Protein AF-A0A9D6Q330-F1 (afdb_monomer)

pLDDT: mean 72.63, std 26.28, range [20.95, 98.5]

Sequence (506 aa):
FLSSAKQKLTQLSNLYLSKDLREFLKREENFEKDHLPPKDWIFYLKKQAEKYLETDLANPSWQLEWPMLYRMMKLSEIESKLDMNAFGAERKAFLKMIKMTPKPIYREVERLLKSTLSQSQLPDPETGLLFEKMIHYLPRSFDSEGFPNVKLFIGHLILQSELDGSSLFAEMNALSGRIIRKLAASSREKYILRLLNDDKLLTNLFALELTPEDFERVQSRKKFILPSKFSKRLKTLSRHSEPRKGEESRSEIASSASPPRNDNHSVIASPVRGEVNLIFNQAVAFYEEAKARDRIMLENIEKRLRETGQTKAAVVTGGFHAGPFKEYFESRGYRYALITPKLENFDGRENYVESVLRFVSPAITASTWETAPFVHSTKSELRELGFDGEKVKSEIRKHFSALRSEMRADLPTDMQFMSAVLKLNPALPSDREVLFTMQNTLVEMLQNVRTNRILSTMVFRGLPYGVQSGLQGTQLIQALTNELNLRHLAEALQHLLGFTDEDSHE

Radius of gyration: 31.97 Å; Cα contacts (8 Å, |Δi|>4): 269; chains: 1; bounding box: 101×65×100 Å

Solvent-accessible surface area (backbone atoms only — not comparable to full-atom values): 31354 Å² total; per-residue (Å²): 111,66,68,61,51,51,54,51,48,54,53,51,43,72,75,60,42,54,72,66,48,49,53,51,54,51,51,49,54,32,37,78,68,71,73,39,58,60,68,60,51,55,55,48,49,41,55,50,31,41,73,75,66,75,38,55,49,79,45,74,85,42,36,84,82,36,49,45,59,24,43,56,43,48,44,56,52,41,61,76,68,51,47,71,70,59,24,60,56,39,44,58,55,49,62,59,68,50,62,78,32,58,66,73,60,41,53,51,52,52,52,58,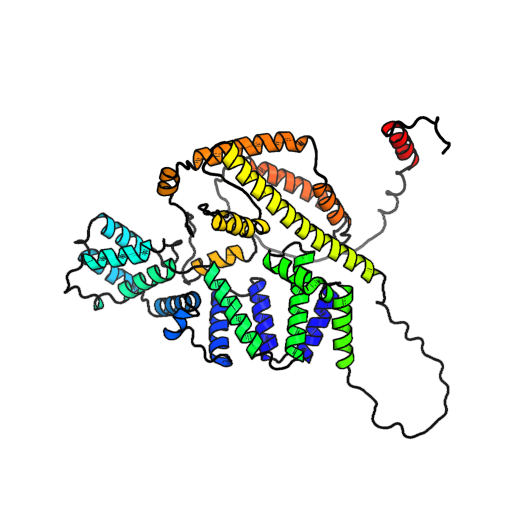75,69,52,61,96,63,57,69,69,48,52,64,67,56,52,50,52,51,55,55,56,51,55,73,59,51,60,94,83,59,71,65,78,83,30,60,39,46,53,44,50,52,51,42,53,35,48,58,22,68,57,50,56,71,60,32,51,51,47,52,52,52,50,49,52,51,52,50,57,65,59,38,75,46,76,65,32,50,51,50,51,51,51,53,52,45,49,48,53,51,51,27,45,77,68,73,63,54,47,63,69,52,46,54,51,47,63,80,36,43,86,56,54,40,55,59,46,35,51,48,54,55,52,58,58,53,64,77,64,60,76,81,85,75,87,74,85,82,76,90,81,85,89,79,94,72,81,84,78,80,79,82,74,71,84,76,80,58,77,63,56,57,56,52,39,51,53,50,51,52,46,50,47,54,53,54,50,51,54,53,48,49,54,54,51,53,52,50,53,54,51,49,31,65,77,69,70,47,93,76,85,87,84,90,74,59,78,66,51,49,59,63,50,48,55,57,39,46,78,70,73,45,90,78,78,82,83,77,81,84,62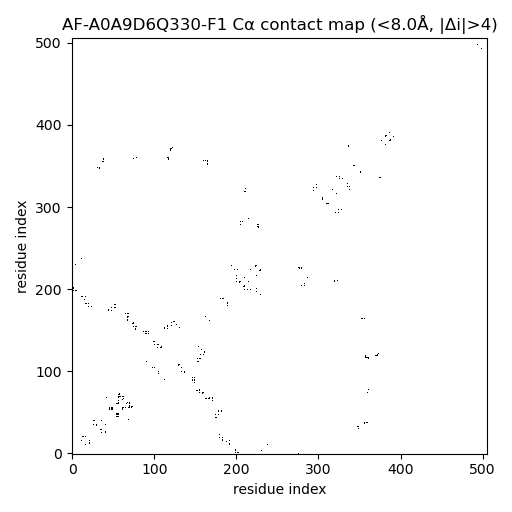,92,82,52,98,52,77,70,53,47,44,57,43,49,77,47,59,80,58,98,76,84,94,77,92,79,89,78,89,63,62,84,79,57,72,46,80,64,49,29,44,75,68,69,46,51,70,68,60,51,53,51,50,49,54,53,50,54,54,51,51,56,61,55,56,73,74,60,81,61,74,68,61,54,49,56,52,50,60,59,72,70,54,91,87,64,83,92,49,71,63,57,59,52,48,51,51,50,48,52,51,49,53,62,48,59,78,69,60,96,80,90,85,80,91,84,93,83,89,82,89,86,89,84,87,90,85,85,86,82,84,90,86,81,80,82,83,79,81,85,88,81,72,70,64,62,60,53,58,53,49,49,70,73,66,74,72,67,96,82,78,91,83,134

Structure (mmCIF, N/CA/C/O backbone):
data_AF-A0A9D6Q330-F1
#
_entry.id   AF-A0A9D6Q330-F1
#
loop_
_atom_site.group_PDB
_atom_site.id
_atom_site.type_symbol
_atom_site.label_atom_id
_atom_site.label_alt_id
_atom_site.label_comp_id
_atom_site.label_asym_id
_atom_site.label_entity_id
_atom_site.label_seq_id
_atom_site.pdbx_PDB_ins_code
_atom_site.Cartn_x
_atom_site.Cartn_y
_atom_site.Cartn_z
_atom_site.occupancy
_atom_site.B_iso_or_equiv
_atom_site.auth_seq_id
_atom_site.auth_comp_id
_atom_site.auth_asym_id
_atom_site.auth_atom_id
_atom_site.pdbx_PDB_model_num
ATOM 1 N N . PHE A 1 1 ? -20.367 12.062 19.871 1.00 89.38 1 PHE A N 1
ATOM 2 C CA . PHE A 1 1 ? -19.978 10.717 20.360 1.00 89.38 1 PHE A CA 1
ATOM 3 C C . PHE A 1 1 ? -18.511 10.405 20.064 1.00 89.38 1 PHE A C 1
ATOM 5 O O . PHE A 1 1 ? -17.742 10.325 21.017 1.00 89.38 1 PHE A O 1
ATOM 12 N N . LEU A 1 2 ? -18.118 10.294 18.784 1.00 91.94 2 LEU A N 1
ATOM 13 C CA . LEU A 1 2 ? -16.759 9.916 18.359 1.00 91.94 2 LEU A CA 1
ATOM 14 C C . LEU A 1 2 ? -15.662 10.771 19.006 1.00 91.94 2 LEU A C 1
ATOM 16 O O . LEU A 1 2 ? -14.727 10.229 19.579 1.00 91.94 2 LEU A O 1
ATOM 20 N N . SER A 1 3 ? -15.821 12.097 19.044 1.00 91.94 3 SER A N 1
ATOM 21 C CA . SER A 1 3 ? -14.823 12.997 19.645 1.00 91.94 3 SER A CA 1
ATOM 22 C C . SER A 1 3 ? -14.534 12.679 21.119 1.00 91.94 3 SER A C 1
ATOM 24 O O . SER A 1 3 ? -13.383 12.686 21.548 1.00 91.94 3 SER A O 1
ATOM 26 N N . SER A 1 4 ? -15.569 12.334 21.895 1.00 90.94 4 SER A N 1
ATOM 27 C CA . SER A 1 4 ? -15.419 11.946 23.305 1.00 90.94 4 SER A CA 1
ATOM 28 C C . SER A 1 4 ? -14.738 10.582 23.448 1.00 90.94 4 SER A C 1
ATOM 30 O O . SER A 1 4 ? -13.878 10.407 24.315 1.00 90.94 4 SER A O 1
ATOM 32 N N . ALA A 1 5 ? -15.080 9.625 22.579 1.00 92.38 5 ALA A N 1
ATOM 33 C CA . ALA A 1 5 ? -14.429 8.321 22.547 1.00 92.38 5 ALA A CA 1
ATOM 34 C C . ALA A 1 5 ? -12.940 8.445 22.197 1.00 92.38 5 ALA A C 1
ATOM 36 O O . ALA A 1 5 ? -12.103 7.927 22.938 1.00 92.38 5 ALA A O 1
ATOM 37 N N . LYS A 1 6 ? -12.613 9.222 21.158 1.00 93.94 6 LYS A N 1
ATOM 38 C CA . LYS A 1 6 ? -11.244 9.517 20.733 1.00 93.94 6 LYS A CA 1
ATOM 39 C C . LYS A 1 6 ? -10.432 10.171 21.845 1.00 93.94 6 LYS A C 1
ATOM 41 O O . LYS A 1 6 ? -9.344 9.701 22.161 1.00 93.94 6 LYS A O 1
ATOM 46 N N . GLN A 1 7 ? -10.976 11.188 22.520 1.00 94.06 7 GLN A N 1
ATOM 47 C CA . GLN A 1 7 ? -10.302 11.819 23.661 1.00 94.06 7 GLN A CA 1
ATOM 48 C C . GLN A 1 7 ? -9.989 10.801 24.769 1.00 94.06 7 GLN A C 1
ATOM 50 O O . GLN A 1 7 ? -8.883 10.792 25.317 1.00 94.06 7 GLN A O 1
ATOM 55 N N . LYS A 1 8 ? -10.942 9.916 25.093 1.00 94.50 8 LYS A N 1
ATOM 56 C CA . LYS A 1 8 ? -10.738 8.891 26.123 1.00 94.50 8 LYS A CA 1
ATOM 57 C C . LYS A 1 8 ? -9.723 7.835 25.694 1.00 94.50 8 LYS A C 1
ATOM 59 O O . LYS A 1 8 ? -8.911 7.413 26.514 1.00 94.50 8 LYS A O 1
ATOM 64 N N . LEU A 1 9 ? -9.738 7.436 24.427 1.00 95.12 9 LEU A N 1
ATOM 65 C CA . LEU A 1 9 ? -8.747 6.529 23.861 1.00 95.12 9 LEU A CA 1
ATOM 66 C C . LEU A 1 9 ? -7.349 7.124 23.898 1.00 95.12 9 LEU A C 1
ATOM 68 O O . LEU A 1 9 ? -6.442 6.442 24.350 1.00 95.12 9 LEU A O 1
ATOM 72 N N . THR A 1 10 ? -7.174 8.397 23.546 1.00 94.94 10 THR A N 1
ATOM 73 C CA . THR A 1 10 ? -5.879 9.080 23.665 1.00 94.94 10 THR A CA 1
ATOM 74 C C . THR A 1 10 ? -5.354 9.046 25.103 1.00 94.94 10 THR A C 1
ATOM 76 O O . THR A 1 10 ? -4.187 8.725 25.325 1.00 94.94 10 THR A O 1
ATOM 79 N N . GLN A 1 11 ? -6.213 9.303 26.098 1.00 94.75 11 GLN A N 1
ATOM 80 C CA . GLN A 1 11 ? -5.836 9.190 27.515 1.00 94.75 11 GLN A CA 1
ATOM 81 C C . GLN A 1 11 ? -5.397 7.763 27.876 1.00 94.75 11 GLN A C 1
ATOM 83 O O . GLN A 1 11 ? -4.339 7.575 28.470 1.00 94.75 11 GLN A O 1
ATOM 88 N N . LEU A 1 12 ? -6.189 6.755 27.501 1.00 94.50 12 LEU A N 1
ATOM 89 C CA . LEU A 1 12 ? -5.886 5.349 27.778 1.00 94.50 12 LEU A CA 1
ATOM 90 C C . LEU A 1 12 ? -4.603 4.894 27.075 1.00 94.50 12 LEU A C 1
ATOM 92 O O . LEU A 1 12 ? -3.787 4.203 27.681 1.00 94.50 12 LEU A O 1
ATOM 96 N N . SER A 1 13 ? -4.395 5.322 25.832 1.00 95.94 13 SER A N 1
ATOM 97 C CA . SER A 1 13 ? -3.187 5.044 25.068 1.00 95.94 13 SER A CA 1
ATOM 98 C C . SER A 1 13 ? -1.954 5.604 25.771 1.00 95.94 13 SER A C 1
ATOM 100 O O . SER A 1 13 ? -0.984 4.878 25.973 1.00 95.94 13 SER A O 1
ATOM 102 N N . ASN A 1 14 ? -2.014 6.855 26.237 1.00 95.31 14 ASN A N 1
ATOM 103 C CA . ASN A 1 14 ? -0.924 7.497 26.979 1.00 95.31 14 ASN A CA 1
ATOM 104 C C . ASN A 1 14 ? -0.613 6.831 28.329 1.00 95.31 14 ASN A C 1
ATOM 106 O O . ASN A 1 14 ? 0.525 6.899 28.794 1.00 95.31 14 ASN A O 1
ATOM 110 N N . LEU A 1 15 ? -1.597 6.184 28.955 1.00 94.56 15 LEU A N 1
ATOM 111 C CA . LEU A 1 15 ? -1.410 5.484 30.228 1.00 94.56 15 LEU A CA 1
ATOM 112 C C . LEU A 1 15 ? -0.854 4.068 30.057 1.00 94.56 15 LEU A C 1
ATOM 114 O O . LEU A 1 15 ? -0.092 3.614 30.904 1.00 94.56 15 LEU A O 1
ATOM 118 N N . TYR A 1 16 ? -1.248 3.363 28.995 1.00 95.12 16 TYR A N 1
ATOM 119 C CA . TYR A 1 16 ? -1.080 1.907 28.931 1.00 95.12 16 TYR A CA 1
ATOM 120 C C . TYR A 1 16 ? -0.273 1.379 27.762 1.00 95.12 16 TYR A C 1
ATOM 122 O O . TYR A 1 16 ? 0.207 0.254 27.852 1.00 95.12 16 TYR A O 1
ATOM 130 N N . LEU A 1 17 ? -0.153 2.129 26.669 1.00 97.00 17 LEU A N 1
ATOM 131 C CA . LEU A 1 17 ? 0.690 1.708 25.558 1.00 97.00 17 LEU A CA 1
ATOM 132 C C . LEU A 1 17 ? 2.131 2.122 25.834 1.00 97.00 17 LEU A C 1
ATOM 134 O O . LEU A 1 17 ? 2.374 3.258 26.259 1.00 97.00 17 LEU A O 1
ATOM 138 N N . SER A 1 18 ? 3.075 1.225 25.553 1.00 97.25 18 SER A N 1
ATOM 139 C CA . SER A 1 18 ? 4.499 1.557 25.562 1.00 97.25 18 SER A CA 1
ATOM 140 C C . SER A 1 18 ? 4.811 2.757 24.657 1.00 97.25 18 SER A C 1
ATOM 142 O O . SER A 1 18 ? 4.096 3.049 23.693 1.00 97.25 18 SER A O 1
ATOM 144 N N . LYS A 1 19 ? 5.893 3.483 24.972 1.00 97.31 19 LYS A N 1
ATOM 145 C CA . LYS A 1 19 ? 6.325 4.650 24.185 1.00 97.31 19 LYS A CA 1
ATOM 146 C C . LYS A 1 19 ? 6.507 4.287 22.707 1.00 97.31 19 LYS A C 1
ATOM 148 O O . LYS A 1 19 ? 5.992 5.005 21.854 1.00 97.31 19 LYS A O 1
ATOM 153 N N . ASP A 1 20 ? 7.166 3.162 22.442 1.00 97.75 20 ASP A N 1
ATOM 154 C CA . ASP A 1 20 ? 7.445 2.668 21.093 1.00 97.75 20 ASP A CA 1
ATOM 155 C C . ASP A 1 20 ? 6.152 2.352 20.327 1.00 97.75 20 ASP A C 1
ATOM 157 O O . ASP A 1 20 ? 5.980 2.804 19.198 1.00 97.75 20 ASP A O 1
ATOM 161 N N . LEU A 1 21 ? 5.194 1.661 20.960 1.00 98.06 21 LEU A N 1
ATOM 162 C CA . LEU A 1 21 ? 3.902 1.365 20.337 1.00 98.06 21 LEU A CA 1
ATOM 163 C C . LEU A 1 21 ? 3.103 2.639 20.035 1.00 98.06 21 LEU A C 1
ATOM 165 O O . LEU A 1 21 ? 2.508 2.752 18.967 1.00 98.06 21 LEU A O 1
ATOM 169 N N . ARG A 1 22 ? 3.105 3.627 20.937 1.00 97.50 22 ARG A N 1
ATOM 170 C CA . ARG A 1 22 ? 2.435 4.914 20.681 1.00 97.50 22 ARG A CA 1
ATOM 171 C C . ARG A 1 22 ? 3.059 5.677 19.525 1.00 97.50 22 ARG A C 1
ATOM 173 O O . ARG A 1 22 ? 2.327 6.248 18.722 1.00 97.50 22 ARG A O 1
ATOM 180 N N . GLU A 1 23 ? 4.387 5.734 19.468 1.00 98.00 23 GLU A N 1
ATOM 181 C CA . GLU A 1 23 ? 5.083 6.423 18.382 1.00 98.00 23 GLU A CA 1
ATOM 182 C C . GLU A 1 23 ? 4.793 5.751 17.039 1.00 98.00 23 GLU A C 1
ATOM 184 O O . GLU A 1 23 ? 4.483 6.447 16.071 1.00 98.00 23 GLU A O 1
ATOM 189 N N . PHE A 1 24 ? 4.814 4.416 17.012 1.00 98.38 24 PHE A N 1
ATOM 190 C CA . PHE A 1 24 ? 4.479 3.638 15.828 1.00 98.38 24 PHE A CA 1
ATOM 191 C C . PHE A 1 24 ? 3.060 3.948 15.332 1.00 98.38 24 PHE A C 1
ATOM 193 O O . PHE A 1 24 ? 2.892 4.378 14.194 1.00 98.38 24 PHE A O 1
ATOM 200 N N . LEU A 1 25 ? 2.051 3.830 16.204 1.00 97.00 25 LEU A N 1
ATOM 201 C CA . LEU A 1 25 ? 0.648 4.096 15.852 1.00 97.00 25 LEU A CA 1
ATOM 202 C C . LEU A 1 25 ? 0.414 5.545 15.415 1.00 97.00 25 LEU A C 1
ATOM 204 O O . LEU A 1 25 ? -0.387 5.799 14.525 1.00 97.00 25 LEU A O 1
ATOM 208 N N . LYS A 1 26 ? 1.111 6.512 16.023 1.00 96.25 26 LYS A N 1
ATOM 209 C CA . LYS A 1 26 ? 1.011 7.921 15.624 1.00 96.25 26 LYS A CA 1
ATOM 210 C C . LYS A 1 26 ? 1.573 8.147 14.219 1.00 96.25 26 LYS A C 1
ATOM 212 O O . LYS A 1 26 ? 1.003 8.920 13.453 1.00 96.25 26 LYS A O 1
ATOM 217 N N . ARG A 1 27 ? 2.700 7.513 13.882 1.00 97.25 27 ARG A N 1
ATOM 218 C CA . ARG A 1 27 ? 3.281 7.597 12.533 1.00 97.25 27 ARG A CA 1
ATOM 219 C C . ARG A 1 27 ? 2.416 6.879 11.505 1.00 97.25 27 ARG A C 1
ATOM 221 O O . ARG A 1 27 ? 2.252 7.417 10.418 1.00 97.25 27 ARG A O 1
ATOM 228 N N . GLU A 1 28 ? 1.826 5.744 11.871 1.00 95.94 28 GLU A N 1
ATOM 229 C CA . GLU A 1 28 ? 0.835 5.057 11.044 1.00 95.94 28 GLU A CA 1
ATOM 230 C C . GLU A 1 28 ? -0.392 5.951 10.803 1.00 95.94 28 GLU A C 1
ATOM 232 O O . GLU A 1 28 ? -0.738 6.181 9.655 1.00 95.94 28 GLU A O 1
ATOM 237 N N . GLU A 1 29 ? -0.983 6.569 11.836 1.00 92.25 29 GLU A N 1
ATOM 238 C CA . GLU A 1 29 ? -2.113 7.508 11.671 1.00 92.25 29 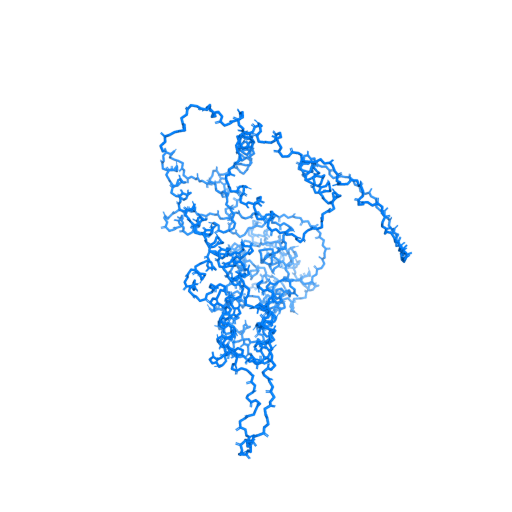GLU A CA 1
ATOM 239 C C . GLU A 1 29 ? -1.740 8.708 10.783 1.00 92.25 29 GLU A C 1
ATOM 241 O O . GLU A 1 29 ? -2.557 9.163 9.985 1.00 92.25 29 GLU A O 1
ATOM 246 N N . ASN A 1 30 ? -0.516 9.233 10.903 1.00 92.44 30 ASN A N 1
ATOM 247 C CA . ASN A 1 30 ? -0.034 10.303 10.027 1.00 92.44 30 ASN A CA 1
ATOM 248 C C . ASN A 1 30 ? 0.106 9.836 8.580 1.00 92.44 30 ASN A C 1
ATOM 250 O O . ASN A 1 30 ? -0.248 10.582 7.674 1.00 92.44 30 ASN A O 1
ATOM 254 N N . PHE A 1 31 ? 0.610 8.623 8.367 1.00 89.69 31 PHE A N 1
ATOM 255 C CA . PHE A 1 31 ? 0.665 8.025 7.044 1.00 89.69 31 PHE A CA 1
ATOM 256 C C . PHE A 1 31 ? -0.744 7.841 6.461 1.00 89.69 31 PHE A C 1
ATOM 258 O O . PHE A 1 31 ? -1.005 8.277 5.348 1.00 89.69 31 PHE A O 1
ATOM 265 N N . GLU A 1 32 ? -1.684 7.295 7.229 1.00 85.62 32 GLU A N 1
ATOM 266 C CA . GLU A 1 32 ? -3.049 7.051 6.757 1.00 85.62 32 GLU A CA 1
ATOM 267 C C . GLU A 1 32 ? -3.851 8.314 6.426 1.00 85.62 32 GLU A C 1
ATOM 269 O O . GLU A 1 32 ? -4.857 8.207 5.727 1.00 85.62 32 GLU A O 1
ATOM 274 N N . LYS A 1 33 ? -3.433 9.470 6.951 1.00 85.38 33 LYS A N 1
ATOM 275 C CA . LYS A 1 33 ? -4.014 10.795 6.685 1.00 85.38 33 LYS A CA 1
ATOM 276 C C . LYS A 1 33 ? -3.186 11.623 5.702 1.00 85.38 33 LYS A C 1
ATOM 278 O O . LYS A 1 33 ? -3.289 12.845 5.713 1.00 85.38 33 LYS A O 1
ATOM 283 N N . ASP A 1 34 ? -2.301 10.979 4.947 1.00 84.12 34 ASP A N 1
ATOM 284 C CA . ASP A 1 34 ? -1.446 11.617 3.943 1.00 84.12 34 ASP A CA 1
ATOM 285 C C . ASP A 1 34 ? -0.532 12.733 4.502 1.00 84.12 34 ASP A C 1
ATOM 287 O O . ASP A 1 34 ? 0.001 13.564 3.771 1.00 84.12 34 ASP A O 1
ATOM 291 N N . HIS A 1 35 ? -0.270 12.729 5.815 1.00 87.81 35 HIS A N 1
ATOM 292 C CA . HIS A 1 35 ? 0.682 13.632 6.471 1.00 87.81 35 HIS A CA 1
ATOM 293 C C . HIS A 1 35 ? 2.120 13.084 6.484 1.00 87.81 35 HIS A C 1
ATOM 295 O O . HIS A 1 35 ? 3.027 13.755 6.982 1.00 87.81 35 HIS A O 1
ATOM 301 N N . LEU A 1 36 ? 2.341 11.854 6.006 1.00 84.62 36 LEU A N 1
ATOM 302 C CA . LEU A 1 36 ? 3.662 11.234 5.893 1.00 84.62 36 LEU A CA 1
ATOM 303 C C . LEU A 1 36 ? 3.852 10.662 4.478 1.00 84.62 36 LEU A C 1
ATOM 305 O O . LEU A 1 36 ? 3.074 9.790 4.081 1.00 84.62 36 LEU A O 1
ATOM 309 N N . PRO A 1 37 ? 4.889 11.091 3.733 1.00 85.56 37 PRO A N 1
ATOM 310 C CA . PRO A 1 37 ? 5.166 10.560 2.406 1.00 85.56 37 PRO A CA 1
ATOM 311 C C . PRO A 1 37 ? 5.405 9.042 2.403 1.00 85.56 37 PRO A C 1
ATOM 313 O O . PRO A 1 37 ? 5.945 8.488 3.367 1.00 85.56 37 PRO A O 1
ATOM 316 N N . PRO A 1 38 ? 5.097 8.354 1.290 1.00 83.62 38 PRO A N 1
ATOM 317 C CA . PRO A 1 38 ? 5.249 6.907 1.206 1.00 83.62 38 PRO A CA 1
ATOM 318 C C . PRO A 1 38 ? 6.634 6.373 1.436 1.00 83.62 38 PRO A C 1
ATOM 320 O O . PRO A 1 38 ? 6.831 5.426 2.197 1.00 83.62 38 PRO A O 1
ATOM 323 N N . LYS A 1 39 ? 7.594 7.022 0.790 1.00 85.94 39 LYS A N 1
ATOM 324 C CA . LYS A 1 39 ? 9.000 6.690 0.918 1.00 85.94 39 LYS A CA 1
ATOM 325 C C . LYS A 1 39 ? 9.402 6.703 2.395 1.00 85.94 39 LYS A C 1
ATOM 327 O O . LYS A 1 39 ? 9.967 5.730 2.887 1.00 85.94 39 LYS A O 1
ATOM 332 N N . ASP A 1 40 ? 9.008 7.745 3.124 1.00 89.75 40 ASP A N 1
ATOM 333 C CA . ASP A 1 40 ? 9.334 7.907 4.541 1.00 89.75 40 ASP A CA 1
ATOM 334 C C . ASP A 1 40 ? 8.687 6.832 5.416 1.00 89.75 40 ASP A C 1
ATOM 336 O O . ASP A 1 40 ? 9.332 6.316 6.333 1.00 89.75 40 ASP A O 1
ATOM 340 N N . TRP A 1 41 ? 7.439 6.453 5.127 1.00 95.00 41 TRP A N 1
ATOM 341 C CA . TRP A 1 41 ? 6.771 5.366 5.839 1.00 95.00 41 TRP A CA 1
ATOM 342 C C . TRP A 1 41 ? 7.424 4.005 5.566 1.00 95.00 41 TRP A C 1
ATOM 344 O O . TRP A 1 41 ? 7.707 3.275 6.513 1.00 95.00 41 TRP A O 1
ATOM 354 N N . ILE A 1 42 ? 7.757 3.686 4.311 1.00 94.81 42 ILE A N 1
ATOM 355 C CA . ILE A 1 42 ? 8.448 2.439 3.943 1.00 94.81 42 ILE A CA 1
ATOM 356 C C . ILE A 1 42 ? 9.824 2.358 4.626 1.00 94.81 42 ILE A C 1
ATOM 358 O O . ILE A 1 42 ? 10.163 1.332 5.220 1.00 94.81 42 ILE A O 1
ATOM 362 N N . PHE A 1 43 ? 10.610 3.440 4.622 1.00 95.12 43 PHE A N 1
ATOM 363 C CA . PHE A 1 43 ? 11.900 3.467 5.324 1.00 95.12 43 PHE A CA 1
ATOM 364 C C . PHE A 1 43 ? 11.755 3.391 6.840 1.00 95.12 43 PHE A C 1
ATOM 366 O O . PHE A 1 43 ? 12.604 2.803 7.516 1.00 95.12 43 PHE A O 1
ATOM 373 N N . TYR A 1 44 ? 10.694 3.972 7.395 1.00 98.00 44 TYR A N 1
ATOM 374 C CA . TYR A 1 44 ? 10.380 3.794 8.802 1.00 98.00 44 TYR A CA 1
ATOM 375 C C . TYR A 1 44 ? 10.044 2.327 9.102 1.00 98.00 44 TYR A C 1
ATOM 377 O O . TYR A 1 44 ? 10.649 1.762 10.012 1.00 98.00 44 TYR A O 1
ATOM 385 N N . LEU A 1 45 ? 9.182 1.684 8.304 1.00 98.19 45 LEU A N 1
ATOM 386 C CA . LEU A 1 45 ? 8.854 0.262 8.427 1.00 98.19 45 LEU A CA 1
ATOM 387 C C . LEU A 1 45 ? 10.100 -0.624 8.345 1.00 98.19 45 LEU A C 1
ATOM 389 O O . LEU A 1 45 ? 10.257 -1.480 9.211 1.00 98.19 45 LEU A O 1
ATOM 393 N N . LYS A 1 46 ? 11.021 -0.373 7.401 1.00 97.94 46 LYS A N 1
ATOM 394 C CA . LYS A 1 46 ? 12.324 -1.062 7.320 1.00 97.94 46 LYS A CA 1
ATOM 395 C C . LYS A 1 46 ? 13.065 -1.018 8.658 1.00 97.94 46 LYS A C 1
ATOM 397 O O . LYS A 1 46 ? 13.406 -2.057 9.210 1.00 97.94 46 LYS A O 1
ATOM 402 N N . LYS A 1 47 ? 13.243 0.181 9.226 1.00 98.31 47 LYS A N 1
ATOM 403 C CA . LYS A 1 47 ? 13.944 0.371 10.510 1.00 98.31 47 LYS A CA 1
ATOM 404 C C . LYS A 1 47 ? 13.240 -0.336 11.671 1.00 98.31 47 LYS A C 1
ATOM 406 O O . LYS A 1 47 ? 13.898 -0.867 12.561 1.00 98.31 47 LYS A O 1
ATOM 411 N N . GLN A 1 48 ? 11.906 -0.316 11.705 1.00 98.50 48 GLN A N 1
ATOM 412 C CA . GLN A 1 48 ? 11.145 -1.000 12.755 1.00 98.50 48 GLN A CA 1
ATOM 413 C C . GLN A 1 48 ? 11.199 -2.529 12.597 1.00 98.50 48 GLN A C 1
ATOM 415 O O . GLN A 1 48 ? 11.292 -3.241 13.595 1.00 98.50 48 GLN A O 1
ATOM 420 N N . ALA A 1 49 ? 11.173 -3.032 11.362 1.00 98.38 49 ALA A N 1
ATOM 421 C CA . ALA A 1 49 ? 11.297 -4.451 11.053 1.00 98.38 49 ALA A CA 1
ATOM 422 C C . ALA A 1 49 ? 12.671 -4.996 11.468 1.00 98.38 49 ALA A C 1
ATOM 424 O O . ALA A 1 49 ? 12.734 -6.009 12.161 1.00 98.38 49 ALA A O 1
ATOM 425 N N . GLU A 1 50 ? 13.754 -4.276 11.166 1.00 98.12 50 GLU A N 1
ATOM 426 C CA . GLU A 1 50 ? 15.104 -4.609 11.640 1.00 98.12 50 GLU A CA 1
ATOM 427 C C . GLU A 1 50 ? 15.166 -4.627 13.172 1.00 98.12 50 GLU A C 1
ATOM 429 O O . GLU A 1 50 ? 15.645 -5.588 13.769 1.00 98.12 50 GLU A O 1
ATOM 434 N N . LYS A 1 51 ? 14.623 -3.586 13.820 1.00 98.12 51 LYS A N 1
ATOM 435 C CA . LYS A 1 51 ? 14.691 -3.420 15.278 1.00 98.12 51 LYS A CA 1
ATOM 436 C C . LYS A 1 51 ? 13.910 -4.482 16.056 1.00 98.12 51 LYS A C 1
ATOM 438 O O . LYS A 1 51 ? 14.361 -4.892 17.122 1.00 98.12 51 LYS A O 1
ATOM 443 N N . TYR A 1 52 ? 12.721 -4.870 15.596 1.00 98.12 52 TYR A N 1
ATOM 444 C CA . TYR A 1 52 ? 11.802 -5.696 16.394 1.00 98.12 52 TYR A CA 1
ATOM 445 C C . TYR A 1 52 ? 11.551 -7.094 15.833 1.00 98.12 52 TYR A C 1
ATOM 447 O O . TYR A 1 52 ? 11.136 -7.975 16.591 1.00 98.12 52 TYR A O 1
ATOM 455 N N . LEU A 1 53 ? 11.750 -7.296 14.531 1.00 97.81 53 LEU A N 1
ATOM 456 C CA . LEU A 1 53 ? 11.462 -8.553 13.838 1.00 97.81 53 LEU A CA 1
ATOM 457 C C . LEU A 1 53 ? 12.717 -9.225 13.268 1.00 97.81 53 LEU A C 1
ATOM 459 O O . LEU A 1 53 ? 12.580 -10.285 12.668 1.00 97.81 53 LEU A O 1
ATOM 463 N N . GLU A 1 54 ? 13.904 -8.620 13.415 1.00 97.50 54 GLU A N 1
ATOM 464 C CA . GLU A 1 54 ? 15.164 -9.119 12.829 1.00 97.50 54 GLU A CA 1
ATOM 465 C C . GLU A 1 54 ? 15.053 -9.326 11.304 1.00 97.50 54 GLU A C 1
ATOM 467 O O . GLU A 1 54 ? 15.669 -10.207 10.709 1.00 97.50 54 GLU A O 1
ATOM 472 N N . THR A 1 55 ? 14.217 -8.507 10.659 1.00 97.75 55 THR A N 1
ATOM 473 C CA . THR A 1 55 ? 13.904 -8.589 9.229 1.00 97.75 55 THR A CA 1
ATOM 474 C C . THR A 1 55 ? 14.595 -7.443 8.492 1.00 97.75 55 THR A C 1
ATOM 476 O O . THR A 1 55 ? 14.178 -6.292 8.616 1.00 97.75 55 THR A O 1
ATOM 479 N N . ASP A 1 56 ? 15.635 -7.750 7.714 1.00 97.31 56 ASP A N 1
ATOM 480 C CA . ASP A 1 56 ? 16.296 -6.784 6.826 1.00 97.31 56 ASP A CA 1
ATOM 481 C C . ASP A 1 56 ? 15.678 -6.839 5.425 1.00 97.31 56 ASP A C 1
ATOM 483 O O . ASP A 1 56 ? 16.007 -7.707 4.617 1.00 97.31 56 ASP A O 1
ATOM 487 N N . LEU A 1 57 ? 14.813 -5.872 5.112 1.00 96.12 57 LEU A N 1
ATOM 488 C CA . LEU A 1 57 ? 14.151 -5.778 3.804 1.00 96.12 57 LEU A CA 1
ATOM 489 C C . LEU A 1 57 ? 15.119 -5.517 2.633 1.00 96.12 57 LEU A C 1
ATOM 491 O O . LEU A 1 57 ? 14.685 -5.541 1.486 1.00 96.12 57 LEU A O 1
ATOM 495 N N . ALA A 1 58 ? 16.409 -5.251 2.879 1.00 94.81 58 ALA A N 1
ATOM 496 C CA . ALA A 1 58 ? 17.427 -5.161 1.828 1.00 94.81 58 ALA A CA 1
ATOM 497 C C . ALA A 1 58 ? 18.111 -6.511 1.522 1.00 94.81 58 ALA A C 1
ATOM 499 O O . ALA A 1 58 ? 18.809 -6.633 0.506 1.00 94.81 58 ALA A O 1
ATOM 500 N N . ASN A 1 59 ? 17.910 -7.530 2.365 1.00 96.19 59 ASN A N 1
ATOM 501 C CA . ASN A 1 59 ? 18.478 -8.861 2.183 1.00 96.19 59 ASN A CA 1
ATOM 502 C C . ASN A 1 59 ? 17.618 -9.686 1.194 1.00 96.19 59 ASN A C 1
ATOM 504 O O . ASN A 1 59 ? 16.421 -9.859 1.431 1.00 96.19 59 ASN A O 1
ATOM 508 N N . PRO A 1 60 ? 18.209 -10.243 0.112 1.00 96.81 60 PRO A N 1
ATOM 509 C CA . PRO A 1 60 ? 17.482 -11.011 -0.907 1.00 96.81 60 PRO A CA 1
ATOM 510 C C . PRO A 1 60 ? 16.667 -12.198 -0.379 1.00 96.81 60 PRO A C 1
ATOM 512 O O . PRO A 1 60 ? 15.672 -12.571 -0.991 1.00 96.81 60 PRO A O 1
ATOM 515 N N . SER A 1 61 ? 17.047 -12.786 0.760 1.00 96.62 61 SER A N 1
ATOM 516 C CA . SER A 1 61 ? 16.297 -13.901 1.363 1.00 96.62 61 SER A CA 1
ATOM 517 C C . SER A 1 61 ? 14.850 -13.540 1.719 1.00 96.62 61 SER A C 1
ATOM 519 O O . SER A 1 61 ? 13.984 -14.412 1.708 1.00 96.62 61 SER A O 1
ATOM 521 N N . TRP A 1 62 ? 14.566 -12.257 1.966 1.00 96.25 62 TRP A N 1
ATOM 522 C CA . TRP A 1 62 ? 13.224 -11.768 2.278 1.00 96.25 62 TRP A CA 1
ATOM 523 C C . TRP A 1 62 ? 12.375 -11.460 1.045 1.00 96.25 62 TRP A C 1
ATOM 525 O O . TRP A 1 62 ? 11.184 -11.211 1.199 1.00 96.25 62 TRP A O 1
ATOM 535 N N . GLN A 1 63 ? 12.929 -11.528 -0.170 1.00 95.75 63 GLN A N 1
ATOM 536 C CA . GLN A 1 63 ? 12.181 -11.264 -1.404 1.00 95.75 63 GLN A CA 1
ATOM 537 C C . GLN A 1 63 ? 11.002 -12.229 -1.596 1.00 95.75 63 GLN A C 1
ATOM 539 O O . GLN A 1 63 ? 10.007 -11.852 -2.202 1.00 95.75 63 GLN A O 1
ATOM 544 N N . LEU A 1 64 ? 11.085 -13.460 -1.079 1.00 95.62 64 LEU A N 1
ATOM 545 C CA . LEU A 1 64 ? 9.983 -14.420 -1.179 1.00 95.62 64 LEU A CA 1
ATOM 546 C C . LEU A 1 64 ? 8.754 -13.977 -0.371 1.00 95.62 64 LEU A C 1
ATOM 548 O O . LEU A 1 64 ? 7.626 -14.219 -0.787 1.00 95.62 64 LEU A O 1
ATOM 552 N N . GLU A 1 65 ? 8.972 -13.348 0.785 1.00 96.62 65 GLU A N 1
ATOM 553 C CA . GLU A 1 65 ? 7.892 -12.920 1.678 1.00 96.62 65 GLU A CA 1
ATOM 554 C C . GLU A 1 65 ? 7.477 -11.461 1.447 1.00 96.62 65 GLU A C 1
ATOM 556 O O . GLU A 1 65 ? 6.301 -11.130 1.575 1.00 96.62 65 GLU A O 1
ATOM 561 N N . TRP A 1 66 ? 8.436 -10.604 1.089 1.00 97.81 66 TRP A N 1
ATOM 562 C CA . TRP A 1 66 ? 8.265 -9.161 0.916 1.00 97.81 66 TRP A CA 1
ATOM 563 C C . TRP A 1 66 ? 8.773 -8.689 -0.458 1.00 97.81 66 TRP A C 1
ATOM 565 O O . TRP A 1 66 ? 9.677 -7.844 -0.525 1.00 97.81 66 TRP A O 1
ATOM 575 N N . PRO A 1 67 ? 8.278 -9.267 -1.569 1.00 97.12 67 PRO A N 1
ATOM 576 C CA . PRO A 1 67 ? 8.813 -8.996 -2.897 1.00 97.12 67 PRO A CA 1
ATOM 577 C C . PRO A 1 67 ? 8.727 -7.519 -3.291 1.00 97.12 67 PRO A C 1
ATOM 579 O O . PRO A 1 67 ? 9.669 -7.009 -3.896 1.00 97.12 67 PRO A O 1
ATOM 582 N N . MET A 1 68 ? 7.645 -6.812 -2.967 1.00 95.19 68 MET A N 1
ATOM 583 C CA . MET A 1 68 ? 7.487 -5.402 -3.334 1.00 95.19 68 MET A CA 1
ATOM 584 C C . MET A 1 68 ? 8.330 -4.482 -2.457 1.00 95.19 68 MET A C 1
ATOM 586 O O . MET A 1 68 ? 9.019 -3.598 -2.970 1.00 95.19 68 MET A O 1
ATOM 590 N N . LEU A 1 69 ? 8.340 -4.703 -1.142 1.00 96.06 69 LEU A N 1
ATOM 591 C CA . LEU A 1 69 ? 9.181 -3.929 -0.229 1.00 96.06 69 LEU A CA 1
ATOM 592 C C . LEU A 1 69 ? 10.670 -4.116 -0.545 1.00 96.06 69 LEU A C 1
ATOM 594 O O . LEU A 1 69 ? 11.417 -3.137 -0.538 1.00 96.06 69 LEU A O 1
ATOM 598 N N . TYR A 1 70 ? 11.100 -5.334 -0.886 1.00 96.81 70 TYR A N 1
ATOM 599 C CA . TYR A 1 70 ? 12.469 -5.596 -1.330 1.00 96.81 70 TYR A CA 1
ATOM 600 C C . TYR A 1 70 ? 12.815 -4.819 -2.606 1.00 96.81 70 TYR A C 1
ATOM 602 O O . TYR A 1 70 ? 13.852 -4.152 -2.658 1.00 96.81 70 TYR A O 1
ATOM 610 N N . ARG A 1 71 ? 11.935 -4.836 -3.620 1.00 94.50 71 ARG A N 1
ATOM 611 C CA . ARG A 1 71 ? 12.126 -4.050 -4.853 1.00 94.50 71 ARG A CA 1
ATOM 612 C C . ARG A 1 71 ? 12.249 -2.559 -4.559 1.00 94.50 71 ARG A C 1
ATOM 614 O O . ARG A 1 71 ? 13.157 -1.923 -5.084 1.00 94.50 71 ARG A O 1
ATOM 621 N N . MET A 1 72 ? 11.427 -2.019 -3.656 1.00 92.69 72 MET A N 1
ATOM 622 C CA . MET A 1 72 ? 11.544 -0.626 -3.204 1.00 92.69 72 MET A CA 1
ATOM 623 C C . MET A 1 72 ? 12.909 -0.333 -2.564 1.00 92.69 72 MET A C 1
ATOM 625 O O . MET A 1 72 ? 13.493 0.725 -2.811 1.00 92.69 72 MET A O 1
ATOM 629 N N . MET A 1 73 ? 13.449 -1.262 -1.765 1.00 94.88 73 MET A N 1
ATOM 630 C CA . MET A 1 73 ? 14.790 -1.111 -1.185 1.00 94.88 73 MET A CA 1
ATOM 631 C C . MET A 1 73 ? 15.875 -1.139 -2.263 1.00 94.88 73 MET A C 1
ATOM 633 O O . MET A 1 73 ? 16.791 -0.317 -2.224 1.00 94.88 73 MET A O 1
ATOM 637 N N . LYS A 1 74 ? 15.759 -2.037 -3.248 1.00 95.25 74 LYS A N 1
ATOM 638 C CA . LYS A 1 74 ? 16.708 -2.131 -4.365 1.00 95.25 74 LYS A CA 1
ATOM 639 C C . LYS A 1 74 ? 16.659 -0.942 -5.309 1.00 95.25 74 LYS A C 1
ATOM 641 O O . LYS A 1 74 ? 17.721 -0.475 -5.708 1.00 95.25 74 LYS A O 1
ATOM 646 N N . LEU A 1 75 ? 15.482 -0.397 -5.593 1.00 91.69 75 LEU A N 1
ATOM 647 C CA . LEU A 1 75 ? 15.347 0.844 -6.356 1.00 91.69 75 LEU A CA 1
ATOM 648 C C . LEU A 1 75 ? 16.072 1.998 -5.665 1.00 91.69 75 LEU A C 1
ATOM 650 O O . LEU A 1 75 ? 16.927 2.638 -6.273 1.00 91.69 75 LEU A O 1
ATOM 654 N N . SER A 1 76 ? 15.841 2.181 -4.361 1.00 89.25 76 SER A N 1
ATOM 655 C CA . SER A 1 76 ? 16.546 3.222 -3.610 1.00 89.25 76 SER A CA 1
ATOM 656 C C . SER A 1 76 ? 18.060 2.997 -3.542 1.00 89.25 76 SER A C 1
ATOM 658 O O . SER A 1 76 ? 18.814 3.969 -3.500 1.00 89.25 76 SER A O 1
ATOM 660 N N . GLU A 1 77 ? 18.519 1.744 -3.490 1.00 93.12 77 GLU A N 1
ATOM 661 C CA . GLU A 1 77 ? 19.946 1.416 -3.532 1.00 93.12 77 GLU A CA 1
ATOM 662 C C . GLU A 1 77 ? 20.555 1.791 -4.890 1.00 93.12 77 GLU A C 1
ATOM 664 O O . GLU A 1 77 ? 21.605 2.435 -4.930 1.00 93.12 77 GLU A O 1
ATOM 669 N N . ILE A 1 78 ? 19.889 1.433 -5.991 1.00 92.88 78 ILE A N 1
ATOM 670 C CA . ILE A 1 78 ? 20.318 1.770 -7.351 1.00 92.88 78 ILE A CA 1
ATOM 671 C C . ILE A 1 78 ? 20.387 3.286 -7.530 1.00 92.88 78 ILE A C 1
ATOM 673 O O . ILE A 1 78 ? 21.413 3.795 -7.974 1.00 92.88 78 ILE A O 1
ATOM 677 N N . GLU A 1 79 ? 19.348 4.014 -7.122 1.00 89.19 79 GLU A N 1
ATOM 678 C CA . GLU A 1 79 ? 19.300 5.480 -7.194 1.00 89.19 79 GLU A CA 1
ATOM 679 C C . GLU A 1 79 ? 20.462 6.145 -6.460 1.00 89.19 79 GLU A C 1
ATOM 681 O O . GLU A 1 79 ? 21.012 7.127 -6.945 1.00 89.19 79 GLU A O 1
ATOM 686 N N . SER A 1 80 ? 20.867 5.602 -5.308 1.00 92.50 80 SER A N 1
ATOM 687 C CA . SER A 1 80 ? 21.994 6.147 -4.543 1.00 92.50 80 SER A CA 1
ATOM 688 C C . SER A 1 80 ? 23.359 5.930 -5.206 1.00 92.50 80 SER A C 1
ATOM 690 O O . SER A 1 80 ? 24.311 6.640 -4.889 1.00 92.50 80 SER A O 1
ATOM 692 N N . LYS A 1 81 ? 23.463 4.940 -6.103 1.00 95.75 81 LYS A N 1
ATOM 693 C CA . LYS A 1 81 ? 24.703 4.544 -6.788 1.00 95.75 81 LYS A CA 1
ATOM 694 C C . LYS A 1 81 ? 24.796 5.073 -8.217 1.00 95.75 81 LYS A C 1
ATOM 696 O O . LYS A 1 81 ? 25.889 5.106 -8.773 1.00 95.75 81 LYS A O 1
ATOM 701 N N . LEU A 1 82 ? 23.665 5.422 -8.821 1.00 93.25 82 LEU A N 1
ATOM 702 C CA . LEU A 1 82 ? 23.578 5.829 -10.214 1.00 93.25 82 LEU A CA 1
ATOM 703 C C . LEU A 1 82 ? 24.137 7.245 -10.407 1.00 93.25 82 LEU A C 1
ATOM 705 O O . LEU A 1 82 ? 23.578 8.225 -9.916 1.00 93.25 82 LEU A O 1
ATOM 709 N N . ASP A 1 83 ? 25.208 7.360 -11.187 1.00 95.94 83 ASP A N 1
ATOM 710 C CA . ASP A 1 83 ? 25.744 8.641 -11.640 1.00 95.94 83 ASP A CA 1
ATOM 711 C C . ASP A 1 83 ? 25.111 9.014 -12.988 1.00 95.94 83 ASP A C 1
ATOM 713 O O . ASP A 1 83 ? 25.440 8.461 -14.041 1.00 95.94 83 ASP A O 1
ATOM 717 N N . MET A 1 84 ? 24.202 9.992 -12.966 1.00 91.44 84 MET A N 1
ATOM 718 C CA . MET A 1 84 ? 23.488 10.449 -14.162 1.00 91.44 84 MET A CA 1
ATOM 719 C C . MET A 1 84 ? 24.395 11.116 -15.208 1.00 91.44 84 MET A C 1
ATOM 721 O O . MET A 1 84 ? 24.070 11.096 -16.401 1.00 91.44 84 MET A O 1
ATOM 725 N N . ASN A 1 85 ? 25.536 11.681 -14.802 1.00 92.94 85 ASN A N 1
ATOM 726 C CA . ASN A 1 85 ? 26.495 12.275 -15.732 1.00 92.94 85 ASN A CA 1
ATOM 727 C C . ASN A 1 85 ? 27.264 11.176 -16.471 1.00 92.94 85 ASN A C 1
ATOM 729 O O . ASN A 1 85 ? 27.327 11.189 -17.705 1.00 92.94 85 ASN A O 1
ATOM 733 N N . ALA A 1 86 ? 27.786 10.196 -15.727 1.00 96.50 86 ALA A N 1
ATOM 734 C CA . ALA A 1 86 ? 28.456 9.030 -16.299 1.00 96.50 86 ALA A CA 1
ATOM 735 C C . ALA A 1 86 ? 27.495 8.212 -17.177 1.00 96.50 86 ALA A C 1
ATOM 737 O O . ALA A 1 86 ? 27.830 7.882 -18.318 1.00 96.50 86 ALA A O 1
ATOM 738 N N . PHE A 1 87 ? 26.255 8.004 -16.718 1.00 96.19 87 PHE A N 1
ATOM 739 C CA . PHE A 1 87 ? 25.186 7.368 -17.490 1.00 96.19 87 PHE A CA 1
ATOM 740 C C . PHE A 1 87 ? 24.987 8.029 -18.857 1.00 96.19 87 PHE A C 1
ATOM 742 O O . PHE A 1 87 ? 24.867 7.341 -19.869 1.00 96.19 87 PHE A O 1
ATOM 749 N N . GLY A 1 88 ? 24.985 9.364 -18.929 1.00 94.94 88 GLY A N 1
ATOM 750 C CA . GLY A 1 88 ? 24.807 10.088 -20.187 1.00 94.94 88 GLY A CA 1
ATOM 751 C C . GLY A 1 88 ? 25.872 9.758 -21.241 1.00 94.94 88 GLY A C 1
ATOM 752 O O . GLY A 1 88 ? 25.542 9.654 -22.431 1.00 94.94 88 GLY A O 1
ATOM 753 N N . ALA A 1 89 ? 27.126 9.575 -20.814 1.00 96.25 89 ALA A N 1
ATOM 754 C CA . ALA A 1 89 ? 28.241 9.173 -21.670 1.00 96.25 89 ALA A CA 1
ATOM 755 C C . ALA A 1 89 ? 28.181 7.675 -22.012 1.00 96.25 89 ALA A C 1
ATOM 757 O O . ALA A 1 89 ? 28.202 7.317 -23.195 1.00 96.25 89 ALA A O 1
ATOM 758 N N . GLU A 1 90 ? 28.021 6.817 -21.000 1.00 97.88 90 GLU A N 1
ATOM 759 C CA . GLU A 1 90 ? 27.921 5.363 -21.160 1.00 97.88 90 GLU A CA 1
ATOM 760 C C . GLU A 1 90 ? 26.767 4.973 -22.083 1.00 97.88 90 GLU A C 1
ATOM 762 O O . GLU A 1 90 ? 26.957 4.192 -23.011 1.00 97.88 90 GLU A O 1
ATOM 767 N N . ARG A 1 91 ? 25.589 5.581 -21.913 1.00 97.25 91 ARG A N 1
ATOM 768 C CA . ARG A 1 91 ? 24.404 5.341 -22.744 1.00 97.25 91 ARG A CA 1
ATOM 769 C C . ARG A 1 91 ? 24.693 5.541 -24.226 1.00 97.25 91 ARG A C 1
ATOM 771 O O . ARG A 1 91 ? 24.266 4.731 -25.044 1.00 97.25 91 ARG A O 1
ATOM 778 N N . LYS A 1 92 ? 25.399 6.615 -24.603 1.00 96.81 92 LYS A N 1
ATOM 779 C CA . LYS A 1 92 ? 25.726 6.885 -26.017 1.00 96.81 92 LYS A CA 1
ATOM 780 C C . LYS A 1 92 ? 26.634 5.795 -26.590 1.00 96.81 92 LYS A C 1
ATOM 782 O O . LYS A 1 92 ? 26.418 5.360 -27.721 1.00 96.81 92 LYS A O 1
ATOM 787 N N . ALA A 1 93 ? 27.627 5.354 -25.818 1.00 97.31 93 ALA A N 1
ATOM 788 C CA . ALA A 1 93 ? 28.531 4.279 -26.212 1.00 97.31 93 ALA A CA 1
ATOM 789 C C . ALA A 1 93 ? 27.799 2.927 -26.288 1.00 97.31 93 ALA A C 1
ATOM 791 O O . ALA A 1 93 ? 27.877 2.245 -27.310 1.00 97.31 93 ALA A O 1
ATOM 792 N N . PHE A 1 94 ? 26.995 2.598 -25.278 1.00 97.75 94 PHE A N 1
ATOM 793 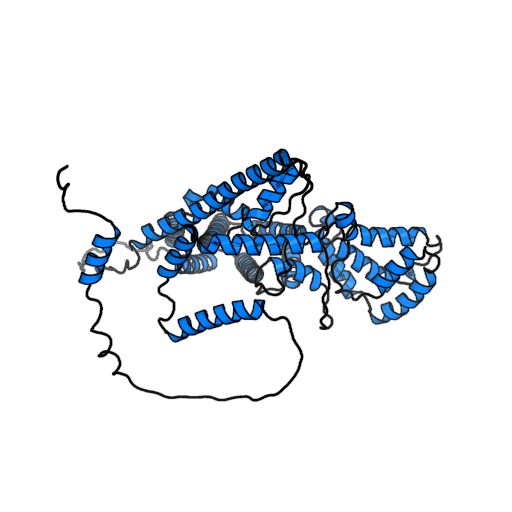C CA . PHE A 1 94 ? 26.169 1.395 -25.221 1.00 97.75 94 PHE A CA 1
ATOM 794 C C . PHE A 1 94 ? 25.210 1.302 -26.417 1.00 97.75 94 PHE A C 1
ATOM 796 O O . PHE A 1 94 ? 25.222 0.316 -27.153 1.00 97.75 94 PHE A O 1
ATOM 803 N N . LEU A 1 95 ? 24.461 2.376 -26.705 1.00 97.12 95 LEU A N 1
ATOM 804 C CA . LEU A 1 95 ? 23.554 2.455 -27.858 1.00 97.12 95 LEU A CA 1
ATOM 805 C C . LEU A 1 95 ? 24.269 2.356 -29.209 1.00 97.12 95 LEU A C 1
ATOM 807 O O . LEU A 1 95 ? 23.631 2.040 -30.210 1.00 97.12 95 LEU A O 1
ATOM 811 N N . LYS A 1 96 ? 25.572 2.641 -29.288 1.00 96.88 96 LYS A N 1
ATOM 812 C CA . LYS A 1 96 ? 26.358 2.389 -30.501 1.00 96.88 96 LYS A CA 1
ATOM 813 C C . LYS A 1 96 ? 26.691 0.903 -30.633 1.00 96.88 96 LYS A C 1
ATOM 815 O O . LYS A 1 96 ? 26.602 0.374 -31.739 1.00 96.88 96 LYS A O 1
ATOM 820 N N . MET A 1 97 ? 27.034 0.249 -29.524 1.00 96.19 97 MET A N 1
ATOM 821 C CA . MET A 1 97 ? 27.414 -1.165 -29.484 1.00 96.19 97 MET A CA 1
ATOM 822 C C . MET A 1 97 ? 26.233 -2.090 -29.783 1.00 96.19 97 MET A C 1
ATOM 824 O O . MET A 1 97 ? 26.377 -3.030 -30.556 1.00 96.19 97 MET A O 1
ATOM 828 N N . ILE A 1 98 ? 25.039 -1.795 -29.266 1.00 96.56 98 ILE A N 1
ATOM 829 C CA . ILE A 1 98 ? 23.865 -2.661 -29.463 1.00 96.56 98 ILE A CA 1
ATOM 830 C C . ILE A 1 98 ? 23.144 -2.452 -30.810 1.00 96.56 98 ILE A C 1
ATOM 832 O O . ILE A 1 98 ? 22.080 -3.028 -31.032 1.00 96.56 98 ILE A O 1
ATOM 836 N N . LYS A 1 99 ? 23.690 -1.658 -31.747 1.00 95.50 99 LYS A N 1
ATOM 837 C CA . LYS A 1 99 ? 23.077 -1.423 -33.077 1.00 95.50 99 LYS A CA 1
ATOM 838 C C . LYS A 1 99 ? 22.897 -2.689 -33.920 1.00 95.50 99 LYS A C 1
ATOM 840 O O . LYS A 1 99 ? 22.131 -2.665 -34.877 1.00 95.50 99 LYS A O 1
ATOM 845 N N . MET A 1 100 ? 23.611 -3.762 -33.583 1.00 94.00 100 MET A N 1
ATOM 846 C CA . MET A 1 100 ? 23.472 -5.073 -34.223 1.00 94.00 100 MET A CA 1
ATOM 847 C C . MET A 1 100 ? 22.164 -5.794 -33.860 1.00 94.00 100 MET A C 1
ATOM 849 O O . MET A 1 100 ? 21.765 -6.717 -34.565 1.00 94.00 100 MET A O 1
ATOM 853 N N . THR A 1 101 ? 21.490 -5.380 -32.782 1.00 96.12 101 THR A N 1
ATOM 854 C CA . THR A 1 101 ? 20.187 -5.936 -32.398 1.00 96.12 101 THR A CA 1
ATOM 855 C C . THR A 1 101 ? 19.104 -5.585 -33.434 1.00 96.12 101 THR A C 1
ATOM 857 O O . THR A 1 101 ? 19.205 -4.556 -34.113 1.00 96.12 101 THR A O 1
ATOM 860 N N . PRO A 1 102 ? 18.045 -6.407 -33.589 1.00 97.75 102 PRO A N 1
ATOM 861 C CA . PRO A 1 102 ? 16.957 -6.113 -34.516 1.00 97.75 102 PRO A CA 1
ATOM 862 C C . PRO A 1 102 ? 16.367 -4.714 -34.307 1.00 97.75 102 PRO A C 1
ATOM 864 O O . PRO A 1 102 ? 16.091 -4.310 -33.177 1.00 97.75 102 PRO A O 1
ATOM 867 N N . LYS A 1 103 ? 16.104 -3.991 -35.407 1.00 96.75 103 LYS A N 1
ATOM 868 C CA . LYS A 1 103 ? 15.617 -2.595 -35.380 1.00 96.75 103 LYS A CA 1
ATOM 869 C C . LYS A 1 103 ? 14.439 -2.346 -34.417 1.00 96.75 103 LYS A C 1
ATOM 871 O O . LYS A 1 103 ? 14.467 -1.300 -33.772 1.00 96.75 103 LYS A O 1
ATOM 876 N N . PRO A 1 104 ? 13.421 -3.227 -34.300 1.00 96.38 104 PRO A N 1
ATOM 877 C CA . PRO A 1 104 ? 12.338 -3.026 -33.336 1.00 96.38 104 PRO A CA 1
ATOM 878 C C . PRO A 1 104 ? 12.823 -3.018 -31.879 1.00 96.38 104 PRO A C 1
ATOM 880 O O . PRO A 1 104 ? 12.458 -2.122 -31.128 1.00 96.38 104 PRO A O 1
ATOM 883 N N . ILE A 1 105 ? 13.701 -3.957 -31.509 1.00 95.94 105 ILE A N 1
ATOM 884 C CA . ILE A 1 105 ? 14.276 -4.068 -30.158 1.00 95.94 105 ILE A CA 1
ATOM 885 C C . ILE A 1 105 ? 15.167 -2.859 -29.870 1.00 95.94 105 ILE A C 1
ATOM 887 O O . ILE A 1 105 ? 15.010 -2.211 -28.841 1.00 95.94 105 ILE A O 1
ATOM 891 N N . TYR A 1 106 ? 16.051 -2.512 -30.811 1.00 97.00 106 TYR A N 1
ATOM 892 C CA . TYR A 1 106 ? 16.946 -1.361 -30.683 1.00 97.00 106 TYR A CA 1
ATOM 893 C C . TYR A 1 106 ? 16.190 -0.064 -30.383 1.00 97.00 106 TYR A C 1
ATOM 895 O O . TYR A 1 106 ? 16.562 0.671 -29.474 1.00 97.00 106 TYR A O 1
ATOM 903 N N . ARG A 1 107 ? 15.128 0.219 -31.151 1.00 96.12 107 ARG A N 1
ATOM 904 C CA . ARG A 1 107 ? 14.334 1.447 -31.001 1.00 96.12 107 ARG A CA 1
ATOM 905 C C . ARG A 1 107 ? 13.678 1.532 -29.632 1.00 96.12 107 ARG A C 1
ATOM 907 O O . ARG A 1 107 ? 13.654 2.611 -29.051 1.00 96.12 107 ARG A O 1
ATOM 914 N N . GLU A 1 108 ? 13.171 0.414 -29.128 1.00 93.94 108 GLU A N 1
ATOM 915 C CA . GLU A 1 108 ? 12.492 0.386 -27.838 1.00 93.94 108 GLU A CA 1
ATOM 916 C C . GLU A 1 108 ? 13.478 0.528 -26.674 1.00 93.94 108 GLU A C 1
ATOM 918 O O . GLU A 1 108 ? 13.260 1.338 -25.775 1.00 93.94 108 GLU A O 1
ATOM 923 N N . VAL A 1 109 ? 14.628 -0.150 -26.740 1.00 95.38 109 VAL A N 1
ATOM 924 C CA . VAL A 1 109 ? 15.721 0.043 -25.773 1.00 95.38 109 VAL A CA 1
ATOM 925 C C . VAL A 1 109 ? 16.235 1.484 -25.814 1.00 95.38 109 VAL A C 1
ATOM 927 O O . VAL A 1 109 ? 16.433 2.104 -24.772 1.00 95.38 109 VAL A O 1
ATOM 930 N N . GLU A 1 110 ? 16.426 2.056 -27.004 1.00 96.19 110 GLU A N 1
ATOM 931 C CA . GLU A 1 110 ? 16.837 3.452 -27.164 1.00 96.19 110 GLU A CA 1
ATOM 932 C C . GLU A 1 110 ? 15.810 4.422 -26.571 1.00 96.19 110 GLU A C 1
ATOM 934 O O . GLU A 1 110 ? 16.201 5.390 -25.914 1.00 96.19 110 GLU A O 1
ATOM 939 N N . ARG A 1 111 ? 14.513 4.164 -26.775 1.00 94.44 111 ARG A N 1
ATOM 940 C CA . ARG A 1 111 ? 13.419 4.946 -26.192 1.00 94.44 111 ARG A CA 1
ATOM 941 C C . ARG A 1 111 ? 13.486 4.916 -24.667 1.00 94.44 111 ARG A C 1
ATOM 943 O O . ARG A 1 111 ? 13.461 5.981 -24.054 1.00 94.44 111 ARG A O 1
ATOM 950 N N . LEU A 1 112 ? 13.624 3.729 -24.075 1.00 92.44 112 LEU A N 1
ATOM 951 C CA . LEU A 1 112 ? 13.703 3.555 -22.625 1.00 92.44 112 LEU A CA 1
ATOM 952 C C . LEU A 1 112 ? 14.976 4.160 -22.029 1.00 92.44 112 LEU A C 1
ATOM 954 O O . LEU A 1 112 ? 14.898 4.888 -21.059 1.00 92.44 112 LEU A O 1
ATOM 958 N N . LEU A 1 113 ? 16.156 3.969 -22.618 1.00 93.62 113 LEU A N 1
ATOM 959 C CA . LEU A 1 113 ? 17.384 4.572 -22.074 1.00 93.62 113 LEU A CA 1
ATOM 960 C C . LEU A 1 113 ? 17.424 6.105 -22.221 1.00 93.62 113 LEU A C 1
ATOM 962 O O . LEU A 1 113 ? 18.237 6.787 -21.588 1.00 93.62 113 LEU A O 1
ATOM 966 N N . LYS A 1 114 ? 16.582 6.674 -23.087 1.00 92.62 114 LYS A N 1
ATOM 967 C CA . LYS A 1 114 ? 16.388 8.124 -23.206 1.00 92.62 114 LYS A CA 1
ATOM 968 C C . LYS A 1 114 ? 15.320 8.672 -22.259 1.00 92.62 114 LYS A C 1
ATOM 970 O O . LYS A 1 114 ? 15.215 9.896 -22.178 1.00 92.62 114 LYS A O 1
ATOM 975 N N . SER A 1 115 ? 14.571 7.818 -21.560 1.00 85.81 115 SER A N 1
ATOM 976 C CA . SER A 1 115 ? 13.593 8.250 -20.566 1.00 85.81 115 SER A CA 1
ATOM 977 C C . SER A 1 115 ? 14.261 8.907 -19.358 1.00 85.81 115 SER A C 1
ATOM 979 O O . SER A 1 115 ? 15.466 8.781 -19.124 1.00 85.81 115 SER A O 1
ATOM 981 N N . THR A 1 116 ? 13.460 9.628 -18.578 1.00 80.38 116 THR A N 1
ATOM 982 C CA . THR A 1 116 ? 13.815 9.962 -17.198 1.00 80.38 116 THR A CA 1
ATOM 983 C C . THR A 1 116 ? 13.415 8.802 -16.284 1.00 80.38 116 THR A C 1
ATOM 985 O O . THR A 1 116 ? 12.455 8.091 -16.579 1.00 80.38 116 THR A O 1
ATOM 988 N N . LEU A 1 117 ? 14.109 8.643 -15.150 1.00 73.38 117 LEU A N 1
ATOM 989 C CA . LEU A 1 117 ? 13.775 7.644 -14.116 1.00 73.38 117 LEU A CA 1
ATOM 990 C C . LEU A 1 117 ? 12.328 7.781 -13.600 1.00 73.38 117 LEU A C 1
ATOM 992 O O . LEU A 1 117 ? 11.760 6.839 -13.065 1.00 73.38 117 LEU A O 1
ATOM 996 N N . SER A 1 118 ? 11.728 8.962 -13.767 1.00 63.94 118 SER A N 1
ATOM 997 C CA . SER A 1 118 ? 10.361 9.279 -13.348 1.00 63.94 118 SER A CA 1
ATOM 998 C C . SER A 1 118 ? 9.311 9.104 -14.455 1.00 63.94 118 SER A C 1
ATOM 1000 O O . SER A 1 118 ? 8.174 9.539 -14.264 1.00 63.94 118 SER A O 1
ATOM 1002 N N . GLN A 1 119 ? 9.659 8.558 -15.632 1.00 63.25 119 GLN A N 1
ATOM 1003 C CA . GLN A 1 119 ? 8.645 8.302 -16.663 1.00 63.25 119 GLN A CA 1
ATOM 1004 C C . GLN A 1 119 ? 7.598 7.285 -16.178 1.00 63.25 119 GLN A C 1
ATOM 1006 O O . GLN A 1 119 ? 7.859 6.465 -15.301 1.00 63.25 119 GLN A O 1
ATOM 1011 N N . SER A 1 120 ? 6.382 7.428 -16.718 1.00 56.84 120 SER A N 1
ATOM 1012 C CA . SER A 1 120 ? 5.165 6.681 -16.370 1.00 56.84 120 SER A CA 1
ATOM 1013 C C . SER A 1 120 ? 5.316 5.158 -16.489 1.00 56.84 120 SER A C 1
ATOM 1015 O O . SER A 1 120 ? 6.301 4.678 -17.044 1.00 56.84 120 SER A O 1
ATOM 1017 N N . GLN A 1 121 ? 4.334 4.414 -15.944 1.00 63.00 121 GLN A N 1
ATOM 1018 C CA . GLN A 1 121 ? 4.420 2.957 -15.759 1.00 63.00 121 GLN A CA 1
ATOM 1019 C C . GLN A 1 121 ? 4.963 2.248 -16.990 1.00 63.00 121 GLN A C 1
ATOM 1021 O O . GLN A 1 121 ? 4.481 2.417 -18.115 1.00 63.00 121 GLN A O 1
ATOM 1026 N N . LEU A 1 122 ? 5.967 1.436 -16.718 1.00 76.12 122 LEU A N 1
ATOM 1027 C CA . LEU A 1 122 ? 6.595 0.564 -17.677 1.00 76.12 122 LEU A CA 1
ATOM 1028 C C . LEU A 1 122 ? 5.801 -0.746 -17.706 1.00 76.12 122 LEU A C 1
ATOM 1030 O O . LEU A 1 122 ? 5.398 -1.217 -16.643 1.00 76.12 122 LEU A O 1
ATOM 1034 N N . PRO A 1 123 ? 5.536 -1.316 -18.889 1.00 77.12 123 PRO A N 1
ATOM 1035 C CA . PRO A 1 123 ? 4.757 -2.542 -18.992 1.00 77.12 123 PRO A CA 1
ATOM 1036 C C . PRO A 1 123 ? 5.534 -3.731 -18.399 1.00 77.12 123 PRO A C 1
ATOM 1038 O O . PRO A 1 123 ? 6.723 -3.900 -18.688 1.00 77.12 123 PRO A O 1
ATOM 1041 N N . ASP A 1 124 ? 4.865 -4.529 -17.570 1.00 74.19 124 ASP A N 1
ATOM 1042 C CA . ASP A 1 124 ? 5.362 -5.781 -16.988 1.00 74.19 124 ASP A CA 1
ATOM 1043 C C . ASP A 1 124 ? 4.522 -6.954 -17.519 1.00 74.19 124 ASP A C 1
ATOM 1045 O O . ASP A 1 124 ? 3.289 -6.870 -17.467 1.00 74.19 124 ASP A O 1
ATOM 1049 N N . PRO A 1 125 ? 5.144 -8.041 -18.027 1.00 82.75 125 PRO A N 1
ATOM 1050 C CA . PRO A 1 125 ? 6.582 -8.363 -18.018 1.00 82.75 125 PRO A CA 1
ATOM 1051 C C . PRO A 1 125 ? 7.389 -7.819 -19.211 1.00 82.75 125 PRO A C 1
ATOM 1053 O O . PRO A 1 125 ? 8.563 -8.161 -19.386 1.00 82.75 125 PRO A O 1
ATOM 1056 N N . GLU A 1 126 ? 6.795 -7.002 -20.084 1.00 88.19 126 GLU A N 1
ATOM 1057 C CA . GLU A 1 126 ? 7.388 -6.630 -21.375 1.00 88.19 126 GLU A CA 1
ATOM 1058 C C . GLU A 1 126 ? 8.722 -5.891 -21.245 1.00 88.19 126 GLU A C 1
ATOM 1060 O O . GLU A 1 126 ? 9.605 -6.082 -22.085 1.00 88.19 126 GLU A O 1
ATOM 1065 N N . THR A 1 127 ? 8.891 -5.071 -20.205 1.00 89.00 127 THR A N 1
ATOM 1066 C CA . THR A 1 127 ? 10.127 -4.313 -19.964 1.00 89.00 127 THR A CA 1
ATOM 1067 C C . THR A 1 127 ? 11.300 -5.248 -19.679 1.00 89.00 127 THR A C 1
ATOM 1069 O O . THR A 1 127 ? 12.339 -5.133 -20.331 1.00 89.00 127 THR A O 1
ATOM 1072 N N . GLY A 1 128 ? 11.131 -6.221 -18.777 1.00 91.88 128 GLY A N 1
ATOM 1073 C CA . GLY A 1 128 ? 12.143 -7.250 -18.514 1.00 91.88 128 GLY A CA 1
ATOM 1074 C C . GLY A 1 128 ? 12.439 -8.085 -19.761 1.00 91.88 128 GLY A C 1
ATOM 1075 O O . GLY A 1 128 ? 13.589 -8.175 -20.201 1.00 91.88 128 GLY A O 1
ATOM 1076 N N . LEU A 1 129 ? 11.387 -8.588 -20.417 1.00 93.38 129 LEU A N 1
ATOM 1077 C CA . LEU A 1 129 ? 11.503 -9.401 -21.632 1.00 93.38 129 LEU A CA 1
ATOM 1078 C C . LEU A 1 129 ? 12.195 -8.664 -22.788 1.00 93.38 129 LEU A C 1
ATOM 1080 O O . LEU A 1 129 ? 12.860 -9.293 -23.614 1.00 93.38 129 LEU A O 1
ATOM 1084 N N . LEU A 1 130 ? 12.045 -7.341 -22.893 1.00 95.31 130 LEU A N 1
ATOM 1085 C CA . LEU A 1 130 ? 12.745 -6.535 -23.892 1.00 95.31 130 LEU A CA 1
ATOM 1086 C C . LEU A 1 130 ? 14.262 -6.587 -23.683 1.00 95.31 130 LEU A C 1
ATOM 1088 O O . LEU A 1 130 ? 15.003 -6.810 -24.646 1.00 95.31 130 LEU A O 1
ATOM 1092 N N . PHE A 1 131 ? 14.726 -6.388 -22.448 1.00 95.75 131 PHE A N 1
ATOM 1093 C CA . PHE A 1 131 ? 16.153 -6.420 -22.132 1.00 95.75 131 PHE A CA 1
ATOM 1094 C C . PHE A 1 131 ? 16.727 -7.838 -22.230 1.00 95.75 131 PHE A C 1
ATOM 1096 O O . PHE A 1 131 ? 17.827 -8.002 -22.757 1.00 95.75 131 PHE A O 1
ATOM 1103 N N . GLU A 1 132 ? 15.969 -8.869 -21.849 1.00 95.44 132 GLU A N 1
ATOM 1104 C CA . GLU A 1 132 ? 16.347 -10.270 -22.086 1.00 95.44 132 GLU A CA 1
ATOM 1105 C C . GLU A 1 132 ? 16.518 -10.572 -23.582 1.00 95.44 132 GLU A C 1
ATOM 1107 O O . GLU A 1 132 ? 17.544 -11.112 -24.009 1.00 95.44 132 GLU A O 1
ATOM 1112 N N . LYS A 1 133 ? 15.548 -10.158 -24.412 1.00 96.25 133 LYS A N 1
ATOM 1113 C CA . LYS A 1 133 ? 15.630 -10.297 -25.874 1.00 96.25 133 LYS A CA 1
ATOM 1114 C C . LYS A 1 133 ? 16.832 -9.553 -26.437 1.00 96.25 133 LYS A C 1
ATOM 1116 O O . LYS A 1 133 ? 17.504 -10.091 -27.309 1.00 96.25 133 LYS A O 1
ATOM 1121 N N . MET A 1 134 ? 17.118 -8.340 -25.962 1.00 96.62 134 MET A N 1
ATOM 1122 C CA . MET A 1 134 ? 18.302 -7.581 -26.373 1.00 96.62 134 MET A CA 1
ATOM 1123 C C . MET A 1 134 ? 19.588 -8.365 -26.080 1.00 96.62 134 MET A C 1
ATOM 1125 O O . MET A 1 134 ? 20.422 -8.486 -26.977 1.00 96.62 134 MET A O 1
ATOM 1129 N N . ILE A 1 135 ? 19.728 -8.924 -24.872 1.00 95.94 135 ILE A N 1
ATOM 1130 C CA . ILE A 1 135 ? 20.908 -9.698 -24.451 1.00 95.94 135 ILE A CA 1
ATOM 1131 C C . ILE A 1 135 ? 21.145 -10.905 -25.369 1.00 95.94 135 ILE A C 1
ATOM 1133 O O . ILE A 1 135 ? 22.293 -11.185 -25.705 1.00 95.94 135 ILE A O 1
ATOM 1137 N N . HIS A 1 136 ? 20.088 -11.568 -25.851 1.00 95.94 136 HIS A N 1
ATOM 1138 C CA . HIS A 1 136 ? 20.206 -12.712 -26.767 1.00 95.94 136 HIS A CA 1
ATOM 1139 C C . HIS A 1 136 ? 20.936 -12.388 -28.086 1.00 95.94 136 HIS A C 1
ATOM 1141 O O . HIS A 1 136 ? 21.547 -13.269 -28.688 1.00 95.94 136 HIS A O 1
ATOM 1147 N N . TYR A 1 137 ? 20.893 -11.130 -28.537 1.00 96.44 137 TYR A N 1
ATOM 1148 C CA . TYR A 1 137 ? 21.565 -10.680 -29.761 1.00 96.44 137 TYR A CA 1
ATOM 1149 C C . TYR A 1 137 ? 22.973 -10.124 -29.522 1.00 96.44 137 TYR A C 1
ATOM 1151 O O . TYR A 1 137 ? 23.656 -9.770 -30.485 1.00 96.44 137 TYR A O 1
ATOM 1159 N N . LEU A 1 138 ? 23.412 -10.006 -28.267 1.00 95.06 138 LEU A N 1
ATOM 1160 C CA . LEU A 1 138 ? 24.755 -9.531 -27.957 1.00 95.06 138 LEU A CA 1
ATOM 1161 C C . LEU A 1 138 ? 25.777 -10.663 -28.144 1.00 95.06 138 LEU A C 1
ATOM 1163 O O . LEU A 1 138 ? 25.482 -11.829 -27.870 1.00 95.06 138 LEU A O 1
ATOM 1167 N N . PRO A 1 139 ? 26.999 -10.352 -28.610 1.00 94.81 139 PRO A N 1
ATOM 1168 C CA . PRO A 1 139 ? 28.050 -11.353 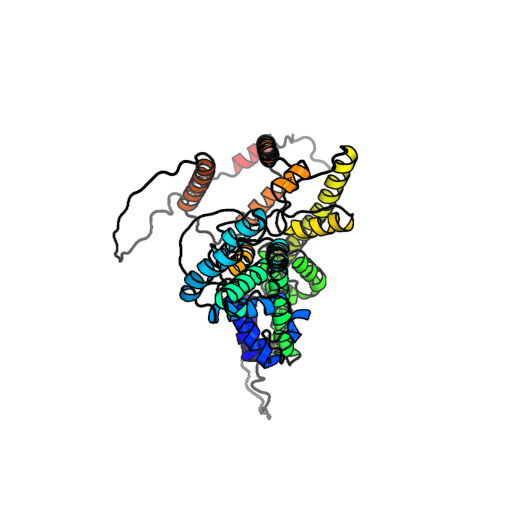-28.709 1.00 94.81 139 PRO A CA 1
ATOM 1169 C C . PRO A 1 139 ? 28.408 -11.871 -27.312 1.00 94.81 139 PRO A C 1
ATOM 1171 O O . PRO A 1 139 ? 28.379 -11.124 -26.339 1.00 94.81 139 PRO A O 1
ATOM 1174 N N . ARG A 1 140 ? 28.837 -13.134 -27.205 1.00 93.56 140 ARG A N 1
ATOM 1175 C CA . ARG A 1 140 ? 29.278 -13.715 -25.918 1.00 93.56 140 ARG A CA 1
ATOM 1176 C C . ARG A 1 140 ? 30.445 -12.958 -25.274 1.00 93.56 140 ARG A C 1
ATOM 1178 O O . ARG A 1 140 ? 30.642 -13.058 -24.073 1.00 93.56 140 ARG A O 1
ATOM 1185 N N . SER A 1 141 ? 31.215 -12.224 -26.076 1.00 94.44 141 SER A N 1
ATOM 1186 C CA . SER A 1 141 ? 32.321 -11.367 -25.645 1.00 94.44 141 SER A CA 1
ATOM 1187 C C . SER A 1 141 ? 31.892 -9.931 -25.319 1.00 94.44 141 SER A C 1
ATOM 1189 O O . SER A 1 141 ? 32.748 -9.054 -25.237 1.00 94.44 141 SER A O 1
ATOM 1191 N N . PHE A 1 142 ? 30.589 -9.645 -25.240 1.00 95.25 142 PHE A N 1
ATOM 1192 C CA . PHE A 1 142 ? 30.099 -8.317 -24.893 1.00 95.25 142 PHE A CA 1
ATOM 1193 C C . PHE A 1 142 ? 30.504 -7.972 -23.457 1.00 95.25 142 PHE A C 1
ATOM 1195 O O . PHE A 1 142 ? 30.104 -8.651 -22.514 1.00 95.25 142 PHE A O 1
ATOM 1202 N N . ASP A 1 143 ? 31.285 -6.906 -23.299 1.00 93.88 143 ASP A N 1
ATOM 1203 C CA . ASP A 1 143 ? 31.695 -6.410 -21.990 1.00 93.88 143 ASP A CA 1
ATOM 1204 C C . ASP A 1 143 ? 30.574 -5.569 -21.367 1.00 93.88 143 ASP A C 1
ATOM 1206 O O . ASP A 1 143 ? 30.424 -4.379 -21.653 1.00 93.88 143 ASP A O 1
ATOM 1210 N N . SER A 1 144 ? 29.752 -6.204 -20.531 1.00 90.06 144 SER A N 1
ATOM 1211 C CA . SER A 1 144 ? 28.714 -5.509 -19.767 1.00 90.06 144 SER A CA 1
ATOM 1212 C C . SER A 1 144 ? 29.271 -4.688 -18.607 1.00 90.06 144 SER A C 1
ATOM 1214 O O . SER A 1 144 ? 28.603 -3.762 -18.150 1.00 90.06 144 SER A O 1
ATOM 1216 N N . GLU A 1 145 ? 30.466 -5.018 -18.115 1.00 93.94 145 GLU A N 1
ATOM 1217 C CA . GLU A 1 145 ? 31.071 -4.338 -16.967 1.00 93.94 145 GLU A CA 1
ATOM 1218 C C . GLU A 1 145 ? 31.615 -2.955 -17.352 1.00 93.94 145 GLU A C 1
ATOM 1220 O O . GLU A 1 145 ? 31.696 -2.072 -16.503 1.00 93.94 145 GLU A O 1
ATOM 1225 N N . GLY A 1 146 ? 31.861 -2.714 -18.644 1.00 96.38 146 GLY A N 1
ATOM 1226 C CA . GLY A 1 146 ? 32.165 -1.389 -19.191 1.00 96.38 146 GLY A CA 1
ATOM 1227 C C . GLY A 1 146 ? 31.011 -0.370 -19.147 1.00 96.38 146 GLY A C 1
ATOM 1228 O O . GLY A 1 146 ? 31.226 0.790 -19.498 1.00 96.38 146 GLY A O 1
ATOM 1229 N N . PHE A 1 147 ? 29.799 -0.767 -18.731 1.00 97.44 147 PHE A N 1
ATOM 1230 C CA . PHE A 1 147 ? 28.617 0.110 -18.673 1.00 97.44 147 PHE A CA 1
ATOM 1231 C C . PHE A 1 147 ? 27.862 0.020 -17.328 1.00 97.44 147 PHE A C 1
ATOM 1233 O O . PHE A 1 147 ? 26.670 -0.321 -17.303 1.00 97.44 147 PHE A O 1
ATOM 1240 N N . PRO A 1 148 ? 28.525 0.293 -16.189 1.00 97.62 148 PRO A N 1
ATOM 1241 C CA . PRO A 1 148 ? 27.942 0.089 -14.864 1.00 97.62 148 PRO A CA 1
ATOM 1242 C C . PRO A 1 148 ? 26.693 0.947 -14.614 1.00 97.62 148 PRO A C 1
ATOM 1244 O O . PRO A 1 148 ? 25.717 0.448 -14.053 1.00 97.62 148 PRO A O 1
ATOM 1247 N N . ASN A 1 149 ? 26.663 2.203 -15.067 1.00 97.50 149 ASN A N 1
ATOM 1248 C CA . ASN A 1 149 ? 25.504 3.077 -14.884 1.00 97.50 149 ASN A CA 1
ATOM 1249 C C . ASN A 1 149 ? 24.353 2.705 -15.823 1.00 97.50 149 ASN A C 1
ATOM 1251 O O . ASN A 1 149 ? 23.192 2.810 -15.434 1.00 97.50 149 ASN A O 1
ATOM 1255 N N . VAL A 1 150 ? 24.639 2.217 -17.035 1.00 97.25 150 VAL A N 1
ATOM 1256 C CA . VAL A 1 150 ? 23.587 1.668 -17.914 1.00 97.25 150 VAL A CA 1
ATOM 1257 C C . VAL A 1 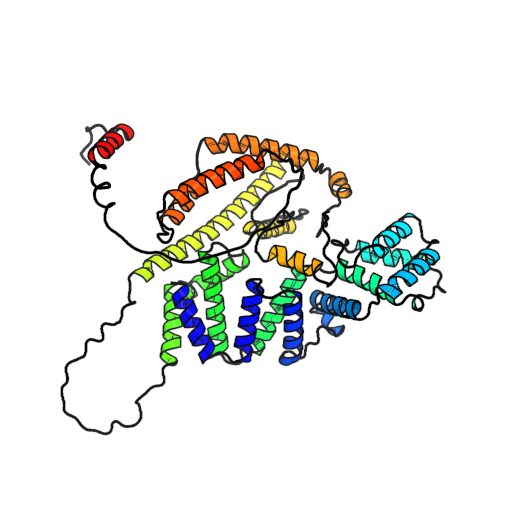150 ? 22.979 0.406 -17.308 1.00 97.25 150 VAL A C 1
ATOM 1259 O O . VAL A 1 150 ? 21.759 0.270 -17.307 1.00 97.25 150 VAL A O 1
ATOM 1262 N N . LYS A 1 151 ? 23.797 -0.491 -16.746 1.00 96.94 151 LYS A N 1
ATOM 1263 C CA . LYS A 1 151 ? 23.330 -1.697 -16.044 1.00 96.94 151 LYS A CA 1
ATOM 1264 C C . LYS A 1 151 ? 22.434 -1.338 -14.856 1.00 96.94 151 LYS A C 1
ATOM 1266 O O . LYS A 1 151 ? 21.361 -1.919 -14.712 1.00 96.94 151 LYS A O 1
ATOM 1271 N N . LEU A 1 152 ? 22.837 -0.350 -14.053 1.00 96.19 152 LEU A N 1
ATOM 1272 C CA . LEU A 1 152 ? 22.024 0.189 -12.959 1.00 96.19 152 LEU A CA 1
ATOM 1273 C C . LEU A 1 152 ? 20.703 0.784 -13.466 1.00 96.19 152 LEU A C 1
ATOM 1275 O O . LEU A 1 152 ? 19.651 0.456 -12.927 1.00 96.19 152 LEU A O 1
ATOM 1279 N N . PHE A 1 153 ? 20.734 1.597 -14.525 1.00 95.44 153 PHE A N 1
ATOM 1280 C CA . PHE A 1 153 ? 19.533 2.206 -15.104 1.00 95.44 153 PHE A CA 1
ATOM 1281 C C . PHE A 1 153 ? 18.562 1.160 -15.671 1.00 95.44 153 PHE A C 1
ATOM 1283 O O . PHE A 1 153 ? 17.365 1.236 -15.424 1.00 95.44 153 PHE A O 1
ATOM 1290 N N . ILE A 1 154 ? 19.060 0.145 -16.386 1.00 95.50 154 ILE A N 1
ATOM 1291 C CA . ILE A 1 154 ? 18.236 -0.975 -16.869 1.00 95.50 154 ILE A CA 1
ATOM 1292 C C . ILE A 1 154 ? 17.613 -1.726 -15.688 1.00 95.50 154 ILE A C 1
ATOM 1294 O O . ILE A 1 154 ? 16.416 -1.998 -15.703 1.00 95.50 154 ILE A O 1
ATOM 1298 N N . GLY A 1 155 ? 18.403 -2.018 -14.649 1.00 94.62 155 GLY A N 1
ATOM 1299 C CA . GLY A 1 155 ? 17.899 -2.646 -13.428 1.00 94.62 155 GLY A CA 1
ATOM 1300 C C . GLY A 1 155 ? 16.808 -1.816 -12.746 1.00 94.62 155 GLY A C 1
ATOM 1301 O O . GLY A 1 155 ? 15.811 -2.378 -12.305 1.00 94.62 155 GLY A O 1
ATOM 1302 N N . HIS A 1 156 ? 16.957 -0.488 -12.714 1.00 92.94 156 HIS A N 1
ATOM 1303 C CA . HIS A 1 156 ? 15.929 0.427 -12.211 1.00 92.94 156 HIS A CA 1
ATOM 1304 C C . HIS A 1 156 ? 14.626 0.303 -13.006 1.00 92.94 156 HIS A C 1
ATOM 1306 O O . HIS A 1 156 ? 13.588 0.036 -12.409 1.00 92.94 156 HIS A O 1
ATOM 1312 N N . LEU A 1 157 ? 14.692 0.384 -14.340 1.00 90.69 157 LEU A N 1
ATOM 1313 C CA . LEU A 1 157 ? 13.516 0.260 -15.209 1.00 90.69 157 LEU A CA 1
ATOM 1314 C C . LEU A 1 157 ? 12.787 -1.079 -15.024 1.00 90.69 157 LEU A C 1
ATOM 1316 O O . LEU A 1 157 ? 11.561 -1.104 -14.953 1.00 90.69 157 LEU A O 1
ATOM 1320 N N . ILE A 1 158 ? 13.529 -2.187 -14.934 1.00 92.69 158 ILE A N 1
ATOM 1321 C CA . ILE A 1 158 ? 12.946 -3.520 -14.730 1.00 92.69 158 ILE A CA 1
ATOM 1322 C C . ILE A 1 158 ? 12.235 -3.580 -13.375 1.00 92.69 158 ILE A C 1
ATOM 1324 O O . ILE A 1 158 ? 11.046 -3.884 -13.316 1.00 92.69 158 ILE A O 1
ATOM 1328 N N . LEU A 1 159 ? 12.918 -3.209 -12.288 1.00 90.44 159 LEU A N 1
ATOM 1329 C CA . LEU A 1 159 ? 12.320 -3.232 -10.951 1.00 90.44 159 LEU A CA 1
ATOM 1330 C C . LEU A 1 159 ? 11.107 -2.304 -10.843 1.00 90.44 159 LEU A C 1
ATOM 1332 O O . LEU A 1 159 ? 10.139 -2.658 -10.180 1.00 90.44 159 LEU A O 1
ATOM 1336 N N . GLN A 1 160 ? 11.151 -1.139 -11.492 1.00 85.94 160 GLN A N 1
ATOM 1337 C CA . GLN A 1 160 ? 10.035 -0.200 -11.536 1.00 85.94 160 GLN A CA 1
ATOM 1338 C C . GLN A 1 160 ? 8.843 -0.771 -12.313 1.00 85.94 160 GLN A C 1
ATOM 1340 O O . GLN A 1 160 ? 7.709 -0.558 -11.891 1.00 85.94 160 GLN A O 1
ATOM 1345 N N . SER A 1 161 ? 9.080 -1.494 -13.415 1.00 86.88 161 SER A N 1
ATOM 1346 C CA . SER A 1 161 ? 8.008 -2.168 -14.162 1.00 86.88 161 SER A CA 1
ATOM 1347 C C . SER A 1 161 ? 7.327 -3.258 -13.332 1.00 86.88 161 SER A C 1
ATOM 1349 O O . SER A 1 161 ? 6.107 -3.340 -13.317 1.00 86.88 161 SER A O 1
ATOM 1351 N N . GLU A 1 162 ? 8.103 -4.017 -12.555 1.00 88.56 162 GLU A N 1
ATOM 1352 C CA . GLU A 1 162 ? 7.610 -5.130 -11.732 1.00 88.56 162 GLU A CA 1
ATOM 1353 C C . GLU A 1 162 ? 6.938 -4.693 -10.414 1.00 88.56 162 GLU A C 1
ATOM 1355 O O . GLU A 1 162 ? 6.461 -5.537 -9.649 1.00 88.56 162 GLU A O 1
ATOM 1360 N N . LEU A 1 163 ? 6.948 -3.397 -10.076 1.00 86.12 163 LEU A N 1
ATOM 1361 C CA . LEU A 1 163 ? 6.304 -2.909 -8.859 1.00 86.12 163 LEU A CA 1
ATOM 1362 C C . LEU A 1 163 ? 4.780 -2.909 -9.009 1.00 86.12 163 LEU A C 1
ATOM 1364 O O . LEU A 1 163 ? 4.204 -2.083 -9.716 1.00 86.12 163 LEU A O 1
ATOM 1368 N N . ASP A 1 164 ? 4.119 -3.758 -8.228 1.00 82.94 164 ASP A N 1
ATOM 1369 C CA . ASP A 1 164 ? 2.673 -3.731 -8.065 1.00 82.94 164 ASP A CA 1
ATOM 1370 C C . ASP A 1 164 ? 2.269 -2.920 -6.832 1.00 82.94 164 ASP A C 1
ATOM 1372 O O . ASP A 1 164 ? 2.580 -3.256 -5.684 1.00 82.94 164 ASP A O 1
ATOM 1376 N N . GLY A 1 165 ? 1.522 -1.846 -7.078 1.00 80.56 165 GLY A N 1
ATOM 1377 C CA . GLY A 1 165 ? 1.053 -0.953 -6.032 1.00 80.56 165 GLY A CA 1
ATOM 1378 C C . GLY A 1 165 ? 0.143 -1.655 -5.025 1.00 80.56 165 GLY A C 1
ATOM 1379 O O . GLY A 1 165 ? 0.306 -1.476 -3.825 1.00 80.56 165 GLY A O 1
ATOM 1380 N N . SER A 1 166 ? -0.785 -2.502 -5.470 1.00 77.88 166 SER A N 1
ATOM 1381 C CA . SER A 1 166 ? -1.725 -3.156 -4.549 1.00 77.88 166 SER A CA 1
ATOM 1382 C C . SER A 1 166 ? -1.022 -4.125 -3.586 1.00 77.88 166 SER A C 1
ATOM 1384 O O . SER A 1 166 ? -1.255 -4.095 -2.373 1.00 77.88 166 SER A O 1
ATOM 1386 N N . SER A 1 167 ? -0.076 -4.903 -4.110 1.00 84.06 167 SER A N 1
ATOM 1387 C CA . SER A 1 167 ? 0.755 -5.848 -3.368 1.00 84.06 167 SER A CA 1
ATOM 1388 C C . SER A 1 167 ? 1.707 -5.128 -2.421 1.00 84.06 167 SER A C 1
ATOM 1390 O O . SER A 1 167 ? 1.842 -5.542 -1.271 1.00 84.06 167 SER A O 1
ATOM 1392 N N . LEU A 1 168 ? 2.294 -3.999 -2.837 1.00 87.94 168 LEU A N 1
ATOM 1393 C CA . LEU A 1 168 ? 3.144 -3.183 -1.968 1.00 87.94 168 LEU A CA 1
ATOM 1394 C C . LEU A 1 168 ? 2.390 -2.727 -0.712 1.00 87.94 168 LEU A C 1
ATOM 1396 O O . LEU A 1 168 ? 2.911 -2.832 0.397 1.00 87.94 168 LEU A O 1
ATOM 1400 N N . PHE A 1 169 ? 1.145 -2.274 -0.850 1.00 85.50 169 PHE A N 1
ATOM 1401 C CA . PHE A 1 169 ? 0.352 -1.829 0.300 1.00 85.50 169 PHE A CA 1
ATOM 1402 C C . PHE A 1 169 ? -0.088 -2.994 1.172 1.00 85.50 169 PHE A C 1
ATOM 1404 O O . PHE A 1 169 ? -0.098 -2.871 2.400 1.00 85.50 169 PHE A O 1
ATOM 1411 N N . ALA A 1 170 ? -0.438 -4.127 0.563 1.00 86.88 170 ALA A N 1
ATOM 1412 C CA . ALA A 1 170 ? -0.724 -5.348 1.301 1.00 86.88 170 ALA A CA 1
ATOM 1413 C C . ALA A 1 170 ? 0.486 -5.767 2.154 1.00 86.88 170 ALA A C 1
ATOM 1415 O O . ALA A 1 170 ? 0.328 -6.037 3.348 1.00 86.88 170 ALA A O 1
ATOM 1416 N N . GLU A 1 171 ? 1.695 -5.723 1.587 1.00 96.44 171 GLU A N 1
ATOM 1417 C CA . GLU A 1 171 ? 2.948 -5.976 2.298 1.00 96.44 171 GLU A CA 1
ATOM 1418 C C . GLU A 1 171 ? 3.194 -4.958 3.421 1.00 96.44 171 GLU A C 1
ATOM 1420 O O . GLU A 1 171 ? 3.463 -5.351 4.557 1.00 96.44 171 GLU A O 1
ATOM 1425 N N . MET A 1 172 ? 3.030 -3.656 3.160 1.00 95.81 172 MET A N 1
ATOM 1426 C CA . MET A 1 172 ? 3.172 -2.601 4.175 1.00 95.81 172 MET A CA 1
ATOM 1427 C C . MET A 1 172 ? 2.225 -2.821 5.362 1.00 95.81 172 MET A C 1
ATOM 1429 O O . MET A 1 172 ? 2.646 -2.751 6.519 1.00 95.81 172 MET A O 1
ATOM 1433 N N . ASN A 1 173 ? 0.958 -3.142 5.090 1.00 94.06 173 ASN A N 1
ATOM 1434 C CA . ASN A 1 173 ? -0.049 -3.415 6.115 1.00 94.06 173 ASN A CA 1
ATOM 1435 C C . ASN A 1 173 ? 0.263 -4.700 6.895 1.00 94.06 173 ASN A C 1
ATOM 1437 O O . ASN A 1 173 ? 0.137 -4.738 8.124 1.00 94.06 173 ASN A O 1
ATOM 1441 N N . ALA A 1 174 ? 0.694 -5.758 6.206 1.00 97.00 174 ALA A N 1
ATOM 1442 C CA . ALA A 1 174 ? 1.067 -7.017 6.838 1.00 97.00 174 ALA A CA 1
ATOM 1443 C C . ALA A 1 174 ? 2.297 -6.853 7.746 1.00 97.00 174 ALA A C 1
ATOM 1445 O O . ALA A 1 174 ? 2.293 -7.356 8.878 1.00 97.00 174 ALA A O 1
ATOM 1446 N N . LEU A 1 175 ? 3.312 -6.113 7.291 1.00 98.25 175 LEU A N 1
ATOM 1447 C CA . LEU A 1 175 ? 4.508 -5.800 8.065 1.00 98.25 175 LEU A CA 1
ATOM 1448 C C . LEU A 1 175 ? 4.177 -4.910 9.269 1.00 98.25 175 LEU A C 1
ATOM 1450 O O . LEU A 1 175 ? 4.569 -5.244 10.390 1.00 98.25 175 LEU A O 1
ATOM 1454 N N . SER A 1 176 ? 3.382 -3.850 9.074 1.00 98.06 176 SER A N 1
ATOM 1455 C CA . SER A 1 176 ? 2.877 -3.008 10.168 1.00 98.06 176 SER A CA 1
ATOM 1456 C C . SER A 1 176 ? 2.166 -3.852 11.229 1.00 98.06 176 SER A C 1
ATOM 1458 O O . SER A 1 176 ? 2.506 -3.816 12.414 1.00 98.06 176 SER A O 1
ATOM 1460 N N . GLY A 1 177 ? 1.263 -4.741 10.803 1.00 96.69 177 GLY A N 1
ATOM 1461 C CA . GLY A 1 177 ? 0.567 -5.660 11.696 1.00 96.69 177 GLY A CA 1
ATOM 1462 C C . GLY A 1 177 ? 1.503 -6.589 12.480 1.00 96.69 177 GLY A C 1
ATOM 1463 O O . GLY A 1 177 ? 1.238 -6.869 13.652 1.00 96.69 177 GLY A O 1
ATOM 1464 N N . ARG A 1 178 ? 2.601 -7.071 11.877 1.00 97.88 178 ARG A N 1
ATOM 1465 C CA . ARG A 1 178 ? 3.624 -7.873 12.581 1.00 97.88 178 ARG A CA 1
ATOM 1466 C C . ARG A 1 178 ? 4.364 -7.042 13.626 1.00 97.88 178 ARG A C 1
ATOM 1468 O O . ARG A 1 178 ? 4.502 -7.503 14.760 1.00 97.88 178 ARG A O 1
ATOM 1475 N N . ILE A 1 179 ? 4.765 -5.820 13.279 1.00 98.31 179 ILE A N 1
ATOM 1476 C CA . ILE A 1 179 ? 5.442 -4.892 14.193 1.00 98.31 179 ILE A CA 1
ATOM 1477 C C . ILE A 1 179 ? 4.529 -4.554 15.377 1.00 98.31 179 ILE A C 1
ATOM 1479 O O . ILE A 1 179 ? 4.930 -4.728 16.526 1.00 98.31 179 ILE A O 1
ATOM 1483 N N . ILE A 1 180 ? 3.269 -4.181 15.128 1.00 98.06 180 ILE A N 1
ATOM 1484 C CA . ILE A 1 180 ? 2.280 -3.891 16.178 1.00 98.06 180 ILE A CA 1
ATOM 1485 C C . ILE A 1 180 ? 2.098 -5.095 17.109 1.00 98.06 180 ILE A C 1
ATOM 1487 O O . ILE A 1 180 ? 2.079 -4.932 18.329 1.00 98.06 180 ILE A O 1
ATOM 1491 N N . ARG A 1 181 ? 1.991 -6.318 16.567 1.00 96.94 181 ARG A N 1
ATOM 1492 C CA . ARG A 1 181 ? 1.866 -7.538 17.386 1.00 96.94 181 ARG A CA 1
ATOM 1493 C C . ARG A 1 181 ? 3.088 -7.782 18.268 1.00 96.94 181 ARG A C 1
ATOM 1495 O O . ARG A 1 181 ? 2.913 -8.247 19.392 1.00 96.94 181 ARG A O 1
ATOM 1502 N N . LYS A 1 182 ? 4.291 -7.486 17.771 1.00 97.62 182 LYS A N 1
ATOM 1503 C CA . LYS A 1 182 ? 5.540 -7.610 18.531 1.00 97.62 182 LYS A CA 1
ATOM 1504 C C . LYS A 1 182 ? 5.656 -6.537 19.618 1.00 97.62 182 LYS A C 1
ATOM 1506 O O . LYS A 1 182 ? 6.066 -6.857 20.729 1.00 97.62 182 LYS A O 1
ATOM 1511 N N . LEU A 1 183 ? 5.261 -5.300 19.316 1.00 97.44 183 LEU A N 1
ATOM 1512 C CA . LEU A 1 183 ? 5.275 -4.169 20.250 1.00 97.44 183 LEU A CA 1
ATOM 1513 C C . LEU A 1 183 ? 4.208 -4.284 21.349 1.00 97.44 183 LEU A C 1
ATOM 1515 O O . LEU A 1 183 ? 4.433 -3.858 22.479 1.00 97.44 183 LEU A O 1
ATOM 1519 N N . ALA A 1 184 ? 3.047 -4.860 21.038 1.00 97.12 184 ALA A N 1
ATOM 1520 C CA . ALA A 1 184 ? 1.958 -5.061 21.988 1.00 97.12 184 ALA A CA 1
ATOM 1521 C C . ALA A 1 184 ? 2.178 -6.318 22.839 1.00 97.12 184 ALA A C 1
ATOM 1523 O O . ALA A 1 184 ? 1.522 -7.346 22.642 1.00 97.12 184 ALA A O 1
ATOM 1524 N N . ALA A 1 185 ? 3.102 -6.239 23.794 1.00 92.25 185 ALA A N 1
ATOM 1525 C CA . ALA A 1 185 ? 3.479 -7.371 24.634 1.00 92.25 185 ALA A CA 1
ATOM 1526 C C . ALA A 1 185 ? 2.338 -7.804 25.571 1.00 92.25 185 ALA A C 1
ATOM 1528 O O . ALA A 1 185 ? 2.044 -8.997 25.704 1.00 92.25 185 ALA A O 1
ATOM 1529 N N . SER A 1 186 ? 1.648 -6.846 26.196 1.00 95.44 186 SER A N 1
ATOM 1530 C CA . SER A 1 186 ? 0.653 -7.137 27.230 1.00 95.44 186 SER A CA 1
ATOM 1531 C C . SER A 1 186 ? -0.754 -7.398 26.675 1.00 95.44 186 SER A C 1
ATOM 1533 O O . SER A 1 186 ? -1.183 -6.856 25.652 1.00 95.44 186 SER A O 1
ATOM 1535 N N . SER A 1 187 ? -1.543 -8.198 27.400 1.00 94.88 187 SER A N 1
ATOM 1536 C CA . SER A 1 187 ? -2.971 -8.403 27.104 1.00 94.88 187 SER A CA 1
ATOM 1537 C C . SER A 1 187 ? -3.766 -7.089 27.129 1.00 94.88 187 SER A C 1
ATOM 1539 O O . SER A 1 187 ? -4.728 -6.928 26.369 1.00 94.88 187 SER A O 1
ATOM 1541 N N . ARG A 1 188 ? -3.335 -6.132 27.962 1.00 94.62 188 ARG A N 1
ATOM 1542 C CA . ARG A 1 188 ? -3.927 -4.798 28.088 1.00 94.62 188 ARG A CA 1
ATOM 1543 C C . ARG A 1 188 ? -3.660 -3.931 26.859 1.00 94.62 188 ARG A C 1
ATOM 1545 O O . ARG A 1 188 ? -4.610 -3.362 26.328 1.00 94.62 188 ARG A O 1
ATOM 1552 N N . GLU A 1 189 ? -2.426 -3.886 26.361 1.00 96.06 189 GLU A N 1
ATOM 1553 C CA . GLU A 1 189 ? -2.085 -3.184 25.112 1.00 96.06 189 GLU A CA 1
ATOM 1554 C C . GLU A 1 189 ? -2.867 -3.754 23.930 1.00 96.06 189 GLU A C 1
ATOM 1556 O O . GLU A 1 189 ? -3.537 -3.011 23.214 1.00 96.06 189 GLU A O 1
ATOM 1561 N N . LYS A 1 190 ? -2.902 -5.086 23.791 1.00 96.81 190 LYS A N 1
ATOM 1562 C CA . LYS A 1 190 ? -3.710 -5.769 22.764 1.00 96.81 190 LYS A CA 1
ATOM 1563 C C . LYS A 1 190 ? -5.198 -5.428 22.874 1.00 96.81 190 LYS A C 1
ATOM 1565 O O . LYS A 1 190 ? -5.914 -5.373 21.874 1.00 96.81 190 LYS A O 1
ATOM 1570 N N . TYR A 1 191 ? -5.711 -5.223 24.086 1.00 95.94 191 TYR A N 1
ATOM 1571 C CA . TYR A 1 191 ? -7.093 -4.793 24.283 1.00 95.94 191 TYR A CA 1
ATOM 1572 C C . TYR A 1 191 ? -7.328 -3.341 23.849 1.00 95.94 191 TYR A C 1
ATOM 1574 O O . TYR A 1 191 ? -8.341 -3.074 23.205 1.00 95.94 191 TYR A O 1
ATOM 1582 N N . ILE A 1 192 ? -6.396 -2.431 24.132 1.00 96.25 192 ILE A N 1
ATOM 1583 C CA . ILE A 1 192 ? -6.480 -1.028 23.701 1.00 96.25 192 ILE A CA 1
ATOM 1584 C C . ILE A 1 192 ? -6.360 -0.909 22.185 1.00 96.25 192 ILE A C 1
ATOM 1586 O O . ILE A 1 192 ? -7.167 -0.211 21.583 1.00 96.25 192 ILE A O 1
ATOM 1590 N N . LEU A 1 193 ? -5.453 -1.657 21.555 1.00 96.62 193 LEU A N 1
ATOM 1591 C CA . LEU A 1 193 ? -5.356 -1.734 20.095 1.00 96.62 193 LEU A CA 1
ATOM 1592 C C . LEU A 1 193 ? -6.675 -2.160 19.448 1.00 96.62 193 LEU A C 1
ATOM 1594 O O . LEU A 1 193 ? -7.118 -1.557 18.477 1.00 96.62 193 LEU A O 1
ATOM 1598 N N . ARG A 1 194 ? -7.363 -3.155 20.024 1.00 95.81 194 ARG A N 1
ATOM 1599 C CA . ARG A 1 194 ? -8.702 -3.537 19.553 1.00 95.81 194 ARG A CA 1
ATOM 1600 C C . ARG A 1 194 ? -9.707 -2.395 19.677 1.00 95.81 194 ARG A C 1
ATOM 1602 O O . ARG A 1 194 ? -10.551 -2.266 18.804 1.00 95.81 194 ARG A O 1
ATOM 1609 N N . LEU A 1 195 ? -9.639 -1.588 20.736 1.00 96.31 195 LEU A N 1
ATOM 1610 C CA . LEU A 1 195 ? -10.523 -0.430 20.891 1.00 96.31 195 LEU A CA 1
ATOM 1611 C C . LEU A 1 195 ? -10.195 0.696 19.901 1.00 96.31 195 LEU A C 1
ATOM 1613 O O . LEU A 1 195 ? -11.123 1.327 19.416 1.00 96.31 195 LEU A O 1
ATOM 1617 N N . LEU A 1 196 ? -8.917 0.923 19.587 1.00 96.00 196 LEU A N 1
ATOM 1618 C CA . LEU A 1 196 ? -8.495 1.872 18.550 1.00 96.00 196 LEU A CA 1
ATOM 1619 C C . LEU A 1 196 ? -8.995 1.436 17.165 1.00 96.00 196 LEU A C 1
ATOM 1621 O O . LEU A 1 196 ? -9.547 2.244 16.427 1.00 96.00 196 LEU A O 1
ATOM 1625 N N . ASN A 1 197 ? -8.892 0.144 16.844 1.00 94.94 197 ASN A N 1
ATOM 1626 C CA . ASN A 1 197 ? -9.432 -0.394 15.593 1.00 94.94 197 ASN A CA 1
ATOM 1627 C C . ASN A 1 197 ? -10.965 -0.298 15.540 1.00 94.94 197 ASN A C 1
ATOM 1629 O O . ASN A 1 197 ? -11.521 0.064 14.508 1.00 94.94 197 ASN A O 1
ATOM 1633 N N . ASP A 1 198 ? -11.650 -0.595 16.650 1.00 95.94 198 ASP A N 1
ATOM 1634 C CA . ASP A 1 198 ? -13.106 -0.445 16.753 1.00 95.94 198 ASP A CA 1
ATOM 1635 C C . ASP A 1 198 ? -13.528 1.040 16.568 1.00 95.94 198 ASP A C 1
ATOM 1637 O O . ASP A 1 198 ? -14.532 1.304 15.912 1.00 95.94 198 ASP A O 1
ATOM 1641 N N . ASP A 1 199 ? -12.761 2.008 17.092 1.00 95.88 199 ASP A N 1
ATOM 1642 C CA . ASP A 1 199 ? -12.989 3.458 16.906 1.00 95.88 199 ASP A CA 1
ATOM 1643 C C . ASP A 1 199 ? -12.837 3.894 15.444 1.00 95.88 199 ASP A C 1
ATOM 1645 O O . ASP A 1 199 ? -13.664 4.645 14.924 1.00 95.88 199 ASP A O 1
ATOM 1649 N N . LYS A 1 200 ? -11.813 3.375 14.760 1.00 94.56 200 LYS A N 1
ATOM 1650 C CA . LYS A 1 200 ? -11.590 3.620 13.333 1.00 94.56 200 LYS A CA 1
ATOM 1651 C C . LYS A 1 200 ? -12.724 3.060 12.476 1.00 94.56 200 LYS A C 1
ATOM 1653 O O . LYS A 1 200 ? -13.261 3.785 11.648 1.00 94.56 200 LYS A O 1
ATOM 1658 N N . LEU A 1 201 ? -13.150 1.819 12.726 1.00 95.81 201 LEU A N 1
ATOM 1659 C CA . LEU A 1 201 ? -14.305 1.231 12.036 1.00 95.81 201 LEU A CA 1
ATOM 1660 C C . LEU A 1 201 ? -15.579 2.046 12.272 1.00 95.81 201 LEU A C 1
ATOM 1662 O O . LEU A 1 201 ? -16.343 2.256 11.340 1.00 95.81 201 LEU A O 1
ATOM 1666 N N . LEU A 1 202 ? -15.810 2.532 13.495 1.00 96.50 202 LEU A N 1
ATOM 1667 C CA . LEU A 1 202 ? -16.954 3.401 13.784 1.00 96.50 202 LEU A CA 1
ATOM 1668 C C . LEU A 1 202 ? -16.865 4.740 13.049 1.00 96.50 202 LEU A C 1
ATOM 1670 O O . LEU A 1 202 ? -17.878 5.221 12.551 1.00 96.50 202 LEU A O 1
ATOM 1674 N N . THR A 1 203 ? -15.674 5.332 12.979 1.00 95.25 203 THR A N 1
ATOM 1675 C CA . THR A 1 203 ? -15.440 6.585 12.253 1.00 95.25 203 THR A CA 1
ATOM 1676 C C . THR A 1 203 ? -15.760 6.408 10.770 1.00 95.25 203 THR A C 1
ATOM 1678 O O . THR A 1 203 ? -16.603 7.135 10.252 1.00 95.25 203 THR A O 1
ATOM 1681 N N . ASN A 1 204 ? -15.195 5.381 10.131 1.00 93.81 204 ASN A N 1
ATOM 1682 C CA . ASN A 1 204 ? -15.432 5.084 8.718 1.00 93.81 204 ASN A CA 1
ATOM 1683 C C . ASN A 1 204 ? -16.892 4.677 8.453 1.00 93.81 204 ASN A C 1
ATOM 1685 O O . ASN A 1 204 ? -17.475 5.073 7.449 1.00 93.81 204 ASN A O 1
ATOM 1689 N N . LEU A 1 205 ? -17.524 3.932 9.369 1.00 95.75 205 LEU A N 1
ATOM 1690 C CA . LEU A 1 205 ? -18.940 3.566 9.265 1.00 95.75 205 LEU A CA 1
ATOM 1691 C C . LEU A 1 205 ? -19.829 4.810 9.230 1.00 95.75 205 LEU A C 1
ATOM 1693 O O . LEU A 1 205 ? -20.692 4.911 8.365 1.00 95.75 205 LEU A O 1
ATOM 1697 N N . PHE A 1 206 ? -19.624 5.752 10.154 1.00 95.38 206 PHE A N 1
ATOM 1698 C CA . PHE A 1 206 ? -20.427 6.974 10.210 1.00 95.38 206 PHE A CA 1
ATOM 1699 C C . PHE A 1 206 ? -20.099 7.969 9.091 1.00 95.38 206 PHE A C 1
ATOM 1701 O O . PHE A 1 206 ? -20.963 8.768 8.743 1.00 95.38 206 PHE A O 1
ATOM 1708 N N . ALA A 1 207 ? -18.891 7.911 8.526 1.00 93.81 207 ALA A N 1
ATOM 1709 C CA . ALA A 1 207 ? -18.500 8.690 7.352 1.00 93.81 207 ALA A CA 1
ATOM 1710 C C . ALA A 1 207 ? -18.970 8.071 6.021 1.00 93.81 207 ALA A C 1
ATOM 1712 O O . ALA A 1 207 ? -18.866 8.716 4.986 1.00 93.81 207 ALA A O 1
ATOM 1713 N N . LEU A 1 208 ? -19.512 6.846 6.045 1.00 93.62 208 LEU A N 1
ATOM 1714 C CA . LEU A 1 208 ? -19.832 6.054 4.852 1.00 93.62 208 LEU A CA 1
ATOM 1715 C C . LEU A 1 208 ? -18.596 5.741 3.971 1.00 93.62 208 LEU A C 1
ATOM 1717 O O . LEU A 1 208 ? -18.687 5.683 2.750 1.00 93.62 208 LEU A O 1
ATOM 1721 N N . GLU A 1 209 ? -17.457 5.471 4.616 1.00 91.81 209 GLU A N 1
ATOM 1722 C CA . GLU A 1 209 ? -16.147 5.207 3.993 1.00 91.81 209 GLU A CA 1
ATOM 1723 C C . GLU A 1 209 ? -15.600 3.790 4.286 1.00 91.81 209 GLU A C 1
ATOM 1725 O O . GLU A 1 209 ? -14.391 3.555 4.258 1.00 91.81 209 GLU A O 1
ATOM 1730 N N . LEU A 1 210 ? -16.452 2.822 4.639 1.00 90.06 210 LEU A N 1
ATOM 1731 C CA . LEU A 1 210 ? -16.003 1.439 4.826 1.00 90.06 210 LEU A CA 1
ATOM 1732 C C . LEU A 1 210 ? -15.669 0.807 3.479 1.00 90.06 210 LEU A C 1
ATOM 1734 O O . LEU A 1 210 ? -16.429 0.931 2.523 1.00 90.06 210 LEU A O 1
ATOM 1738 N N . THR A 1 211 ? -14.583 0.039 3.443 1.00 88.81 211 THR A N 1
ATOM 1739 C CA . THR A 1 211 ? -14.357 -0.949 2.383 1.00 88.81 211 THR A CA 1
ATOM 1740 C C . THR A 1 211 ? -15.241 -2.185 2.613 1.00 88.81 211 THR A C 1
ATOM 1742 O O . THR A 1 211 ? -15.762 -2.375 3.723 1.00 88.81 211 THR A O 1
ATOM 1745 N N . PRO A 1 212 ? -15.403 -3.074 1.615 1.00 87.56 212 PRO A N 1
ATOM 1746 C CA . PRO A 1 212 ? -16.090 -4.351 1.808 1.00 87.56 212 PRO A CA 1
ATOM 1747 C C . PRO A 1 212 ? -15.526 -5.170 2.980 1.00 87.56 212 PRO A C 1
ATOM 1749 O O . PRO A 1 212 ? -16.282 -5.689 3.802 1.00 87.56 212 PRO A O 1
ATOM 1752 N N . GLU A 1 213 ? -14.202 -5.228 3.127 1.00 88.56 213 GLU A N 1
ATOM 1753 C CA . GLU A 1 213 ? -13.533 -5.955 4.211 1.00 88.56 213 GLU A CA 1
ATOM 1754 C C . GLU A 1 213 ? -13.781 -5.299 5.573 1.00 88.56 213 GLU A C 1
ATOM 1756 O O . GLU A 1 213 ? -13.974 -5.992 6.577 1.00 88.56 213 GLU A O 1
ATOM 1761 N N . ASP A 1 214 ? -13.789 -3.966 5.633 1.00 92.88 214 ASP A N 1
ATOM 1762 C CA . ASP A 1 214 ? -14.122 -3.238 6.855 1.00 92.88 214 ASP A CA 1
ATOM 1763 C C . ASP A 1 214 ? -15.582 -3.458 7.261 1.00 92.88 214 ASP A C 1
ATOM 1765 O O . ASP A 1 214 ? -15.874 -3.619 8.450 1.00 92.88 214 ASP A O 1
ATOM 1769 N N . PHE A 1 215 ? -16.494 -3.565 6.295 1.00 95.69 215 PHE A N 1
ATOM 1770 C CA . PHE A 1 215 ? -17.880 -3.918 6.573 1.00 95.69 215 PHE A CA 1
ATOM 1771 C C . PHE A 1 215 ? -18.025 -5.343 7.138 1.00 95.69 215 PHE A C 1
ATOM 1773 O O . PHE A 1 215 ? -18.719 -5.537 8.140 1.00 95.69 215 PHE A O 1
ATOM 1780 N N . GLU A 1 216 ? -17.300 -6.333 6.609 1.00 94.94 216 GLU A N 1
ATOM 1781 C CA . GLU A 1 216 ? -17.265 -7.684 7.200 1.00 94.94 216 GLU A CA 1
ATOM 1782 C C . GLU A 1 216 ? -16.720 -7.681 8.641 1.00 94.94 216 GLU A C 1
ATOM 1784 O O . GLU A 1 216 ? -17.213 -8.387 9.536 1.00 94.94 216 GLU A O 1
ATOM 1789 N N . ARG A 1 217 ? -15.728 -6.828 8.926 1.00 95.25 217 ARG A N 1
ATOM 1790 C CA . ARG A 1 217 ? -15.224 -6.624 10.296 1.00 95.25 217 ARG A CA 1
ATOM 1791 C C . ARG A 1 217 ? -16.279 -5.996 11.201 1.00 95.25 217 ARG A C 1
ATOM 1793 O O . ARG A 1 217 ? -16.410 -6.414 12.354 1.00 95.25 217 ARG A O 1
ATOM 1800 N N . VAL A 1 218 ? -17.045 -5.027 10.702 1.00 96.38 218 VAL A N 1
ATOM 1801 C CA . VAL A 1 218 ? -18.173 -4.429 11.430 1.00 96.38 218 VAL A CA 1
ATOM 1802 C C . VAL A 1 218 ? -19.218 -5.496 11.758 1.00 96.38 218 VAL A C 1
ATOM 1804 O O . VAL A 1 218 ? -19.617 -5.613 12.919 1.00 96.38 218 VAL A O 1
ATOM 1807 N N . GLN A 1 219 ? -19.593 -6.340 10.794 1.00 95.44 219 GLN A N 1
ATOM 1808 C CA . GLN A 1 219 ? -20.595 -7.392 10.993 1.00 95.44 219 GLN A CA 1
ATOM 1809 C C . GLN A 1 219 ? -20.144 -8.451 12.004 1.00 95.44 219 GLN A C 1
ATOM 1811 O O . GLN A 1 219 ? -20.844 -8.716 12.987 1.00 95.44 219 GLN A O 1
ATOM 1816 N N . SER A 1 220 ? -18.934 -8.990 11.847 1.00 96.00 220 SER A N 1
ATOM 1817 C CA . SER A 1 220 ? -18.376 -9.985 12.778 1.00 96.00 220 SER A CA 1
ATOM 1818 C C . SER A 1 220 ? -18.206 -9.450 14.208 1.00 96.00 220 SER A C 1
ATOM 1820 O O . SER A 1 220 ? -18.208 -10.217 15.176 1.00 96.00 220 SER A O 1
ATOM 1822 N N . ARG A 1 221 ? -18.105 -8.124 14.376 1.00 94.56 221 ARG A N 1
ATOM 1823 C CA . ARG A 1 221 ? -17.894 -7.464 15.673 1.00 94.56 221 ARG A CA 1
ATOM 1824 C C . ARG A 1 221 ? -19.076 -6.625 16.152 1.00 94.56 221 ARG A C 1
ATOM 1826 O O . ARG A 1 221 ? -18.946 -5.975 17.191 1.00 94.56 221 ARG A O 1
ATOM 1833 N N . LYS A 1 222 ? -20.241 -6.683 15.495 1.00 92.88 222 LYS A N 1
ATOM 1834 C CA . LYS A 1 222 ? -21.423 -5.832 15.760 1.00 92.88 222 LYS A CA 1
ATOM 1835 C C . LYS A 1 222 ? -21.783 -5.736 17.249 1.00 92.88 222 LYS A C 1
ATOM 1837 O O . LYS A 1 222 ? -21.995 -4.650 17.784 1.00 92.88 222 LYS A O 1
ATOM 1842 N N . LYS A 1 223 ? -21.736 -6.867 17.968 1.00 92.69 223 LYS A N 1
ATOM 1843 C CA . LYS A 1 223 ? -22.018 -6.960 19.420 1.00 92.69 223 LYS A CA 1
ATOM 1844 C C . LYS A 1 223 ? -21.046 -6.162 20.307 1.00 92.69 223 LYS A C 1
ATOM 1846 O O . LYS A 1 223 ? -21.392 -5.821 21.439 1.00 92.69 223 LYS A O 1
ATOM 1851 N N . PHE A 1 224 ? -19.837 -5.888 19.823 1.00 92.75 224 PHE A N 1
ATOM 1852 C CA . PHE A 1 224 ? -18.755 -5.238 20.566 1.00 92.75 224 PHE A CA 1
ATOM 1853 C C . PHE A 1 224 ? -18.540 -3.774 20.187 1.00 92.75 224 PHE A C 1
ATOM 1855 O O . PHE A 1 224 ? -18.106 -3.005 21.051 1.00 92.75 224 PHE A O 1
ATOM 1862 N N . ILE A 1 225 ? -18.816 -3.414 18.931 1.00 94.25 225 ILE A N 1
ATOM 1863 C CA . ILE A 1 225 ? -18.607 -2.062 18.391 1.00 94.25 225 ILE A CA 1
ATOM 1864 C C . ILE A 1 225 ? -19.842 -1.171 18.507 1.00 94.25 225 ILE A C 1
ATOM 1866 O O . ILE A 1 225 ? -19.701 0.041 18.402 1.00 94.25 225 ILE A O 1
ATOM 1870 N N . LEU A 1 226 ? -21.027 -1.734 18.790 1.00 94.62 226 LEU A N 1
ATOM 1871 C CA . LEU A 1 226 ? -22.240 -0.948 19.034 1.00 94.62 226 LEU A CA 1
ATOM 1872 C C . LEU A 1 226 ? -21.928 0.228 19.989 1.00 94.62 226 LEU A C 1
ATOM 1874 O O . LEU A 1 226 ? -21.375 -0.028 21.067 1.00 94.62 226 LEU A O 1
ATOM 1878 N N . PRO A 1 227 ? -22.284 1.487 19.666 1.00 95.00 227 PRO A N 1
ATOM 1879 C CA . PRO A 1 227 ? -21.811 2.677 20.384 1.00 95.00 227 PRO A CA 1
ATOM 1880 C C . PRO A 1 227 ? -21.994 2.624 21.907 1.00 95.00 227 PRO A C 1
ATOM 1882 O O . PRO A 1 227 ? -21.105 3.005 22.682 1.00 95.00 227 PRO A O 1
ATOM 1885 N N . SER A 1 228 ? -23.122 2.077 22.363 1.00 92.75 228 SER A N 1
ATOM 1886 C CA . SER A 1 228 ? -23.398 1.835 23.784 1.00 92.75 228 SER A CA 1
ATOM 1887 C C . SER A 1 228 ? -22.462 0.804 24.435 1.00 92.75 228 SER A C 1
ATOM 1889 O O . SER A 1 228 ? -21.997 1.013 25.562 1.00 92.75 228 SER A O 1
ATOM 1891 N N . LYS A 1 229 ? -22.148 -0.296 23.741 1.00 94.56 229 LYS A N 1
ATOM 1892 C CA . LYS A 1 229 ? -21.236 -1.356 24.204 1.00 94.56 229 LYS A CA 1
ATOM 1893 C C . LYS A 1 229 ? -19.788 -0.884 24.164 1.00 94.56 229 LYS A C 1
ATOM 1895 O O . LYS A 1 229 ? -19.067 -1.0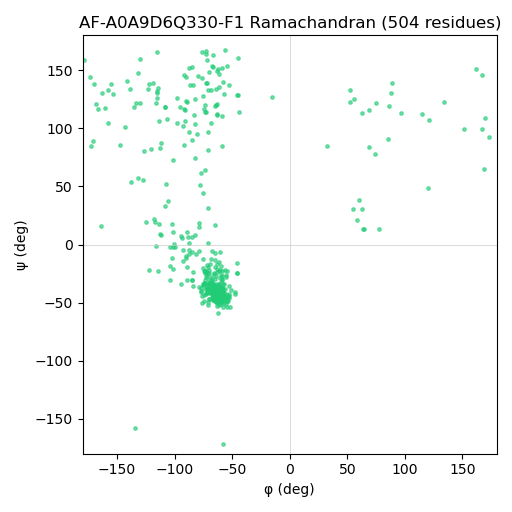77 25.144 1.00 94.56 229 LYS A O 1
ATOM 1900 N N . PHE A 1 230 ? -19.400 -0.191 23.099 1.00 94.88 230 PHE A N 1
ATOM 1901 C CA . PHE A 1 230 ? -18.091 0.432 22.959 1.00 94.88 230 PHE A CA 1
ATOM 1902 C C . PHE A 1 230 ? -17.829 1.449 24.082 1.00 94.88 230 PHE A C 1
ATOM 1904 O O . PHE A 1 230 ? -16.846 1.336 24.816 1.00 94.88 230 PHE A O 1
ATOM 1911 N N . SER A 1 231 ? -18.789 2.344 24.345 1.00 93.44 231 SER A N 1
ATOM 1912 C CA . SER A 1 231 ? -18.730 3.275 25.484 1.00 93.44 231 SER A CA 1
ATOM 1913 C C . SER A 1 231 ? -18.584 2.569 26.828 1.00 93.44 231 SER A C 1
ATOM 1915 O O . SER A 1 231 ? -17.844 3.027 27.700 1.00 93.44 231 SER A O 1
ATOM 1917 N N . LYS A 1 232 ? -19.313 1.463 27.035 1.00 93.12 232 LYS A N 1
ATOM 1918 C CA . LYS A 1 232 ? -19.225 0.678 28.273 1.00 93.12 232 LYS A CA 1
ATOM 1919 C C . LYS A 1 232 ? -17.819 0.098 28.438 1.00 93.12 232 LYS A C 1
ATOM 1921 O O 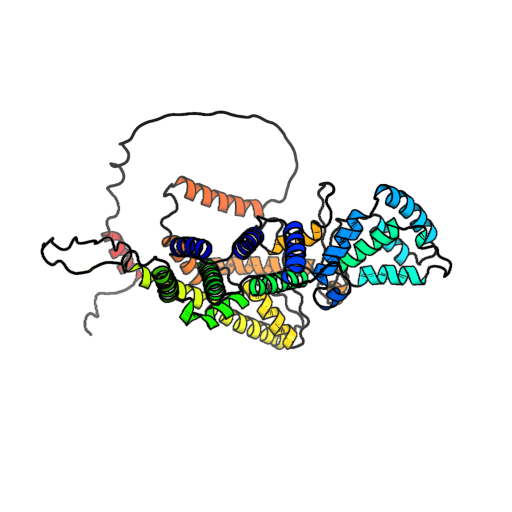. LYS A 1 232 ? -17.250 0.223 29.518 1.00 93.12 232 LYS A O 1
ATOM 1926 N N . ARG A 1 233 ? -17.239 -0.457 27.369 1.00 94.06 233 ARG A N 1
ATOM 1927 C CA . ARG A 1 233 ? -15.869 -0.997 27.355 1.00 94.06 233 ARG A CA 1
ATOM 1928 C C . ARG A 1 233 ? -14.821 0.068 27.696 1.00 94.06 233 ARG A C 1
ATOM 1930 O O . ARG A 1 233 ? -13.954 -0.206 28.526 1.00 94.06 233 ARG A O 1
ATOM 1937 N N . LEU A 1 234 ? -14.940 1.278 27.140 1.00 93.38 234 LEU A N 1
ATOM 1938 C CA . LEU A 1 234 ? -14.062 2.413 27.469 1.00 93.38 234 LEU A CA 1
ATOM 1939 C C . LEU A 1 234 ? -14.171 2.826 28.945 1.00 93.38 234 LEU A C 1
ATOM 1941 O O . LEU A 1 234 ? -13.156 3.014 29.623 1.00 93.38 234 LEU A O 1
ATOM 1945 N N . LYS A 1 235 ? -15.401 2.923 29.472 1.00 91.25 235 LYS A N 1
ATOM 1946 C CA . LYS A 1 235 ? -15.649 3.272 30.882 1.00 91.25 235 LYS A CA 1
ATOM 1947 C C . LYS A 1 235 ? -15.078 2.225 31.840 1.00 91.25 235 LYS A C 1
ATOM 1949 O O . LYS A 1 235 ? -14.422 2.597 32.809 1.00 91.25 235 LYS A O 1
ATOM 1954 N N . THR A 1 236 ? -15.277 0.935 31.564 1.00 91.75 236 THR A N 1
ATOM 1955 C CA . THR A 1 236 ? -14.735 -0.149 32.400 1.00 91.75 236 THR A CA 1
ATOM 1956 C C . THR A 1 236 ? -13.213 -0.084 32.477 1.00 91.75 236 THR A C 1
ATOM 1958 O O . THR A 1 236 ? -12.663 -0.186 33.570 1.00 91.75 236 THR A O 1
ATOM 1961 N N . LEU A 1 237 ? -12.529 0.148 31.353 1.00 89.81 237 LEU A N 1
ATOM 1962 C CA . LEU A 1 237 ? -11.067 0.222 31.340 1.00 89.81 237 LEU A CA 1
ATOM 1963 C C . LEU A 1 237 ? -10.529 1.434 32.120 1.00 89.81 237 LEU A C 1
ATOM 1965 O O . LEU A 1 237 ? -9.488 1.331 32.763 1.00 89.81 237 LEU A O 1
ATOM 1969 N N . SER A 1 238 ? -11.269 2.545 32.106 1.00 86.38 238 SER A N 1
ATOM 1970 C CA . SER A 1 238 ? -10.909 3.784 32.811 1.00 86.38 238 SER A CA 1
ATOM 1971 C C . SER A 1 238 ? -11.099 3.693 34.330 1.00 86.38 238 SER A C 1
ATOM 1973 O O . SER A 1 238 ? -10.366 4.309 35.087 1.00 86.38 238 SER A O 1
ATOM 1975 N N . ARG A 1 239 ? -12.057 2.898 34.818 1.00 85.44 239 ARG A N 1
ATOM 1976 C CA . ARG A 1 239 ? -12.248 2.714 36.272 1.00 85.44 239 ARG A CA 1
ATOM 1977 C C . ARG A 1 239 ? -11.104 1.948 36.932 1.00 85.44 239 ARG A C 1
ATOM 1979 O O . ARG A 1 239 ? -10.806 2.171 38.092 1.00 85.44 239 ARG A O 1
ATOM 1986 N N . HIS A 1 240 ? -10.434 1.083 36.176 1.00 75.56 240 HIS A N 1
ATOM 1987 C CA . HIS A 1 240 ? -9.261 0.341 36.643 1.00 75.56 240 HIS A CA 1
ATOM 1988 C C . HIS A 1 240 ? -7.955 1.146 36.488 1.00 75.56 240 HIS A C 1
ATOM 1990 O O . HIS A 1 240 ? -6.873 0.579 36.638 1.00 75.56 240 HIS A O 1
ATOM 1996 N N . SER A 1 241 ? -8.036 2.424 36.092 1.00 65.50 241 SER A N 1
ATOM 1997 C CA . SER A 1 241 ? -6.882 3.321 35.947 1.00 65.50 241 SER A CA 1
ATOM 1998 C C . SER A 1 241 ? -6.741 4.334 37.067 1.00 65.50 241 SER A C 1
ATOM 2000 O O . SER A 1 241 ? -5.670 4.910 37.221 1.00 65.50 241 SER A O 1
ATOM 2002 N N . GLU A 1 242 ? -7.811 4.578 37.821 1.00 61.50 242 GLU A N 1
ATOM 2003 C CA . GLU A 1 242 ? -7.740 5.478 38.961 1.00 61.50 242 GLU A CA 1
ATOM 2004 C C . GLU A 1 242 ? -6.972 4.771 40.084 1.00 61.50 242 GLU A C 1
ATOM 2006 O O . GLU A 1 242 ? -7.377 3.681 40.500 1.00 61.50 242 GLU A O 1
ATOM 2011 N N . PRO A 1 243 ? -5.840 5.330 40.554 1.00 54.50 243 PRO A N 1
ATOM 2012 C CA . PRO A 1 243 ? -5.194 4.803 41.742 1.00 54.50 243 PRO A CA 1
ATOM 2013 C C . PRO A 1 243 ? -6.228 4.842 42.866 1.00 54.50 243 PRO A C 1
ATOM 2015 O O . PRO A 1 243 ? -6.854 5.884 43.077 1.00 54.50 243 PRO A O 1
ATOM 2018 N N . ARG A 1 244 ? -6.416 3.720 43.575 1.00 50.09 244 ARG A N 1
ATOM 2019 C CA . ARG A 1 244 ? -7.125 3.697 44.860 1.00 50.09 244 ARG A CA 1
ATOM 2020 C C . ARG A 1 244 ? -6.382 4.639 45.810 1.00 50.09 244 ARG A C 1
ATOM 2022 O O . ARG A 1 244 ? -5.501 4.230 46.555 1.00 50.09 244 ARG A O 1
ATOM 2029 N N . LYS A 1 245 ? -6.691 5.932 45.748 1.00 49.78 245 LYS A N 1
ATOM 2030 C CA . LYS A 1 245 ? -6.314 6.897 46.770 1.00 49.78 245 LYS A CA 1
ATOM 2031 C C . LYS A 1 245 ? -7.177 6.569 47.988 1.00 49.78 245 LYS A C 1
ATOM 2033 O O . LYS A 1 245 ? -8.330 6.981 48.030 1.00 49.78 245 LYS A O 1
ATOM 2038 N N . GLY A 1 246 ? -6.629 5.807 48.935 1.00 51.88 246 GLY A N 1
ATOM 2039 C CA . GLY A 1 246 ? -7.194 5.682 50.284 1.00 51.88 246 GLY A CA 1
ATOM 2040 C C . GLY A 1 246 ? -7.608 4.282 50.739 1.00 51.88 246 GLY A C 1
ATOM 2041 O O . GLY A 1 246 ? -8.699 4.140 51.275 1.00 51.88 246 GLY A O 1
ATOM 2042 N N . GLU A 1 247 ? -6.753 3.269 50.581 1.00 46.88 247 GLU A N 1
ATOM 2043 C CA . GLU A 1 247 ? -6.906 1.990 51.308 1.00 46.88 247 GLU A CA 1
ATOM 2044 C C . GLU A 1 247 ? -5.732 1.700 52.264 1.00 46.88 247 GLU A C 1
ATOM 2046 O O . GLU A 1 247 ? -5.554 0.576 52.715 1.00 46.88 247 GLU A O 1
ATOM 2051 N N . GLU A 1 248 ? -4.970 2.734 52.635 1.00 48.50 248 GLU A N 1
ATOM 2052 C CA . GLU A 1 248 ? -4.084 2.702 53.801 1.00 48.50 248 GLU A CA 1
ATOM 2053 C C . GLU A 1 248 ? -4.571 3.745 54.820 1.00 48.50 248 GLU A C 1
ATOM 2055 O O . GLU A 1 248 ? -4.685 4.932 54.514 1.00 48.50 248 GLU A O 1
ATOM 2060 N N . SER A 1 249 ? -4.875 3.264 56.029 1.00 52.09 249 SER A N 1
ATOM 2061 C CA . SER A 1 249 ? -5.231 4.013 57.246 1.00 52.09 249 SER A CA 1
ATOM 2062 C C . SER A 1 249 ? -6.625 4.647 57.334 1.00 52.09 249 SER A C 1
ATOM 2064 O O . SER A 1 249 ? -6.790 5.864 57.334 1.00 52.09 249 SER A O 1
ATOM 2066 N N . ARG A 1 250 ? -7.631 3.811 57.617 1.00 45.84 250 ARG A N 1
ATOM 2067 C CA . ARG A 1 250 ? -8.679 4.164 58.591 1.00 45.84 250 ARG A CA 1
ATOM 2068 C C . ARG A 1 250 ? -8.807 3.062 59.638 1.00 45.84 250 ARG A C 1
ATOM 2070 O O . ARG A 1 250 ? -9.686 2.212 59.574 1.00 45.84 250 ARG A O 1
ATOM 2077 N N . SER A 1 251 ? -7.880 3.122 60.593 1.00 45.31 251 SER A N 1
ATOM 2078 C CA . SER A 1 251 ? -8.213 2.857 61.989 1.00 45.31 251 SER A CA 1
ATOM 2079 C C . SER A 1 251 ? -9.300 3.847 62.421 1.00 45.31 251 SER A C 1
ATOM 2081 O O . SER A 1 251 ? -9.310 5.002 61.989 1.00 45.31 251 SER A O 1
ATOM 2083 N N . GLU A 1 252 ? -10.232 3.317 63.196 1.00 50.41 252 GLU A N 1
ATOM 2084 C CA . GLU A 1 252 ? -11.266 3.946 64.008 1.00 50.41 252 GLU A CA 1
ATOM 2085 C C . GLU A 1 252 ? -11.082 5.449 64.278 1.00 50.41 252 GLU A C 1
ATOM 2087 O O . GLU A 1 252 ? -10.056 5.879 64.790 1.00 50.41 252 GLU A O 1
ATOM 2092 N N . ILE A 1 253 ? -12.116 6.239 63.973 1.00 45.38 253 ILE A N 1
ATOM 2093 C CA . ILE A 1 253 ? -12.772 7.167 64.910 1.00 45.38 253 ILE A CA 1
ATOM 2094 C C . ILE A 1 253 ? -14.084 7.605 64.248 1.00 45.38 253 ILE A C 1
ATOM 2096 O O . ILE A 1 253 ? -14.125 8.188 63.162 1.00 45.38 253 ILE A O 1
ATOM 2100 N N . ALA A 1 254 ? -15.173 7.239 64.914 1.00 48.84 254 ALA A N 1
ATOM 2101 C CA . ALA A 1 254 ? -16.530 7.639 64.604 1.00 48.84 254 ALA A CA 1
ATOM 2102 C C . ALA A 1 254 ? -16.769 9.109 64.985 1.00 48.84 254 ALA A C 1
ATOM 2104 O O . ALA A 1 254 ? -16.064 9.667 65.821 1.00 48.84 254 ALA A O 1
ATOM 2105 N N . SER A 1 255 ? -17.856 9.666 64.445 1.00 48.28 255 SER A N 1
ATOM 2106 C CA . SER A 1 255 ? -18.467 10.966 64.759 1.00 48.28 255 SER A CA 1
ATOM 2107 C C . SER A 1 255 ? -17.908 12.204 64.036 1.00 48.28 255 SER A C 1
ATOM 2109 O O . SER A 1 255 ? -17.050 12.938 64.502 1.00 48.28 255 SER A O 1
ATOM 2111 N N . SER A 1 256 ? -18.502 12.518 62.888 1.00 41.31 256 SER A N 1
ATOM 2112 C CA . SER A 1 256 ? -19.250 13.774 62.754 1.00 41.31 256 SER A CA 1
ATOM 2113 C C . SER A 1 256 ? -20.049 13.739 61.456 1.00 41.31 256 SER A C 1
ATOM 2115 O O . SER A 1 256 ? -19.531 13.524 60.361 1.00 41.31 256 SER A O 1
ATOM 2117 N N . ALA A 1 257 ? -21.360 13.875 61.616 1.00 51.06 257 ALA A N 1
ATOM 2118 C CA . ALA A 1 257 ? -22.308 13.964 60.529 1.00 51.06 257 ALA A CA 1
ATOM 2119 C C . ALA A 1 257 ? -22.030 15.234 59.715 1.00 51.06 257 ALA A C 1
ATOM 2121 O O . ALA A 1 257 ? -22.100 16.346 60.231 1.00 51.06 257 ALA A O 1
ATOM 2122 N N . SER A 1 258 ? -21.735 15.058 58.432 1.00 38.94 258 SER A N 1
ATOM 2123 C CA . SER A 1 258 ? -21.885 16.097 57.418 1.00 38.94 258 SER A CA 1
ATOM 2124 C C . SER A 1 258 ? -22.819 15.558 56.333 1.00 38.94 258 SER A C 1
ATOM 2126 O O . SER A 1 258 ? -22.724 14.375 55.991 1.00 38.94 258 SER A O 1
ATOM 2128 N N . PRO A 1 259 ? -23.753 16.380 55.827 1.00 44.81 259 PRO A N 1
ATOM 2129 C CA . PRO A 1 259 ? -24.793 15.927 54.915 1.00 44.81 259 PRO A CA 1
ATOM 2130 C C . PRO A 1 259 ? -24.194 15.509 53.564 1.00 44.81 259 PRO A C 1
ATOM 2132 O O . PRO A 1 259 ? -23.132 16.010 53.178 1.00 44.81 259 PRO A O 1
ATOM 2135 N N . PRO A 1 260 ? -24.860 14.602 52.825 1.00 40.34 260 PRO A N 1
ATOM 2136 C CA . PRO A 1 260 ? -24.360 14.117 51.550 1.00 40.34 260 PRO A CA 1
ATOM 2137 C C . PRO A 1 260 ? -24.290 15.288 50.570 1.00 40.34 260 PRO A C 1
ATOM 2139 O O . PRO A 1 260 ? -25.311 15.840 50.155 1.00 40.34 260 PRO A O 1
ATOM 2142 N N . ARG A 1 261 ? -23.066 15.684 50.202 1.00 38.94 261 ARG A N 1
ATOM 2143 C CA . ARG A 1 261 ? -22.845 16.563 49.057 1.00 38.94 261 ARG A CA 1
ATOM 2144 C C . ARG A 1 261 ? -23.317 15.819 47.819 1.00 38.94 261 ARG A C 1
ATOM 2146 O O . ARG A 1 261 ? -22.784 14.781 47.438 1.00 38.94 261 ARG A O 1
ATOM 2153 N N . ASN A 1 262 ? -24.388 16.353 47.258 1.00 43.44 262 ASN A N 1
ATOM 2154 C CA . ASN A 1 262 ? -25.020 15.901 46.041 1.00 43.44 262 ASN A CA 1
ATOM 2155 C C . ASN A 1 262 ? -24.093 16.263 44.868 1.00 43.44 262 ASN A C 1
ATOM 2157 O O . ASN A 1 262 ? -24.275 17.297 44.228 1.00 43.44 262 ASN A O 1
ATOM 2161 N N . ASP A 1 263 ? -23.073 15.440 44.613 1.00 39.34 263 ASP A N 1
ATOM 2162 C CA . ASP A 1 263 ? -22.205 15.545 43.434 1.00 39.34 263 ASP A CA 1
ATOM 2163 C C . ASP A 1 263 ? -22.973 15.074 42.186 1.00 39.34 263 ASP A C 1
ATOM 2165 O O . ASP A 1 263 ? -22.644 14.096 41.513 1.00 39.34 263 ASP A O 1
ATOM 2169 N N . ASN A 1 264 ? -24.028 15.819 41.853 1.00 39.69 264 ASN A N 1
ATOM 2170 C CA . ASN A 1 264 ? -24.795 15.726 40.618 1.00 39.69 264 ASN A CA 1
ATOM 2171 C C . ASN A 1 264 ? -24.051 16.402 39.453 1.00 39.69 264 ASN A C 1
ATOM 2173 O O . ASN A 1 264 ? -24.616 17.181 38.691 1.00 39.69 264 ASN A O 1
ATOM 2177 N N . HIS A 1 265 ? -22.782 16.040 39.254 1.00 42.53 265 HIS A N 1
ATOM 2178 C CA . HIS A 1 265 ? -22.078 16.263 37.989 1.00 42.53 265 HIS A CA 1
ATOM 2179 C C . HIS A 1 265 ? -21.914 14.958 37.193 1.00 42.53 265 HIS A C 1
ATOM 2181 O O . HIS A 1 265 ? -20.945 14.753 36.466 1.00 42.53 265 HIS A O 1
ATOM 2187 N N . SER A 1 266 ? -22.927 14.087 37.229 1.00 39.88 266 SER A N 1
ATOM 2188 C CA . SER A 1 266 ? -23.171 13.118 36.152 1.00 39.88 266 SER A CA 1
ATOM 2189 C C . SER A 1 266 ? -23.821 13.827 34.949 1.00 39.88 266 SER A C 1
ATOM 2191 O O . SER A 1 266 ? -24.928 13.494 34.531 1.00 39.88 266 SER A O 1
ATOM 2193 N N . VAL A 1 267 ? -23.129 14.801 34.352 1.00 40.78 267 VAL A N 1
ATOM 2194 C CA . VAL A 1 267 ? -23.624 15.584 33.196 1.00 40.78 267 VAL A CA 1
ATOM 2195 C C . VAL A 1 267 ? -23.677 14.755 31.893 1.00 40.78 267 VAL A C 1
ATOM 2197 O O . VAL A 1 267 ? -24.088 15.244 30.851 1.00 40.78 267 VAL A O 1
ATOM 2200 N N . ILE A 1 268 ? -23.323 13.461 31.898 1.00 42.88 268 ILE A N 1
ATOM 2201 C CA . ILE A 1 268 ? -23.363 12.631 30.677 1.00 42.88 268 ILE A CA 1
ATOM 2202 C C . ILE A 1 268 ? -23.936 11.232 30.946 1.00 42.88 268 ILE A C 1
ATOM 2204 O O . ILE A 1 268 ? -23.339 10.196 30.624 1.00 42.88 268 ILE A O 1
ATOM 2208 N N . ALA A 1 269 ? -25.128 11.187 31.531 1.00 42.44 269 ALA A N 1
ATOM 2209 C CA . ALA A 1 269 ? -26.023 10.035 31.432 1.00 42.44 269 ALA A CA 1
ATOM 2210 C C . ALA A 1 269 ? -27.200 10.390 30.506 1.00 42.44 269 ALA A C 1
ATOM 2212 O O . ALA A 1 269 ? -28.355 10.295 30.890 1.00 42.44 269 ALA A O 1
ATOM 2213 N N . SER A 1 270 ? -26.891 10.884 29.302 1.00 46.91 270 SER A N 1
ATOM 2214 C CA . SER A 1 270 ? -27.889 11.496 28.421 1.00 46.91 270 SER A CA 1
ATOM 2215 C C . SER A 1 270 ? -28.563 10.477 27.469 1.00 46.91 270 SER A C 1
ATOM 2217 O O . SER A 1 270 ? -27.871 9.565 26.988 1.00 46.91 270 SER A O 1
ATOM 2219 N N . PRO A 1 271 ? -29.869 10.634 27.158 1.00 47.53 271 PRO A N 1
ATOM 2220 C CA . PRO A 1 271 ? -30.647 9.902 26.134 1.00 47.53 271 PRO A CA 1
ATOM 2221 C C . PRO A 1 271 ? -29.982 9.740 24.749 1.00 47.53 271 PRO A C 1
ATOM 2223 O O . PRO A 1 271 ? -30.315 8.813 24.013 1.00 47.53 271 PRO A O 1
ATOM 2226 N N . VAL A 1 272 ? -28.932 10.516 24.464 1.00 56.69 272 VAL A N 1
ATOM 2227 C CA . VAL A 1 272 ? -28.013 10.414 23.309 1.00 56.69 272 VAL A CA 1
ATOM 2228 C C . VAL A 1 272 ? -27.517 8.982 23.016 1.00 56.69 272 VAL A C 1
ATOM 2230 O O . VAL A 1 272 ? -27.146 8.654 21.892 1.00 56.69 272 VAL A O 1
ATOM 2233 N N . ARG A 1 273 ? -27.492 8.071 24.001 1.00 64.62 273 ARG A N 1
ATOM 2234 C CA . ARG A 1 273 ? -27.066 6.673 23.772 1.00 64.62 273 ARG A CA 1
ATOM 2235 C C . ARG A 1 273 ? -28.022 5.863 22.897 1.00 64.62 273 ARG A C 1
ATOM 2237 O O . ARG A 1 273 ? -27.555 4.922 22.255 1.00 64.62 273 ARG A O 1
ATOM 2244 N N . GLY A 1 274 ? -29.318 6.171 22.924 1.00 78.94 274 GLY A N 1
ATOM 2245 C CA . GLY A 1 274 ? -30.313 5.509 22.079 1.00 78.94 274 GLY A CA 1
ATOM 2246 C C . GLY A 1 274 ? -30.148 5.935 20.625 1.00 78.94 274 GLY A C 1
ATOM 2247 O O . GLY A 1 274 ? -29.929 5.094 19.757 1.00 78.94 274 GLY A O 1
ATOM 2248 N N . GLU A 1 275 ? -30.124 7.247 20.401 1.00 88.12 275 GLU A N 1
ATOM 2249 C CA . GLU A 1 275 ? -29.990 7.880 19.084 1.00 88.12 275 GLU A CA 1
ATOM 2250 C C . GLU A 1 275 ? -28.735 7.426 18.333 1.00 88.12 275 GLU A C 1
ATOM 2252 O O . GLU A 1 275 ? -28.812 7.015 17.181 1.00 88.12 275 GLU A O 1
ATOM 2257 N N . VAL A 1 276 ? -27.572 7.391 18.992 1.00 91.56 276 VAL A N 1
ATOM 2258 C CA . VAL A 1 276 ? -26.326 6.989 18.314 1.00 91.56 276 VAL A CA 1
ATOM 2259 C C . VAL A 1 276 ? -26.335 5.500 17.932 1.00 91.56 276 VAL A C 1
ATOM 2261 O O . VAL A 1 276 ? -25.754 5.128 16.914 1.00 91.56 276 VAL A O 1
ATOM 2264 N N . ASN A 1 277 ? -27.009 4.629 18.697 1.00 93.56 277 ASN A N 1
ATOM 2265 C CA . ASN A 1 277 ? -27.187 3.233 18.277 1.00 93.56 277 ASN A CA 1
ATOM 2266 C C . ASN A 1 277 ? -28.143 3.124 17.077 1.00 93.56 277 ASN A C 1
ATOM 2268 O O . ASN A 1 277 ? -27.941 2.246 16.241 1.00 93.56 277 ASN A O 1
ATOM 2272 N N . LEU A 1 278 ? -29.164 3.986 16.990 1.00 94.00 278 LEU A N 1
ATOM 2273 C CA . LEU A 1 278 ? -30.063 4.038 15.833 1.00 94.00 278 LEU A CA 1
ATOM 2274 C C . LEU A 1 278 ? -29.295 4.446 14.573 1.00 94.00 278 LEU A C 1
ATOM 2276 O O . LEU A 1 278 ? -29.351 3.718 13.588 1.00 94.00 278 LEU A O 1
ATOM 2280 N N . ILE A 1 279 ? -28.492 5.515 14.640 1.00 94.88 279 ILE A N 1
ATOM 2281 C CA . ILE A 1 279 ? -27.632 5.953 13.526 1.00 94.88 279 ILE A CA 1
ATOM 2282 C C . ILE A 1 279 ? -26.649 4.844 13.132 1.00 94.88 279 ILE A C 1
ATOM 2284 O O . ILE A 1 279 ? -26.451 4.581 11.951 1.00 94.88 279 ILE A O 1
ATOM 2288 N N . PHE A 1 280 ? -26.059 4.142 14.106 1.00 95.88 280 PHE A N 1
ATOM 2289 C CA . PHE A 1 280 ? -25.188 2.996 13.827 1.00 95.88 280 PHE A CA 1
ATOM 2290 C C . PHE A 1 280 ? -25.921 1.902 13.048 1.00 95.88 280 PHE A C 1
ATOM 2292 O O . PHE A 1 280 ? -25.396 1.396 12.062 1.00 95.88 280 PHE A O 1
ATOM 2299 N N . ASN A 1 281 ? -27.132 1.538 13.473 1.00 96.31 281 ASN A N 1
ATOM 2300 C CA . ASN A 1 281 ? -27.913 0.509 12.793 1.00 96.31 281 ASN A CA 1
ATOM 2301 C C . ASN A 1 281 ? -28.330 0.949 11.385 1.00 96.31 281 ASN A C 1
ATOM 2303 O O . ASN A 1 281 ? -28.289 0.127 10.480 1.00 96.31 281 ASN A O 1
ATOM 2307 N N . GLN A 1 282 ? -28.675 2.225 11.193 1.00 96.69 282 GLN A N 1
ATOM 2308 C CA . GLN A 1 282 ? -28.972 2.792 9.874 1.00 96.69 282 GLN A CA 1
ATOM 2309 C C . GLN A 1 282 ? -27.746 2.760 8.956 1.00 96.69 282 GLN A C 1
ATOM 2311 O O . GLN A 1 282 ? -27.850 2.322 7.817 1.00 96.69 282 GLN A O 1
ATOM 2316 N N . ALA A 1 283 ? -26.574 3.153 9.462 1.00 96.50 283 ALA A N 1
ATOM 2317 C CA . ALA A 1 283 ? -25.332 3.080 8.702 1.00 96.50 283 ALA A CA 1
ATOM 2318 C C . ALA A 1 283 ? -24.996 1.631 8.322 1.00 96.50 283 ALA A C 1
ATOM 2320 O O . ALA A 1 283 ? -24.624 1.363 7.189 1.00 96.50 283 ALA A O 1
ATOM 2321 N N . VAL A 1 284 ? -25.173 0.669 9.235 1.00 97.00 284 VAL A N 1
ATOM 2322 C CA . VAL A 1 284 ? -24.991 -0.756 8.914 1.00 97.00 284 VAL A CA 1
ATOM 2323 C C . VAL A 1 284 ? -25.995 -1.220 7.854 1.00 97.00 284 VAL A C 1
ATOM 2325 O O . VAL A 1 284 ? -25.584 -1.880 6.905 1.00 97.00 284 VAL A O 1
ATOM 2328 N N . ALA A 1 285 ? -27.272 -0.847 7.979 1.00 96.81 285 ALA A N 1
ATOM 2329 C CA . ALA A 1 285 ? -28.313 -1.198 7.013 1.00 96.81 285 ALA A CA 1
ATOM 2330 C C . ALA A 1 285 ? -27.998 -0.665 5.605 1.00 96.81 285 ALA A C 1
ATOM 2332 O O . ALA A 1 285 ? -28.139 -1.403 4.637 1.00 96.81 285 ALA A O 1
ATOM 2333 N N . PHE A 1 286 ? -27.462 0.556 5.492 1.00 96.44 286 PHE A N 1
ATOM 2334 C CA . PHE A 1 286 ? -27.002 1.116 4.217 1.00 96.44 286 PHE A CA 1
ATOM 2335 C C . PHE A 1 286 ? -25.999 0.196 3.496 1.00 96.44 286 PHE A C 1
ATOM 2337 O O . PHE A 1 286 ? -26.121 -0.044 2.294 1.00 96.44 286 PHE A O 1
ATOM 2344 N N . TYR A 1 287 ? -25.025 -0.368 4.218 1.00 95.88 287 TYR A N 1
ATOM 2345 C CA . TYR A 1 287 ? -24.056 -1.300 3.630 1.00 95.88 287 TYR A CA 1
ATOM 2346 C C . TYR A 1 287 ? -24.644 -2.691 3.362 1.00 95.88 287 TYR A C 1
ATOM 2348 O O . TYR A 1 287 ? -24.275 -3.328 2.374 1.00 95.88 287 TYR A O 1
ATOM 2356 N N . GLU A 1 288 ? -25.574 -3.168 4.195 1.00 96.25 288 GLU A N 1
ATOM 2357 C CA . GLU A 1 288 ? -26.324 -4.405 3.925 1.00 96.25 288 GLU A CA 1
ATOM 2358 C C . GLU A 1 288 ? -27.109 -4.281 2.606 1.00 96.25 288 GLU A C 1
ATOM 2360 O O . GLU A 1 288 ? -27.042 -5.169 1.752 1.00 96.25 288 GLU A O 1
ATOM 2365 N N . GLU A 1 289 ? -27.771 -3.142 2.391 1.00 96.19 289 GLU A N 1
ATOM 2366 C CA . GLU A 1 289 ? -28.463 -2.808 1.146 1.00 96.19 289 GLU A CA 1
ATOM 2367 C C . GLU A 1 289 ? -27.494 -2.640 -0.030 1.00 96.19 289 GLU A C 1
ATOM 2369 O O . GLU A 1 289 ? -27.780 -3.112 -1.131 1.00 96.19 289 GLU A O 1
ATOM 2374 N N . ALA A 1 290 ? -26.323 -2.026 0.175 1.00 93.50 290 ALA A N 1
ATOM 2375 C CA . ALA A 1 290 ? -25.282 -1.935 -0.850 1.00 93.50 290 ALA A CA 1
ATOM 2376 C C . ALA A 1 290 ? -24.848 -3.326 -1.348 1.00 93.50 290 ALA A C 1
ATOM 2378 O O . ALA A 1 290 ? -24.859 -3.562 -2.554 1.00 93.50 290 ALA A O 1
ATOM 2379 N N . LYS A 1 291 ? -24.588 -4.280 -0.443 1.00 94.12 291 LYS A N 1
ATOM 2380 C CA . LYS A 1 291 ? -24.254 -5.665 -0.826 1.00 94.12 291 LYS A CA 1
ATOM 2381 C C . LYS A 1 291 ? -25.420 -6.404 -1.482 1.00 94.12 291 LYS A C 1
ATOM 2383 O O . LYS A 1 291 ? -25.213 -7.221 -2.379 1.00 94.12 291 LYS A O 1
ATOM 2388 N N . ALA A 1 292 ? -26.651 -6.156 -1.037 1.00 94.62 292 ALA A N 1
ATOM 2389 C CA . ALA A 1 292 ? -27.830 -6.741 -1.671 1.00 94.62 292 ALA A CA 1
ATOM 2390 C C . ALA A 1 292 ? -27.993 -6.236 -3.116 1.00 94.62 292 ALA A C 1
ATOM 2392 O O . ALA A 1 292 ? -28.280 -7.036 -4.011 1.00 94.62 292 ALA A O 1
ATOM 2393 N N . ARG A 1 293 ? -27.749 -4.937 -3.349 1.00 93.69 293 ARG A N 1
ATOM 2394 C CA . ARG A 1 293 ? -27.722 -4.338 -4.690 1.00 93.69 293 ARG A CA 1
ATOM 2395 C C . ARG A 1 293 ? -26.641 -4.966 -5.562 1.00 93.69 293 ARG A C 1
ATOM 2397 O O . ARG A 1 293 ? -26.955 -5.302 -6.699 1.00 93.69 293 ARG A O 1
ATOM 2404 N N . ASP A 1 294 ? -25.442 -5.207 -5.030 1.00 94.31 294 ASP A N 1
ATOM 2405 C CA . ASP A 1 294 ? -24.365 -5.874 -5.776 1.00 94.31 294 ASP A CA 1
ATOM 2406 C C . ASP A 1 294 ? -24.808 -7.218 -6.331 1.00 94.31 294 ASP A C 1
ATOM 2408 O O . ASP A 1 294 ? -24.707 -7.456 -7.532 1.00 94.31 294 ASP A O 1
ATOM 2412 N N . ARG A 1 295 ? -25.384 -8.074 -5.482 1.00 94.38 295 ARG A N 1
ATOM 2413 C CA . ARG A 1 295 ? -25.874 -9.388 -5.913 1.00 94.38 295 ARG A CA 1
ATOM 2414 C C . ARG A 1 295 ? -26.892 -9.271 -7.051 1.00 94.38 295 ARG A C 1
ATOM 2416 O O . ARG A 1 295 ? -26.754 -9.954 -8.061 1.00 94.38 295 ARG A O 1
ATOM 2423 N N . ILE A 1 296 ? -27.881 -8.389 -6.904 1.00 96.31 296 ILE A N 1
ATOM 2424 C CA . ILE A 1 296 ? -28.933 -8.193 -7.912 1.00 96.31 296 ILE A CA 1
ATOM 2425 C C . ILE A 1 296 ? -28.338 -7.654 -9.222 1.00 96.31 296 ILE A C 1
ATOM 2427 O O . ILE A 1 296 ? -28.694 -8.122 -10.303 1.00 96.31 296 ILE A O 1
ATOM 2431 N N . MET A 1 297 ? -27.417 -6.690 -9.152 1.00 95.38 297 MET A N 1
ATOM 2432 C CA . MET A 1 297 ? -26.752 -6.138 -10.335 1.00 95.38 297 MET A CA 1
ATOM 2433 C C . MET A 1 297 ? -25.931 -7.203 -11.066 1.00 95.38 297 MET A C 1
ATOM 2435 O O . MET A 1 297 ? -26.049 -7.322 -12.284 1.00 95.38 297 MET A O 1
ATOM 2439 N N . LEU A 1 298 ? -25.152 -8.002 -10.334 1.00 95.50 298 LEU A N 1
ATOM 2440 C CA . LEU A 1 298 ? -24.338 -9.086 -10.886 1.00 95.50 298 LEU A CA 1
ATOM 2441 C C . LEU A 1 298 ? -25.194 -10.124 -11.618 1.00 95.50 298 LEU A C 1
ATOM 2443 O O . LEU A 1 298 ? -24.915 -10.458 -12.772 1.00 95.50 298 LEU A O 1
ATOM 2447 N N . GLU A 1 299 ? -26.279 -10.572 -10.985 1.00 94.88 299 GLU A N 1
ATOM 2448 C CA . GLU A 1 299 ? -27.234 -11.512 -11.579 1.00 94.88 299 GLU A CA 1
ATOM 2449 C C . GLU A 1 299 ? -27.897 -10.936 -12.837 1.00 94.88 299 GLU A C 1
ATOM 2451 O O . GLU A 1 299 ? -28.018 -11.630 -13.850 1.00 94.88 299 GLU A O 1
ATOM 2456 N N . ASN A 1 300 ? -28.278 -9.657 -12.809 1.00 96.19 300 ASN A N 1
ATOM 2457 C CA . ASN A 1 300 ? -28.895 -8.983 -13.948 1.00 96.19 300 ASN A CA 1
ATOM 2458 C C . ASN A 1 300 ? -27.932 -8.819 -15.127 1.00 96.19 300 ASN A C 1
ATOM 2460 O O . ASN A 1 300 ? -28.334 -9.035 -16.272 1.00 96.19 300 ASN A O 1
ATOM 2464 N N . ILE A 1 301 ? -26.667 -8.472 -14.873 1.00 95.69 301 ILE A N 1
ATOM 2465 C CA . ILE A 1 301 ? -25.640 -8.366 -15.918 1.00 95.69 301 ILE A CA 1
ATOM 2466 C C . ILE A 1 301 ? -25.432 -9.726 -16.579 1.00 95.69 301 ILE A C 1
ATOM 2468 O O . ILE A 1 301 ? -25.472 -9.833 -17.804 1.00 95.69 301 ILE A O 1
ATOM 2472 N N . GLU A 1 302 ? -25.267 -10.777 -15.778 1.00 94.12 302 GLU A N 1
ATOM 2473 C CA . GLU A 1 302 ? -25.052 -12.124 -16.295 1.00 94.12 302 GLU A CA 1
ATOM 2474 C C . GLU A 1 302 ? -26.267 -12.632 -17.087 1.00 94.12 302 GLU A C 1
ATOM 2476 O O . GLU A 1 302 ? -26.130 -13.173 -18.188 1.00 94.12 302 GLU A O 1
ATOM 2481 N N . LYS A 1 303 ? -27.478 -12.406 -16.562 1.00 95.69 303 LYS A N 1
ATOM 2482 C CA . LYS A 1 303 ? -28.732 -12.702 -17.260 1.00 95.69 303 LYS A CA 1
ATOM 2483 C C . LYS A 1 303 ? -28.794 -11.973 -18.601 1.00 95.69 303 LYS A C 1
ATOM 2485 O O . LYS A 1 303 ? -29.085 -12.604 -19.615 1.00 95.69 303 LYS A O 1
ATOM 2490 N N . ARG A 1 304 ? -28.452 -10.682 -18.633 1.00 96.38 304 ARG A N 1
ATOM 2491 C CA . ARG A 1 304 ? -28.492 -9.874 -19.854 1.00 96.38 304 ARG A CA 1
ATOM 2492 C C . ARG A 1 304 ? -27.477 -10.338 -20.894 1.00 96.38 304 ARG A C 1
ATOM 2494 O O . ARG A 1 304 ? -27.820 -10.384 -22.074 1.00 96.38 304 ARG A O 1
ATOM 2501 N N . LEU A 1 305 ? -26.264 -10.709 -20.482 1.00 94.69 305 LEU A N 1
ATOM 2502 C CA . LEU A 1 305 ? -25.249 -11.276 -21.378 1.00 94.69 305 LEU A CA 1
ATOM 2503 C C . LEU A 1 305 ? -25.758 -12.559 -22.049 1.00 94.69 305 LEU A C 1
ATOM 2505 O O . LEU A 1 305 ? -25.674 -12.684 -23.269 1.00 94.69 305 LEU A O 1
ATOM 2509 N N . ARG A 1 306 ? -26.382 -13.462 -21.276 1.00 94.38 306 ARG A N 1
ATOM 2510 C CA . ARG A 1 306 ? -26.982 -14.697 -21.809 1.00 94.38 306 ARG A CA 1
ATOM 2511 C C . ARG A 1 306 ? -28.132 -14.429 -22.778 1.00 94.38 306 ARG A C 1
ATOM 2513 O O . ARG A 1 306 ? -28.133 -14.969 -23.876 1.00 94.38 306 ARG A O 1
ATOM 2520 N N . GLU A 1 307 ? -29.095 -13.596 -22.387 1.00 97.00 307 GLU A N 1
ATOM 2521 C CA . GLU A 1 307 ? -30.294 -13.317 -23.195 1.00 97.00 307 GLU A CA 1
ATOM 2522 C C . GLU A 1 307 ? -29.974 -12.613 -24.515 1.00 97.00 307 GLU A C 1
ATOM 2524 O O . G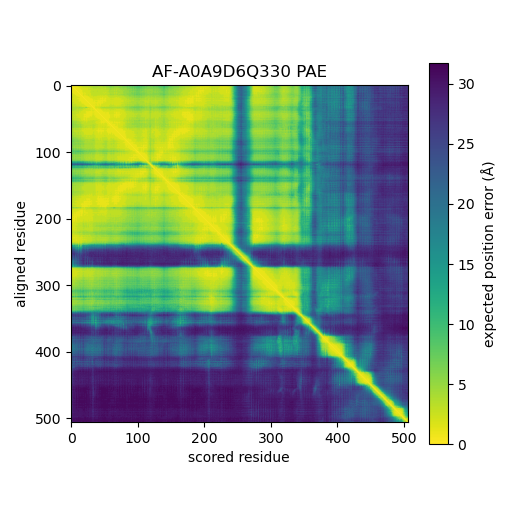LU A 1 307 ? -30.633 -12.846 -25.524 1.00 97.00 307 GLU A O 1
ATOM 2529 N N . THR A 1 308 ? -28.970 -11.735 -24.516 1.00 96.50 308 THR A N 1
ATOM 2530 C CA . THR A 1 308 ? -28.596 -10.956 -25.705 1.00 96.50 308 THR A CA 1
ATOM 2531 C C . THR A 1 308 ? -27.549 -11.642 -26.579 1.00 96.50 308 THR A C 1
ATOM 2533 O O . THR A 1 308 ? -27.256 -11.146 -27.666 1.00 96.50 308 THR A O 1
ATOM 2536 N N . GLY A 1 309 ? -26.947 -12.739 -26.104 1.00 95.50 309 GLY A N 1
ATOM 2537 C CA . GLY A 1 309 ? -25.801 -13.383 -26.749 1.00 95.50 309 GLY A CA 1
ATOM 2538 C C . GLY A 1 309 ? -24.541 -12.508 -26.793 1.00 95.50 309 GLY A C 1
ATOM 2539 O O . GLY A 1 309 ? -23.604 -12.814 -27.531 1.00 95.50 309 GLY A O 1
ATOM 2540 N N . GLN A 1 310 ? -24.507 -11.403 -26.040 1.00 94.75 310 GLN A N 1
ATOM 2541 C CA . GLN A 1 310 ? -23.338 -10.533 -25.972 1.00 94.75 310 GLN A CA 1
ATOM 2542 C C . GLN A 1 310 ? -22.236 -11.207 -25.158 1.00 94.75 310 GLN A C 1
ATOM 2544 O O . GLN A 1 310 ? -22.477 -11.807 -24.114 1.00 94.75 310 GLN A O 1
ATOM 2549 N N . THR A 1 311 ? -20.999 -11.074 -25.625 1.00 90.75 311 THR A N 1
ATOM 2550 C CA . THR A 1 311 ? -19.822 -11.690 -24.990 1.00 90.75 311 THR A CA 1
ATOM 2551 C C . THR A 1 311 ? -19.036 -10.716 -24.115 1.00 90.75 311 THR A C 1
ATOM 2553 O O . THR A 1 311 ? -18.026 -11.094 -23.527 1.00 90.75 311 THR A O 1
ATOM 2556 N N . LYS A 1 312 ? -19.461 -9.446 -24.056 1.00 93.19 312 LYS A N 1
ATOM 2557 C CA . LYS A 1 312 ? -18.758 -8.345 -23.385 1.00 93.19 312 LYS A CA 1
ATOM 2558 C C . LYS A 1 312 ? -19.761 -7.425 -22.699 1.00 93.19 312 LYS A C 1
ATOM 2560 O O . LYS A 1 312 ? -20.802 -7.112 -23.271 1.00 93.19 312 LYS A O 1
ATOM 2565 N N . ALA A 1 313 ? -19.405 -6.949 -21.512 1.00 93.50 313 ALA A N 1
ATOM 2566 C CA . ALA A 1 313 ? -20.111 -5.891 -20.799 1.00 93.50 313 ALA A CA 1
ATOM 2567 C C . ALA A 1 313 ? -19.105 -4.845 -20.313 1.00 93.50 313 ALA A C 1
ATOM 2569 O O . ALA A 1 313 ? -17.972 -5.176 -19.972 1.00 93.50 313 ALA A O 1
ATOM 2570 N N . ALA A 1 314 ? -19.540 -3.589 -20.271 1.00 92.62 314 ALA A N 1
ATOM 2571 C CA . ALA A 1 314 ? -18.851 -2.522 -19.562 1.00 92.62 314 ALA A CA 1
ATOM 2572 C C . ALA A 1 314 ? -19.771 -2.056 -18.434 1.00 92.62 314 ALA A C 1
ATOM 2574 O O . ALA A 1 314 ? -20.933 -1.733 -18.683 1.00 92.62 314 ALA A O 1
ATOM 2575 N N . VAL A 1 315 ? -19.258 -2.050 -17.207 1.00 90.31 315 VAL A N 1
ATOM 2576 C CA . VAL A 1 315 ? -20.014 -1.673 -16.012 1.00 90.31 315 VAL A CA 1
ATOM 2577 C C . VAL A 1 315 ? -19.276 -0.536 -15.327 1.00 90.31 315 VAL A C 1
ATOM 2579 O O . VAL A 1 315 ? -18.058 -0.587 -15.176 1.00 90.31 315 VAL A O 1
ATOM 2582 N N . VAL A 1 316 ? -20.014 0.497 -14.931 1.00 87.88 316 VAL A N 1
ATOM 2583 C CA . VAL A 1 316 ? -19.483 1.614 -14.151 1.00 87.88 316 VAL A CA 1
ATOM 2584 C C . VAL A 1 316 ? -20.031 1.484 -12.740 1.00 87.88 316 VAL A C 1
ATOM 2586 O O . VAL A 1 316 ? -21.245 1.522 -12.547 1.00 87.88 316 VAL A O 1
ATOM 2589 N N . THR A 1 317 ? -19.145 1.322 -11.763 1.00 84.19 317 THR A N 1
ATOM 2590 C CA . THR A 1 317 ? -19.506 1.183 -10.349 1.00 84.19 317 THR A CA 1
ATOM 2591 C C . THR A 1 317 ? -18.681 2.135 -9.484 1.00 84.19 317 THR A C 1
ATOM 2593 O O . THR A 1 317 ? -17.616 2.593 -9.893 1.00 84.19 317 THR A O 1
ATOM 2596 N N . GLY A 1 318 ? -19.159 2.426 -8.271 1.00 78.00 318 GLY A N 1
ATOM 2597 C CA . GLY A 1 318 ? -18.336 3.067 -7.238 1.00 78.00 318 GLY A CA 1
ATOM 2598 C C . GLY A 1 318 ? -17.287 2.109 -6.656 1.00 78.00 318 GLY A C 1
ATOM 2599 O O . GLY A 1 318 ? -17.386 0.893 -6.842 1.00 78.00 318 GLY A O 1
ATOM 2600 N N . GLY A 1 319 ? -16.308 2.650 -5.920 1.00 77.56 319 GLY A N 1
ATOM 2601 C CA . GLY A 1 319 ? -15.171 1.886 -5.381 1.00 77.56 319 GLY A CA 1
ATOM 2602 C C . GLY A 1 319 ? -15.566 0.711 -4.476 1.00 77.56 319 GLY A C 1
ATOM 2603 O O . GLY A 1 319 ? -15.006 -0.373 -4.611 1.00 77.56 319 GLY A O 1
ATOM 2604 N N . PHE A 1 320 ? -16.598 0.873 -3.638 1.00 83.94 320 PHE A N 1
ATOM 2605 C CA . PHE A 1 320 ? -17.106 -0.195 -2.759 1.00 83.94 320 PHE A CA 1
ATOM 2606 C C . PHE A 1 320 ? -17.531 -1.462 -3.524 1.00 83.94 320 PHE A C 1
ATOM 2608 O O . PHE A 1 320 ? -17.357 -2.576 -3.041 1.00 83.94 320 PHE A O 1
ATOM 2615 N N . HIS A 1 321 ? -18.061 -1.295 -4.734 1.00 89.69 321 HIS A N 1
ATOM 2616 C CA . HIS A 1 321 ? -18.652 -2.373 -5.527 1.00 89.69 321 HIS A CA 1
ATOM 2617 C C . HIS A 1 321 ? -17.629 -3.080 -6.434 1.00 89.69 321 HIS A C 1
ATOM 2619 O O . HIS A 1 321 ? -17.855 -4.205 -6.873 1.00 89.69 321 HIS A O 1
ATOM 2625 N N . ALA A 1 322 ? -16.485 -2.446 -6.717 1.00 86.62 322 ALA A N 1
ATOM 2626 C CA . ALA A 1 322 ? -15.530 -2.928 -7.717 1.00 86.62 322 ALA A CA 1
ATOM 2627 C C . ALA A 1 322 ? -14.903 -4.290 -7.359 1.00 86.62 322 ALA A C 1
ATOM 2629 O O . ALA A 1 322 ? -14.760 -5.150 -8.230 1.00 86.62 322 ALA A O 1
ATOM 2630 N N . GLY A 1 323 ? -14.555 -4.493 -6.083 1.00 85.31 323 GLY A N 1
ATOM 2631 C CA . GLY A 1 323 ? -13.985 -5.748 -5.578 1.00 85.31 323 GLY A CA 1
ATOM 2632 C C . GLY A 1 323 ? -14.942 -6.937 -5.735 1.00 85.31 323 GLY A C 1
ATOM 2633 O O . GLY A 1 323 ? -14.618 -7.866 -6.479 1.00 85.31 323 GLY A O 1
ATOM 2634 N N . PRO A 1 324 ? -16.151 -6.888 -5.138 1.00 89.75 324 PRO A N 1
ATOM 2635 C CA . PRO A 1 324 ? -17.155 -7.944 -5.283 1.00 89.75 324 PRO A CA 1
ATOM 2636 C C . PRO A 1 324 ? -17.482 -8.304 -6.740 1.00 89.75 324 PRO A C 1
ATOM 2638 O O . PRO A 1 324 ? -17.706 -9.473 -7.055 1.00 89.75 324 PRO A O 1
ATOM 2641 N N . PHE A 1 325 ? -17.479 -7.320 -7.647 1.00 92.44 325 PHE A N 1
ATOM 2642 C CA . PHE A 1 325 ? -17.695 -7.560 -9.075 1.00 92.44 325 PHE A CA 1
ATOM 2643 C C . PHE A 1 325 ? -16.569 -8.362 -9.715 1.00 92.44 325 PHE A C 1
ATOM 2645 O O . PHE A 1 325 ? -16.839 -9.340 -10.417 1.00 92.44 325 PHE A O 1
ATOM 2652 N N . LYS A 1 326 ? -15.318 -7.968 -9.455 1.00 88.88 326 LYS A N 1
ATOM 2653 C CA . LYS A 1 326 ? -14.140 -8.693 -9.931 1.00 88.88 326 LYS A CA 1
ATOM 2654 C C . LYS A 1 326 ? -14.201 -10.155 -9.491 1.00 88.88 326 LYS A C 1
ATOM 2656 O O . LYS A 1 326 ? -14.171 -11.046 -10.334 1.00 88.88 326 LYS A O 1
ATOM 2661 N N . GLU A 1 327 ? -14.372 -10.393 -8.192 1.00 89.25 327 GLU A N 1
ATOM 2662 C CA . GLU A 1 327 ? -14.411 -11.740 -7.610 1.00 89.25 327 GLU A CA 1
ATOM 2663 C C . GLU A 1 327 ? -15.536 -12.603 -8.203 1.00 89.25 327 GLU A C 1
ATOM 2665 O O . GLU A 1 327 ? -15.324 -13.765 -8.567 1.00 89.25 327 GLU A O 1
ATOM 2670 N N . TYR A 1 328 ? -16.738 -12.038 -8.348 1.00 94.25 328 TYR A N 1
ATOM 2671 C CA . TYR A 1 328 ? -17.888 -12.756 -8.897 1.00 94.25 328 TYR A CA 1
ATOM 2672 C C . TYR A 1 328 ? -17.663 -13.202 -10.347 1.00 94.25 328 TYR A C 1
ATOM 2674 O O . TYR A 1 328 ? -17.942 -14.350 -10.692 1.00 94.25 328 TYR A O 1
ATOM 2682 N N . PHE A 1 329 ? -17.163 -12.314 -11.207 1.00 92.69 329 PHE A N 1
ATOM 2683 C CA . PHE A 1 329 ? -16.973 -12.632 -12.622 1.00 92.69 329 PHE A CA 1
ATOM 2684 C C . PHE A 1 329 ? -15.737 -13.511 -12.857 1.00 92.69 329 PHE A C 1
ATOM 2686 O O . PHE A 1 329 ? -15.818 -14.472 -13.625 1.00 92.69 329 PHE A O 1
ATOM 2693 N N . GLU A 1 330 ? -14.627 -13.270 -12.155 1.00 89.62 330 GLU A N 1
ATOM 2694 C CA . GLU A 1 330 ? -13.431 -14.119 -12.253 1.00 89.62 330 GLU A CA 1
ATOM 2695 C C . GLU A 1 330 ? -13.717 -15.555 -11.796 1.00 89.62 330 GLU A C 1
ATOM 2697 O O . GLU A 1 330 ? -13.366 -16.506 -12.497 1.00 89.62 330 GLU A O 1
ATOM 2702 N N . SER A 1 331 ? -14.438 -15.735 -10.681 1.00 92.25 331 SER A N 1
ATOM 2703 C CA . SER A 1 331 ? -14.808 -17.072 -10.182 1.00 92.25 331 SER A CA 1
ATOM 2704 C C . SER A 1 331 ? -15.718 -17.861 -11.133 1.00 92.25 331 SER A C 1
ATOM 2706 O O . SER A 1 331 ? -15.810 -19.084 -11.028 1.00 92.25 331 SER A O 1
ATOM 2708 N N . ARG A 1 332 ? -16.357 -17.188 -12.098 1.00 93.31 332 ARG A N 1
ATOM 2709 C CA . ARG A 1 332 ? -17.179 -17.795 -13.156 1.00 93.31 332 ARG A CA 1
ATOM 2710 C C . ARG A 1 332 ? -16.463 -17.897 -14.506 1.00 93.31 332 ARG A C 1
ATOM 2712 O O . ARG A 1 332 ? -17.096 -18.210 -15.511 1.00 93.31 332 ARG A O 1
ATOM 2719 N N . GLY A 1 333 ? -15.155 -17.652 -14.538 1.00 90.69 333 GLY A N 1
ATOM 2720 C CA . GLY A 1 333 ? -14.331 -17.789 -15.739 1.00 90.69 333 GLY A CA 1
ATOM 2721 C C . GLY A 1 333 ? -14.466 -16.638 -16.736 1.00 90.69 333 GLY A C 1
ATOM 2722 O O . GLY A 1 333 ? -14.005 -16.762 -17.873 1.00 90.69 333 GLY A O 1
ATOM 2723 N N . TYR A 1 334 ? -15.074 -15.515 -16.344 1.00 91.12 334 TYR A N 1
ATOM 2724 C CA . TYR A 1 334 ? -15.058 -14.315 -17.172 1.00 91.12 334 TYR A CA 1
ATOM 2725 C C . TYR A 1 334 ? -13.691 -13.638 -17.077 1.00 91.12 334 TYR A C 1
ATOM 2727 O O . TYR A 1 334 ? -13.078 -13.560 -16.013 1.00 91.12 334 TYR A O 1
ATOM 2735 N N . ARG A 1 335 ? -13.234 -13.087 -18.203 1.00 90.00 335 ARG A N 1
ATOM 2736 C CA . ARG A 1 335 ? -12.106 -12.153 -18.204 1.00 90.00 335 ARG A CA 1
ATOM 2737 C C . ARG A 1 335 ? -12.598 -10.814 -17.670 1.00 90.00 335 ARG A C 1
ATOM 2739 O O . ARG A 1 335 ? -13.581 -10.282 -18.183 1.00 90.00 335 ARG A O 1
ATOM 2746 N N . TYR A 1 336 ? -11.910 -10.280 -16.671 1.00 89.69 336 TYR A N 1
ATOM 2747 C CA . TYR A 1 336 ? -12.276 -9.032 -16.015 1.00 89.69 336 TYR A CA 1
ATOM 2748 C C . TYR A 1 336 ? -11.159 -7.999 -16.174 1.00 89.69 336 TYR A C 1
ATOM 2750 O O . TYR A 1 336 ? -9.981 -8.328 -16.067 1.00 89.69 336 TYR A O 1
ATOM 2758 N N . ALA A 1 337 ? -11.534 -6.747 -16.431 1.00 84.38 337 ALA A N 1
ATOM 2759 C CA . ALA A 1 337 ? -10.618 -5.614 -16.445 1.00 84.38 337 ALA A CA 1
ATOM 2760 C C . ALA A 1 337 ? -11.248 -4.469 -15.647 1.00 84.38 337 ALA A C 1
ATOM 2762 O O . ALA A 1 337 ? -12.346 -4.016 -15.976 1.00 84.38 337 ALA A O 1
ATOM 2763 N N . LEU A 1 338 ? -10.558 -4.008 -14.601 1.00 80.38 338 LEU A N 1
ATOM 2764 C CA . LEU A 1 338 ? -10.974 -2.843 -13.824 1.00 80.38 338 LEU A CA 1
ATOM 2765 C C . LEU A 1 338 ? -10.350 -1.589 -14.433 1.00 80.38 338 LEU A C 1
ATOM 2767 O O . LEU A 1 338 ? -9.131 -1.496 -14.548 1.00 80.38 338 LEU A O 1
ATOM 2771 N N . ILE A 1 339 ? -11.185 -0.623 -14.805 1.00 76.62 339 ILE A N 1
ATOM 2772 C CA . ILE A 1 339 ? -10.730 0.679 -15.292 1.00 76.62 339 ILE A CA 1
ATOM 2773 C C . ILE A 1 339 ? -11.159 1.726 -14.274 1.00 76.62 339 ILE A C 1
ATOM 2775 O O . ILE A 1 339 ? -12.334 2.085 -14.204 1.00 76.62 339 ILE A O 1
ATOM 2779 N N . THR A 1 340 ? -10.200 2.228 -13.506 1.00 62.31 340 THR A N 1
ATOM 2780 C CA . THR A 1 340 ? -10.432 3.331 -12.572 1.00 62.31 340 THR A CA 1
ATOM 2781 C C . THR A 1 340 ? -9.982 4.633 -13.236 1.00 62.31 340 THR A C 1
ATOM 2783 O O . THR A 1 340 ? -8.850 4.703 -13.723 1.00 62.31 340 THR A O 1
ATOM 2786 N N . PRO A 1 341 ? -10.840 5.668 -13.321 1.00 53.44 341 PRO A N 1
ATOM 2787 C CA . PRO A 1 341 ? -10.424 6.956 -13.851 1.00 53.44 341 PRO A CA 1
ATOM 2788 C C . PRO A 1 341 ? -9.311 7.529 -12.980 1.00 53.44 341 PRO A C 1
ATOM 2790 O O . PRO A 1 341 ? -9.395 7.530 -11.754 1.00 53.44 341 PRO A O 1
ATOM 2793 N N . LYS A 1 342 ? -8.277 8.054 -13.631 1.00 44.28 342 LYS A N 1
ATOM 2794 C CA . LYS A 1 342 ? -7.216 8.774 -12.946 1.00 44.28 342 LYS A CA 1
ATOM 2795 C C . LYS A 1 342 ? -7.768 10.089 -12.407 1.00 44.28 342 LYS A C 1
ATOM 2797 O O . LYS A 1 342 ? -8.035 11.023 -13.164 1.00 44.28 342 LYS A O 1
ATOM 2802 N N . LEU A 1 343 ? -7.985 10.136 -11.104 1.00 37.62 343 LEU A N 1
ATOM 2803 C CA . LEU A 1 343 ? -8.482 11.306 -10.404 1.00 37.62 343 LEU A CA 1
ATOM 2804 C C . LEU A 1 343 ? -7.303 12.222 -10.072 1.00 37.62 343 LEU A C 1
ATOM 2806 O O . LEU A 1 343 ? -6.698 12.097 -9.019 1.00 37.62 343 LEU A O 1
ATOM 2810 N N . GLU A 1 344 ? -6.968 13.157 -10.964 1.00 37.94 344 GLU A N 1
ATOM 2811 C CA . GLU A 1 344 ? -5.771 14.001 -10.798 1.00 37.94 344 GLU A CA 1
ATOM 2812 C C . GLU A 1 344 ? -5.770 14.892 -9.548 1.00 37.94 344 GLU A C 1
ATOM 2814 O O . GLU A 1 344 ? -4.713 15.378 -9.166 1.00 37.94 344 GLU A O 1
ATOM 2819 N N . ASN A 1 345 ? -6.920 15.078 -8.897 1.00 34.53 345 ASN A N 1
ATOM 2820 C CA . ASN A 1 345 ? -7.044 15.771 -7.619 1.00 34.53 345 ASN A CA 1
ATOM 2821 C C . ASN A 1 345 ? -8.179 15.151 -6.803 1.00 34.53 345 ASN A C 1
ATOM 2823 O O . ASN A 1 345 ? -9.314 15.616 -6.864 1.00 34.53 345 ASN A O 1
ATOM 2827 N N . PHE A 1 346 ? -7.880 14.092 -6.061 1.00 33.34 346 PHE A N 1
ATOM 2828 C CA . PHE A 1 346 ? -8.702 13.653 -4.937 1.00 33.34 346 PHE A CA 1
ATOM 2829 C C . PHE A 1 346 ? -7.761 13.321 -3.780 1.00 33.34 346 PHE A C 1
ATOM 2831 O O . PHE A 1 346 ? -6.892 12.458 -3.915 1.00 33.34 346 PHE A O 1
ATOM 2838 N N . ASP A 1 347 ? -7.910 14.046 -2.675 1.00 34.38 347 ASP A N 1
ATOM 2839 C CA . ASP A 1 347 ? -7.295 13.706 -1.395 1.00 34.38 347 ASP A CA 1
ATOM 2840 C C . ASP A 1 347 ? -7.795 12.309 -0.992 1.00 34.38 347 ASP A C 1
ATOM 2842 O O . ASP A 1 347 ? -8.987 12.115 -0.743 1.00 34.38 347 ASP A O 1
ATOM 2846 N N . GLY A 1 348 ? -6.912 11.307 -1.023 1.00 42.22 348 GLY A N 1
ATOM 2847 C CA . GLY A 1 348 ? -7.258 9.920 -0.719 1.00 42.22 348 GLY A CA 1
ATOM 2848 C C . GLY A 1 348 ? -6.246 8.880 -1.218 1.00 42.22 348 GLY A C 1
ATOM 2849 O O . GLY A 1 348 ? -5.580 9.049 -2.242 1.00 42.22 348 GLY A O 1
ATOM 2850 N N . ARG A 1 349 ? -6.186 7.754 -0.488 1.00 43.53 349 ARG A N 1
ATOM 2851 C CA . ARG A 1 349 ? -5.217 6.634 -0.575 1.00 43.53 349 ARG A CA 1
ATOM 2852 C C . ARG A 1 349 ? -4.887 6.093 -1.976 1.00 43.53 349 ARG A C 1
ATOM 2854 O O . ARG A 1 349 ? -3.825 5.501 -2.152 1.00 43.53 349 ARG A O 1
ATOM 2861 N N . GLU A 1 350 ? -5.761 6.259 -2.964 1.00 42.22 350 GLU A N 1
ATOM 2862 C CA . GLU A 1 350 ? -5.576 5.720 -4.321 1.00 42.22 350 GLU A CA 1
ATOM 2863 C C . GLU A 1 350 ? -4.606 6.567 -5.164 1.00 42.22 350 GLU A C 1
ATOM 2865 O O . GLU A 1 350 ? -3.748 6.010 -5.852 1.00 42.22 350 GLU A O 1
ATOM 2870 N N . ASN A 1 351 ? -4.619 7.899 -5.011 1.00 44.88 351 ASN A N 1
ATOM 2871 C CA . ASN A 1 351 ? -3.594 8.778 -5.594 1.00 44.88 351 ASN A CA 1
ATOM 2872 C C . ASN A 1 351 ? -2.217 8.542 -4.976 1.00 44.88 351 ASN A C 1
ATOM 2874 O O . ASN A 1 351 ? -1.188 8.802 -5.602 1.00 44.88 351 ASN A O 1
ATOM 2878 N N . TYR A 1 352 ? -2.191 8.022 -3.753 1.00 48.47 352 TYR A N 1
ATOM 2879 C CA . TYR A 1 352 ? -0.969 7.763 -3.021 1.00 48.47 352 TYR A CA 1
ATOM 2880 C C . TYR A 1 352 ? -0.219 6.539 -3.588 1.00 48.47 352 TYR A C 1
ATOM 2882 O O . TYR A 1 352 ? 0.995 6.626 -3.707 1.00 48.47 352 TYR A O 1
ATOM 2890 N N . VAL A 1 353 ? -0.890 5.479 -4.075 1.00 46.78 353 VAL A N 1
ATOM 2891 C CA . VAL A 1 353 ? -0.241 4.343 -4.783 1.00 46.78 353 VAL A CA 1
ATOM 2892 C C . VAL A 1 353 ? 0.475 4.815 -6.053 1.00 46.78 353 VAL A C 1
ATOM 2894 O O . VAL A 1 353 ? 1.647 4.506 -6.270 1.00 46.78 353 VAL A O 1
ATOM 2897 N N . GLU A 1 354 ? -0.212 5.612 -6.875 1.00 48.38 354 GLU A N 1
ATOM 2898 C CA . GLU A 1 354 ? 0.369 6.161 -8.102 1.00 48.38 354 GLU A CA 1
ATOM 2899 C C . GLU A 1 354 ? 1.479 7.175 -7.790 1.00 48.38 354 GLU A C 1
ATOM 2901 O O . GLU A 1 354 ? 2.506 7.222 -8.467 1.00 48.38 354 GLU A O 1
ATOM 2906 N N . SER A 1 355 ? 1.314 7.943 -6.713 1.00 44.72 355 SER A N 1
ATOM 2907 C CA . SER A 1 355 ? 2.347 8.829 -6.191 1.00 44.72 355 SER A CA 1
ATOM 2908 C C . SER A 1 355 ? 3.561 8.039 -5.700 1.00 44.72 355 SER A C 1
ATOM 2910 O O . SER A 1 355 ? 4.667 8.444 -6.019 1.00 44.72 355 SER A O 1
ATOM 2912 N N . VAL A 1 356 ? 3.417 6.893 -5.019 1.00 43.50 356 VAL A N 1
ATOM 2913 C CA . VAL A 1 356 ? 4.556 6.038 -4.613 1.00 43.50 356 VAL A CA 1
ATOM 2914 C C . VAL A 1 356 ? 5.374 5.629 -5.832 1.00 43.50 356 VAL A C 1
ATOM 2916 O O . VAL A 1 356 ? 6.591 5.781 -5.820 1.00 43.50 356 VAL A O 1
ATOM 2919 N N . LEU A 1 357 ? 4.704 5.177 -6.895 1.00 50.88 357 LEU A N 1
ATOM 2920 C CA . LEU A 1 357 ? 5.349 4.745 -8.138 1.00 50.88 357 LEU A CA 1
ATOM 2921 C C . LEU A 1 357 ? 5.964 5.915 -8.924 1.00 50.88 357 LEU A C 1
ATOM 2923 O O . LEU A 1 357 ? 6.921 5.715 -9.669 1.00 50.88 357 LEU A O 1
ATOM 2927 N N . ARG A 1 358 ? 5.458 7.142 -8.734 1.00 46.97 358 ARG A N 1
ATOM 2928 C CA . ARG A 1 358 ? 6.017 8.386 -9.295 1.00 46.97 358 ARG A CA 1
ATOM 2929 C C . ARG A 1 358 ? 7.140 9.004 -8.444 1.00 46.97 358 ARG A C 1
ATOM 2931 O O . ARG A 1 358 ? 8.021 9.651 -9.001 1.00 46.97 358 ARG A O 1
ATOM 2938 N N . PHE A 1 359 ? 7.124 8.834 -7.118 1.00 42.97 359 PHE A N 1
ATOM 2939 C CA . PHE A 1 359 ? 8.025 9.490 -6.152 1.00 42.97 359 PHE A CA 1
ATOM 2940 C C . PHE A 1 359 ? 9.339 8.747 -5.906 1.00 42.97 359 PHE A C 1
ATOM 2942 O O . PHE A 1 359 ? 10.174 9.225 -5.130 1.00 42.97 359 PHE A O 1
ATOM 2949 N N . VAL A 1 360 ? 9.586 7.620 -6.574 1.00 45.97 360 VAL A N 1
ATOM 2950 C CA . VAL A 1 360 ? 10.876 6.917 -6.491 1.00 45.97 360 VAL A CA 1
ATOM 2951 C C . VAL A 1 360 ? 12.010 7.682 -7.218 1.00 45.97 360 VAL A C 1
ATOM 2953 O O . VAL A 1 360 ? 12.928 7.088 -7.743 1.00 45.97 360 VAL A O 1
ATOM 2956 N N . SER A 1 361 ? 11.999 9.021 -7.282 1.00 37.62 361 SER A N 1
ATOM 2957 C CA . SER A 1 361 ? 13.185 9.811 -7.655 1.00 37.62 361 SER A CA 1
ATOM 2958 C C . SER A 1 361 ? 13.036 11.290 -7.256 1.00 37.62 361 SER A C 1
ATOM 2960 O O . SER A 1 361 ? 12.019 11.903 -7.586 1.00 37.62 361 SER A O 1
ATOM 2962 N N . PRO A 1 362 ? 14.013 11.916 -6.570 1.00 35.91 362 PRO A N 1
ATOM 2963 C CA . PRO A 1 362 ? 14.007 13.353 -6.332 1.00 35.91 362 PRO A CA 1
ATOM 2964 C C . PRO A 1 362 ? 14.772 14.084 -7.450 1.00 35.91 362 PRO A C 1
ATOM 2966 O O . PRO A 1 362 ? 15.955 14.370 -7.290 1.00 35.91 362 PRO A O 1
ATOM 2969 N N . ALA A 1 363 ? 14.119 14.416 -8.572 1.00 31.72 363 ALA A N 1
ATOM 2970 C CA . ALA A 1 363 ? 14.641 15.416 -9.516 1.00 31.72 363 ALA A CA 1
ATOM 2971 C C . ALA A 1 363 ? 13.574 15.999 -10.473 1.00 31.72 363 ALA A C 1
ATOM 2973 O O . ALA A 1 363 ? 13.057 15.310 -11.342 1.00 31.72 363 ALA A O 1
ATOM 2974 N N . ILE A 1 364 ? 13.370 17.316 -10.332 1.00 29.89 364 ILE A N 1
ATOM 2975 C CA . ILE A 1 364 ? 12.885 18.325 -11.299 1.00 29.89 364 ILE A CA 1
ATOM 2976 C C . ILE A 1 364 ? 11.456 18.177 -11.859 1.00 29.89 364 ILE A C 1
ATOM 2978 O O . ILE A 1 364 ? 11.129 17.334 -12.686 1.00 29.89 364 ILE A O 1
ATOM 2982 N N . THR A 1 365 ? 10.638 19.151 -11.463 1.00 36.84 365 THR A N 1
ATOM 2983 C CA . THR A 1 365 ? 9.311 19.505 -11.968 1.00 36.84 365 THR A CA 1
ATOM 2984 C C . THR A 1 365 ? 9.350 19.951 -13.435 1.00 36.84 365 THR A C 1
ATOM 2986 O O . THR A 1 365 ? 9.958 20.970 -13.756 1.00 36.84 365 THR A O 1
ATOM 2989 N N . ALA A 1 366 ? 8.620 19.254 -14.306 1.00 27.16 366 ALA A N 1
ATOM 2990 C CA . ALA A 1 366 ? 8.005 19.821 -15.507 1.00 27.16 366 ALA A CA 1
ATOM 2991 C C . ALA A 1 366 ? 6.837 18.932 -15.960 1.00 27.16 366 ALA A C 1
ATOM 2993 O O . ALA A 1 366 ? 6.936 17.708 -16.000 1.00 27.16 366 ALA A O 1
ATOM 2994 N N . SER A 1 367 ? 5.713 19.572 -16.262 1.00 33.56 367 SER A N 1
ATOM 2995 C CA . SER A 1 367 ? 4.453 18.973 -16.684 1.00 33.56 367 SER A CA 1
ATOM 2996 C C . SER A 1 367 ? 4.528 18.403 -18.101 1.00 33.56 367 SER A C 1
ATOM 2998 O O . SER A 1 367 ? 4.936 19.090 -19.033 1.00 33.56 367 SER A O 1
ATOM 3000 N N . THR A 1 368 ? 4.048 17.174 -18.289 1.00 25.03 368 THR A N 1
ATOM 3001 C CA . THR A 1 368 ? 3.160 16.782 -19.402 1.00 25.03 368 THR A CA 1
ATOM 3002 C C . THR A 1 368 ? 2.618 15.373 -19.167 1.00 25.03 368 THR A C 1
ATOM 3004 O O . THR A 1 368 ? 3.308 14.488 -18.666 1.00 25.03 368 THR A O 1
ATOM 3007 N N . TRP A 1 369 ? 1.332 15.210 -19.464 1.00 26.05 369 TRP A N 1
ATOM 3008 C CA . TRP A 1 369 ? 0.585 13.960 -19.415 1.00 26.05 369 TRP A CA 1
ATOM 3009 C C . TRP A 1 369 ? 1.033 13.001 -20.524 1.00 26.05 369 TRP A C 1
ATOM 3011 O O . TRP A 1 369 ? 1.348 13.461 -21.615 1.00 26.05 369 TRP A O 1
ATOM 3021 N N . GLU A 1 370 ? 0.968 11.690 -20.278 1.00 25.81 370 GLU A N 1
ATOM 3022 C CA . GLU A 1 370 ? 0.122 10.747 -21.032 1.00 25.81 370 GLU A CA 1
ATOM 3023 C C . GLU A 1 370 ? 0.254 9.313 -20.476 1.00 25.81 370 GLU A C 1
ATOM 3025 O O . GLU A 1 370 ? 1.153 8.982 -19.706 1.00 25.81 370 GLU A O 1
ATOM 3030 N N . THR A 1 371 ? -0.769 8.519 -20.776 1.00 28.95 371 THR A N 1
ATOM 3031 C CA . THR A 1 371 ? -1.321 7.361 -20.056 1.00 28.95 371 THR A CA 1
ATOM 3032 C C . THR A 1 371 ? -0.405 6.155 -19.840 1.00 28.95 371 THR A C 1
ATOM 3034 O O . THR A 1 371 ? 0.372 5.780 -20.711 1.00 28.95 371 THR A O 1
ATOM 3037 N N . ALA A 1 372 ? -0.620 5.505 -18.697 1.00 28.88 372 ALA A N 1
ATOM 3038 C CA . ALA A 1 372 ? 0.004 4.275 -18.218 1.00 28.88 372 ALA A CA 1
ATOM 3039 C C . ALA A 1 372 ? -1.052 3.147 -18.110 1.00 28.88 372 ALA A C 1
ATOM 3041 O O . ALA A 1 372 ? -2.243 3.484 -18.125 1.00 28.88 372 ALA A O 1
ATOM 3042 N N . PRO A 1 373 ? -0.679 1.856 -17.974 1.00 51.47 373 PRO A N 1
ATOM 3043 C CA . PRO A 1 373 ? -1.624 0.941 -17.329 1.00 51.47 373 PRO A CA 1
ATOM 3044 C C . PRO A 1 373 ? -1.014 -0.070 -16.342 1.00 51.47 373 PRO A C 1
ATOM 3046 O O . PRO A 1 373 ? -0.109 -0.828 -16.682 1.00 51.47 373 PRO A O 1
ATOM 3049 N N . PHE A 1 374 ? -1.653 -0.188 -15.170 1.00 30.48 374 PHE A N 1
ATOM 3050 C CA . PHE A 1 374 ? -1.828 -1.476 -14.496 1.00 30.48 374 PHE A CA 1
ATOM 3051 C C . PHE A 1 374 ? -2.874 -2.272 -15.286 1.00 30.48 374 PHE A C 1
ATOM 3053 O O . PHE A 1 374 ? -4.021 -1.845 -15.408 1.00 30.48 374 PHE A O 1
ATOM 3060 N N . VAL A 1 375 ? -2.415 -3.376 -15.882 1.00 39.12 375 VAL A N 1
ATOM 3061 C CA . VAL A 1 375 ? -3.123 -4.338 -16.745 1.00 39.12 375 VAL A CA 1
ATOM 3062 C C . VAL A 1 375 ? -4.232 -3.713 -17.599 1.00 39.12 375 VAL A C 1
ATOM 3064 O O . VAL A 1 375 ? -5.426 -3.753 -17.291 1.00 39.12 375 VAL A O 1
ATOM 3067 N N . HIS A 1 376 ? -3.827 -3.174 -18.744 1.00 44.25 376 HIS A N 1
ATOM 3068 C CA . HIS A 1 376 ? -4.730 -2.967 -19.863 1.00 44.25 376 HIS A CA 1
ATOM 3069 C C . HIS A 1 376 ? -4.281 -3.842 -21.012 1.00 44.25 376 HIS A C 1
ATOM 3071 O O . HIS A 1 376 ? -3.127 -3.783 -21.427 1.00 44.25 376 HIS A O 1
ATOM 3077 N N . SER A 1 377 ? -5.246 -4.551 -21.591 1.00 43.34 377 SER A N 1
ATOM 3078 C CA . SER A 1 377 ? -5.235 -4.737 -23.030 1.00 43.34 377 SER A CA 1
ATOM 3079 C C . SER A 1 377 ? -4.913 -3.375 -23.668 1.00 43.34 377 SER A C 1
ATOM 3081 O O . SER A 1 377 ? -5.659 -2.409 -23.509 1.00 43.34 377 SER A O 1
ATOM 3083 N N . THR A 1 378 ? -3.760 -3.260 -24.316 1.00 48.75 378 THR A N 1
ATOM 3084 C CA . THR A 1 378 ? -3.324 -2.128 -25.136 1.00 48.75 378 THR A CA 1
ATOM 3085 C C . THR A 1 378 ? -4.450 -1.657 -26.058 1.00 48.75 378 THR A C 1
ATOM 3087 O O . THR A 1 378 ? -5.375 -2.399 -26.375 1.00 48.75 378 THR A O 1
ATOM 3090 N N . LYS A 1 379 ? -4.395 -0.426 -26.581 1.00 48.41 379 LYS A N 1
ATOM 3091 C CA . LYS A 1 379 ? -5.392 0.033 -27.572 1.00 48.41 379 LYS A CA 1
ATOM 3092 C C . LYS A 1 379 ? -5.478 -0.912 -28.787 1.00 48.41 379 LYS A C 1
ATOM 3094 O O . LYS A 1 379 ? -6.537 -0.999 -29.404 1.00 48.41 379 LYS A O 1
ATOM 3099 N N . SER A 1 380 ? -4.389 -1.617 -29.114 1.00 47.47 380 SER A N 1
ATOM 3100 C CA . SER A 1 380 ? -4.380 -2.725 -30.074 1.00 47.47 380 SER A CA 1
ATOM 3101 C C . SER A 1 380 ? -5.090 -3.967 -29.547 1.00 47.47 380 SER A C 1
ATOM 3103 O O . SER A 1 380 ? -5.980 -4.442 -30.232 1.00 47.47 380 SER A O 1
ATOM 3105 N N . GLU A 1 381 ? -4.803 -4.445 -28.336 1.00 46.88 381 GLU A N 1
ATOM 3106 C CA . GLU A 1 381 ? -5.476 -5.622 -27.765 1.00 46.88 381 GLU A CA 1
ATOM 3107 C C . GLU A 1 381 ? -6.965 -5.366 -27.494 1.00 46.88 381 GLU A C 1
ATOM 3109 O O . GLU A 1 381 ? -7.789 -6.238 -27.723 1.00 46.88 381 GLU A O 1
ATOM 3114 N N . LEU A 1 382 ? -7.361 -4.155 -27.092 1.00 51.88 382 LEU A N 1
ATOM 3115 C CA . LEU A 1 382 ? -8.767 -3.753 -27.022 1.00 51.88 382 LEU A CA 1
ATOM 3116 C C . LEU A 1 382 ? -9.403 -3.785 -28.413 1.00 51.88 382 LEU A C 1
ATOM 3118 O O . LEU A 1 382 ? -10.496 -4.319 -28.551 1.00 51.88 382 LEU A O 1
ATOM 3122 N N . ARG A 1 383 ? -8.719 -3.307 -29.461 1.00 56.12 383 ARG A N 1
ATOM 3123 C CA . ARG A 1 383 ? -9.208 -3.423 -30.847 1.00 56.12 383 ARG A CA 1
ATOM 3124 C C . ARG A 1 383 ? -9.288 -4.873 -31.329 1.00 56.12 383 ARG A C 1
ATOM 3126 O O . ARG A 1 383 ? -10.255 -5.212 -32.003 1.00 56.12 383 ARG A O 1
ATOM 3133 N N . GLU A 1 384 ? -8.337 -5.727 -30.961 1.00 54.72 384 GLU A N 1
ATOM 3134 C CA . GLU A 1 384 ? -8.358 -7.174 -31.235 1.00 54.72 384 GLU A CA 1
ATOM 3135 C C . GLU A 1 384 ? -9.498 -7.867 -30.478 1.00 54.72 384 GLU A C 1
ATOM 3137 O O . GLU A 1 384 ? -10.186 -8.732 -31.016 1.00 54.72 384 GLU A O 1
ATOM 3142 N N . LEU A 1 385 ? -9.795 -7.398 -29.268 1.00 51.72 385 LEU A N 1
ATOM 3143 C CA . LEU A 1 385 ? -10.992 -7.729 -28.505 1.00 51.72 385 LEU A CA 1
ATOM 3144 C C . LEU A 1 385 ? -12.223 -6.939 -28.982 1.00 51.72 385 LEU A C 1
ATOM 3146 O O . LEU A 1 385 ? -13.227 -6.910 -28.277 1.00 51.72 385 LEU A O 1
ATOM 3150 N N . GLY A 1 386 ? -12.213 -6.298 -30.153 1.00 63.91 386 GLY A N 1
ATOM 3151 C CA . GLY A 1 386 ? -13.363 -5.598 -30.746 1.00 63.91 386 GLY A CA 1
ATOM 3152 C C . GLY A 1 386 ? -13.889 -4.377 -29.972 1.00 63.91 386 GLY A C 1
ATOM 3153 O O . GLY A 1 386 ? -14.988 -3.905 -30.258 1.00 63.91 386 GLY A O 1
ATOM 3154 N N . PHE A 1 387 ? -13.145 -3.872 -28.990 1.00 56.31 387 PHE A N 1
ATOM 3155 C CA . PHE A 1 387 ? -13.417 -2.630 -28.272 1.00 56.31 387 PHE A CA 1
ATOM 3156 C C . PHE A 1 387 ? -12.882 -1.426 -29.060 1.00 56.31 387 PHE A C 1
ATOM 3158 O O . PHE A 1 387 ? -11.677 -1.198 -29.165 1.00 56.31 387 PHE A O 1
ATOM 3165 N N . ASP A 1 388 ? -13.795 -0.602 -29.571 1.00 75.69 388 ASP A N 1
ATOM 3166 C CA . ASP A 1 388 ? -13.481 0.731 -30.085 1.00 75.69 388 ASP A CA 1
ATOM 3167 C C . ASP A 1 388 ? -13.794 1.778 -29.009 1.00 75.69 388 ASP A C 1
ATOM 3169 O O . ASP A 1 388 ? -14.955 2.097 -28.746 1.00 75.69 388 ASP A O 1
ATOM 3173 N N . GLY A 1 389 ? -12.748 2.308 -28.373 1.00 63.00 389 GLY A N 1
ATOM 3174 C CA . GLY A 1 389 ? -12.879 3.272 -27.280 1.00 63.00 389 GLY A CA 1
ATOM 3175 C C . GLY A 1 389 ? -13.633 4.553 -27.653 1.00 63.00 389 GLY A C 1
ATOM 3176 O O . GLY A 1 389 ? -14.311 5.115 -26.796 1.00 63.00 389 GLY A O 1
ATOM 3177 N N . GLU A 1 390 ? -13.582 5.004 -28.911 1.00 67.62 390 GLU A N 1
ATOM 3178 C CA . GLU A 1 390 ? -14.343 6.189 -29.338 1.00 67.62 390 GLU A CA 1
ATOM 3179 C C . GLU A 1 390 ? -15.823 5.855 -29.536 1.00 67.62 390 GLU A C 1
ATOM 3181 O O . GLU A 1 390 ? -16.696 6.615 -29.104 1.00 67.62 390 GLU A O 1
ATOM 3186 N N . LYS A 1 391 ? -16.120 4.663 -30.065 1.00 69.00 391 LYS A N 1
ATOM 3187 C CA . LYS A 1 391 ? -17.491 4.149 -30.149 1.00 69.00 391 LYS A CA 1
ATOM 3188 C C . LYS A 1 391 ? -18.104 3.970 -28.758 1.00 69.00 391 LYS A C 1
ATOM 3190 O O . LYS A 1 391 ? -19.209 4.454 -28.523 1.00 69.00 391 LYS A O 1
ATOM 3195 N N . VAL A 1 392 ? -17.372 3.380 -27.810 1.00 61.09 392 VAL A N 1
ATOM 3196 C CA . VAL A 1 392 ? -17.823 3.209 -26.415 1.00 61.09 392 VAL A CA 1
ATOM 3197 C C . VAL A 1 392 ? -18.071 4.559 -25.741 1.00 61.09 392 VAL A C 1
ATOM 3199 O O . VAL A 1 392 ? -19.137 4.758 -25.165 1.00 61.09 392 VAL A O 1
ATOM 3202 N N . LYS A 1 393 ? -17.154 5.529 -25.865 1.00 56.06 393 LYS A N 1
ATOM 3203 C CA . LYS A 1 393 ? -17.375 6.891 -25.344 1.00 56.06 393 LYS A CA 1
ATOM 3204 C C . LYS A 1 393 ? -18.618 7.545 -25.949 1.00 56.06 393 LYS A C 1
ATOM 3206 O O . LYS A 1 393 ? -19.358 8.215 -25.229 1.00 56.06 393 LYS A O 1
ATOM 3211 N N . SER A 1 394 ? -18.848 7.374 -27.252 1.00 66.50 394 SER A N 1
ATOM 3212 C CA . SER A 1 394 ? -20.023 7.934 -27.929 1.00 66.50 394 SER A CA 1
ATOM 3213 C C . SER A 1 394 ? -21.333 7.308 -27.431 1.00 66.50 394 SER A C 1
ATOM 3215 O O . SER A 1 394 ? -22.281 8.037 -27.139 1.00 66.50 394 SER A O 1
ATOM 3217 N N . GLU A 1 395 ? -21.356 5.989 -27.223 1.00 62.50 395 GLU A N 1
ATOM 3218 C CA . GLU A 1 395 ? -22.512 5.256 -26.694 1.00 62.50 395 GLU A CA 1
ATOM 3219 C C . GLU A 1 395 ? -22.789 5.593 -25.226 1.00 62.50 395 GLU A C 1
ATOM 3221 O O . GLU A 1 395 ? -23.946 5.798 -24.857 1.00 62.50 395 GLU A O 1
ATOM 3226 N N . ILE A 1 396 ? -21.743 5.747 -24.404 1.00 53.47 396 ILE A N 1
ATOM 3227 C CA . ILE A 1 396 ? -21.861 6.217 -23.015 1.00 53.47 396 ILE A CA 1
ATOM 3228 C C . ILE A 1 396 ? -22.476 7.617 -22.990 1.00 53.47 396 ILE A C 1
ATOM 3230 O O . ILE A 1 396 ? -23.448 7.840 -22.274 1.00 53.47 396 ILE A O 1
ATOM 3234 N N . ARG A 1 397 ? -21.974 8.561 -23.800 1.00 63.44 397 ARG A N 1
ATOM 3235 C CA . ARG A 1 397 ? -22.543 9.921 -23.874 1.00 63.44 397 ARG A CA 1
ATOM 3236 C C . ARG A 1 397 ? -24.016 9.900 -24.280 1.00 63.44 397 ARG A C 1
ATOM 3238 O O . ARG A 1 397 ? -24.815 10.626 -23.693 1.00 63.44 397 ARG A O 1
ATOM 3245 N N . LYS A 1 398 ? -24.377 9.053 -25.247 1.00 69.56 398 LYS A N 1
ATOM 3246 C CA . LYS A 1 398 ? -25.759 8.879 -25.706 1.00 69.56 398 LYS A CA 1
ATOM 3247 C C . LYS A 1 398 ? -26.657 8.323 -24.595 1.00 69.56 398 LYS A C 1
ATOM 3249 O O . LYS A 1 398 ? -27.694 8.921 -24.316 1.00 69.56 398 LYS A O 1
ATOM 3254 N N . HIS A 1 399 ? -26.237 7.265 -23.903 1.00 57.94 399 HIS A N 1
ATOM 3255 C CA . HIS A 1 399 ? -27.000 6.675 -22.798 1.00 57.94 399 HIS A CA 1
ATOM 3256 C C . HIS A 1 399 ? -27.130 7.623 -21.604 1.00 57.94 399 HIS A C 1
ATOM 3258 O O . HIS A 1 399 ? -28.227 7.791 -21.086 1.00 57.94 399 HIS A O 1
ATOM 3264 N N . PHE A 1 400 ? -26.059 8.318 -21.210 1.00 51.31 400 PHE A N 1
ATOM 3265 C CA . PHE A 1 400 ? -26.130 9.325 -20.146 1.00 51.31 400 PHE A CA 1
ATOM 3266 C C . PHE A 1 400 ? -27.065 10.484 -20.506 1.00 51.31 400 PHE A C 1
ATOM 3268 O O . PHE A 1 400 ? -27.748 11.009 -19.629 1.00 51.31 400 PHE A O 1
ATOM 3275 N N . SER A 1 401 ? -27.131 10.880 -21.783 1.00 63.41 401 SER A N 1
ATOM 3276 C CA . SER A 1 401 ? -28.079 11.908 -22.227 1.00 63.41 401 SER A CA 1
ATOM 3277 C C . SER A 1 401 ? -29.540 11.452 -22.115 1.00 63.41 401 SER A C 1
ATOM 3279 O O . SER A 1 401 ? -30.378 12.239 -21.678 1.00 63.41 401 SER A O 1
ATOM 3281 N N . ALA A 1 402 ? -29.822 10.179 -22.419 1.00 58.03 402 ALA A N 1
ATOM 3282 C CA . ALA A 1 402 ? -31.146 9.575 -22.287 1.00 58.03 402 ALA A CA 1
ATOM 3283 C C . ALA A 1 402 ? -31.541 9.386 -20.811 1.00 58.03 402 ALA A C 1
ATOM 3285 O O . ALA A 1 402 ? -32.598 9.854 -20.392 1.00 58.03 402 ALA A O 1
ATOM 3286 N N . LEU A 1 403 ? -30.643 8.840 -19.987 1.00 44.28 403 LEU A N 1
ATOM 3287 C CA . LEU A 1 403 ? -30.860 8.658 -18.549 1.00 44.28 403 LEU A CA 1
ATOM 3288 C C . LEU A 1 403 ? -31.129 9.996 -17.840 1.00 44.28 403 LEU A C 1
ATOM 3290 O O . LEU A 1 403 ? -31.993 10.097 -16.978 1.00 44.28 403 LEU A O 1
ATOM 3294 N N . ARG A 1 404 ? -30.432 11.068 -18.243 1.00 50.19 404 ARG A N 1
ATOM 3295 C CA . ARG A 1 404 ? -30.652 12.426 -17.717 1.00 50.19 404 ARG A CA 1
ATOM 3296 C C . ARG A 1 404 ? -32.032 12.984 -18.067 1.00 50.19 404 ARG A C 1
ATOM 3298 O O . ARG A 1 404 ? -32.545 13.821 -17.325 1.00 50.19 404 ARG A O 1
ATOM 3305 N N . SER A 1 405 ? -32.603 12.569 -19.197 1.00 55.25 405 SER A N 1
ATOM 3306 C CA . SER A 1 405 ? -33.962 12.952 -19.584 1.00 55.25 405 SER A CA 1
ATOM 3307 C C . SER A 1 405 ? -35.024 12.188 -18.788 1.00 55.25 405 SER A C 1
ATOM 3309 O O . SER A 1 405 ? -36.011 12.799 -18.393 1.00 55.25 405 SER A O 1
ATOM 3311 N N . GLU A 1 406 ? -34.771 10.920 -18.447 1.00 49.59 406 GLU A N 1
ATOM 3312 C CA . GLU A 1 406 ? -35.652 10.095 -17.605 1.00 49.59 406 GLU A CA 1
ATOM 3313 C C . GLU A 1 406 ? -35.585 10.483 -16.118 1.00 49.59 406 GLU A C 1
ATOM 3315 O O . GLU A 1 406 ? -36.615 10.650 -15.477 1.00 49.59 406 GLU A O 1
ATOM 3320 N N . MET A 1 407 ? -34.393 10.733 -15.562 1.00 40.94 407 MET A N 1
ATOM 3321 C CA . MET A 1 407 ? -34.214 11.098 -14.143 1.00 40.94 407 MET A CA 1
ATOM 3322 C C . MET A 1 407 ? -34.774 12.479 -13.763 1.00 40.94 407 MET A C 1
ATOM 3324 O O . MET A 1 407 ? -34.864 12.803 -12.582 1.00 40.94 407 MET A O 1
ATOM 3328 N N . ARG A 1 408 ? -35.138 13.322 -14.738 1.00 47.47 408 ARG A N 1
ATOM 3329 C CA . ARG A 1 408 ? -35.878 14.567 -14.467 1.00 47.47 408 ARG A CA 1
ATOM 3330 C C . ARG A 1 408 ? -37.356 14.323 -14.150 1.00 47.47 408 ARG A C 1
ATOM 3332 O O . ARG A 1 408 ? -38.003 15.266 -13.704 1.00 47.47 408 ARG A O 1
ATOM 3339 N N . ALA A 1 409 ? -37.873 13.118 -14.391 1.00 46.28 409 ALA A N 1
ATOM 3340 C CA . ALA A 1 409 ? -39.287 12.804 -14.222 1.00 46.28 409 ALA A CA 1
ATOM 3341 C C . ALA A 1 409 ? -39.644 12.312 -12.811 1.00 46.28 409 ALA A C 1
ATOM 3343 O O . ALA A 1 409 ? -40.733 12.628 -12.362 1.00 46.28 409 ALA A O 1
ATOM 3344 N N . ASP A 1 410 ? -38.738 11.643 -12.088 1.00 50.09 410 ASP A N 1
ATOM 3345 C CA . ASP A 1 410 ? -38.975 11.188 -10.711 1.00 50.09 410 ASP A CA 1
ATOM 3346 C C . ASP A 1 410 ? -37.655 11.055 -9.935 1.00 50.09 410 ASP A C 1
ATOM 3348 O O . ASP A 1 410 ? -36.698 10.428 -10.396 1.00 50.09 410 ASP A O 1
ATOM 3352 N N . LEU A 1 411 ? -37.593 11.648 -8.740 1.00 39.78 411 LEU A N 1
ATOM 3353 C CA . LEU A 1 411 ? -36.447 11.542 -7.832 1.00 39.78 411 LEU A CA 1
ATOM 3354 C C . LEU A 1 411 ? -36.621 10.324 -6.905 1.00 39.78 411 LEU A C 1
ATOM 3356 O O . LEU A 1 411 ? -37.608 10.278 -6.166 1.00 39.78 411 LEU A O 1
ATOM 3360 N N . PRO A 1 412 ? -35.679 9.361 -6.887 1.00 52.34 412 PRO A N 1
ATOM 3361 C CA . PRO A 1 412 ? -35.791 8.187 -6.033 1.00 52.34 412 PRO A CA 1
ATOM 3362 C C . PRO A 1 412 ? -35.577 8.499 -4.539 1.00 52.34 412 PRO A C 1
ATOM 3364 O O . PRO A 1 412 ? -35.000 9.515 -4.139 1.00 52.34 412 PRO A O 1
ATOM 3367 N N . THR A 1 413 ? -36.096 7.606 -3.693 1.00 47.50 413 THR A N 1
ATOM 3368 C CA . THR A 1 413 ? -36.208 7.723 -2.225 1.00 47.50 413 THR A CA 1
ATOM 3369 C C . THR A 1 413 ? -34.858 7.876 -1.502 1.00 47.50 413 THR A C 1
ATOM 3371 O O . THR A 1 413 ? -34.784 8.426 -0.407 1.00 47.50 413 THR A O 1
ATOM 3374 N N . ASP A 1 414 ? -33.761 7.460 -2.123 1.00 43.69 414 ASP A N 1
ATOM 3375 C CA . ASP A 1 414 ? -32.387 7.593 -1.628 1.00 43.69 414 ASP A CA 1
ATOM 3376 C C . ASP A 1 414 ? -31.854 9.041 -1.675 1.00 43.69 414 ASP A C 1
ATOM 3378 O O . ASP A 1 414 ? -31.069 9.445 -0.813 1.00 43.69 414 ASP A O 1
ATOM 3382 N N . MET A 1 415 ? -32.350 9.891 -2.581 1.00 41.78 415 MET A N 1
ATOM 3383 C CA . MET A 1 415 ? -32.081 11.336 -2.516 1.00 41.78 415 MET A CA 1
ATOM 3384 C C . MET A 1 415 ? -32.814 12.021 -1.352 1.00 41.78 415 MET A C 1
ATOM 3386 O O . MET A 1 415 ? -32.340 13.035 -0.828 1.00 41.78 415 MET A O 1
ATOM 3390 N N . GLN A 1 416 ? -33.927 11.449 -0.875 1.00 48.56 416 GLN A N 1
ATOM 3391 C CA . GLN A 1 416 ? -34.605 11.924 0.339 1.00 48.56 416 GLN A CA 1
ATOM 3392 C C . GLN A 1 416 ? -33.774 11.620 1.597 1.00 48.56 416 GLN A C 1
ATOM 3394 O O . GLN A 1 416 ? -33.769 12.421 2.534 1.00 48.56 416 GLN A O 1
ATOM 3399 N N . PHE A 1 417 ? -32.993 10.532 1.592 1.00 45.41 417 PHE A N 1
ATOM 3400 C CA . PHE A 1 417 ? -32.039 10.210 2.657 1.00 45.41 417 PHE A CA 1
ATOM 3401 C C . PHE A 1 417 ? -30.912 11.248 2.756 1.00 45.41 417 PHE A C 1
ATOM 3403 O O . PHE A 1 417 ? -30.659 11.764 3.844 1.00 45.41 417 PHE A O 1
ATOM 3410 N N . MET A 1 418 ? -30.301 11.651 1.634 1.00 39.66 418 MET A N 1
ATOM 3411 C CA . MET A 1 418 ? -29.290 12.723 1.633 1.00 39.66 418 MET A CA 1
ATOM 3412 C C . MET A 1 418 ? -29.868 14.059 2.126 1.00 39.66 418 MET A C 1
ATOM 3414 O O . MET A 1 418 ? -29.212 14.782 2.875 1.00 39.66 418 MET A O 1
ATOM 3418 N N . SER A 1 419 ? -31.130 14.357 1.790 1.00 41.56 419 SER A N 1
ATOM 3419 C CA . SER A 1 419 ? -31.851 15.516 2.335 1.00 41.56 419 SER A CA 1
ATOM 3420 C C . SER A 1 419 ? -32.057 15.419 3.854 1.00 41.56 419 SER A C 1
ATOM 3422 O O . SER A 1 419 ? -31.902 16.417 4.556 1.00 41.56 419 SER A O 1
ATOM 3424 N N . ALA A 1 420 ? -32.361 14.232 4.387 1.00 43.03 420 ALA A N 1
ATOM 3425 C CA . ALA A 1 420 ? -32.523 14.003 5.823 1.00 43.03 420 ALA A CA 1
ATOM 3426 C C . ALA A 1 420 ? -31.191 14.087 6.593 1.00 43.03 420 ALA A C 1
ATOM 3428 O O . ALA A 1 420 ? -31.142 14.699 7.658 1.00 43.03 420 ALA A O 1
ATOM 3429 N N . VAL A 1 421 ? -30.100 13.554 6.033 1.00 40.56 421 VAL A N 1
ATOM 3430 C CA . VAL A 1 421 ? -28.744 13.651 6.607 1.00 40.56 421 VAL A CA 1
ATOM 3431 C C . VAL A 1 421 ? -28.271 15.108 6.663 1.00 40.56 421 VAL A C 1
ATOM 3433 O O . VAL A 1 421 ? -27.723 15.538 7.677 1.00 40.56 421 VAL A O 1
ATOM 3436 N N . LEU A 1 422 ? -28.552 15.902 5.624 1.00 43.91 422 LEU A N 1
ATOM 3437 C CA . LEU A 1 422 ? -28.232 17.334 5.595 1.00 43.91 422 LEU A CA 1
ATOM 3438 C C . LEU A 1 422 ? -29.100 18.160 6.560 1.00 43.91 422 LEU A C 1
ATOM 3440 O O . LEU A 1 422 ? -28.612 19.121 7.150 1.00 43.91 422 LEU A O 1
ATOM 3444 N N . LYS A 1 423 ? -30.361 17.767 6.781 1.00 44.69 423 LYS A N 1
ATOM 3445 C CA . LYS A 1 423 ? -31.266 18.416 7.749 1.00 44.69 423 LYS A CA 1
ATOM 3446 C C . LYS A 1 423 ? -30.896 18.152 9.216 1.00 44.69 423 LYS A C 1
ATOM 3448 O O . LYS A 1 423 ? -31.319 18.911 10.082 1.00 44.69 423 LYS A O 1
ATOM 3453 N N . LEU A 1 424 ? -30.107 17.117 9.507 1.00 41.19 424 LEU A N 1
ATOM 3454 C CA . LEU A 1 424 ? -29.710 16.730 10.869 1.00 41.19 424 LEU A CA 1
ATOM 3455 C C . LEU A 1 424 ? -28.369 17.333 11.329 1.00 41.19 424 LEU A C 1
ATOM 3457 O O . LEU A 1 424 ? -27.902 17.005 12.420 1.00 41.19 424 LEU A O 1
ATOM 3461 N N . ASN A 1 425 ? -27.755 18.225 10.540 1.00 39.00 425 ASN A N 1
ATOM 3462 C CA . ASN A 1 425 ? -26.475 18.855 10.871 1.00 39.00 425 ASN A CA 1
ATOM 3463 C C . ASN A 1 425 ? -26.617 20.371 11.153 1.00 39.00 425 ASN A C 1
ATOM 3465 O O . ASN A 1 425 ? -26.441 21.184 10.247 1.00 39.00 425 ASN A O 1
ATOM 3469 N N . PRO A 1 426 ? -26.904 20.791 12.401 1.00 39.12 426 PRO A N 1
ATOM 3470 C CA . PRO A 1 426 ? -27.090 22.200 12.767 1.00 39.12 426 PRO A CA 1
ATOM 3471 C C . PRO A 1 426 ? -25.778 22.998 12.933 1.00 39.12 426 PRO A C 1
ATOM 3473 O O . PRO A 1 426 ? -25.780 24.057 13.554 1.00 39.12 426 PRO A O 1
ATOM 3476 N N . ALA A 1 427 ? -24.648 22.516 12.402 1.00 40.06 427 ALA A N 1
ATOM 3477 C CA . ALA A 1 427 ? -23.338 23.167 12.516 1.00 40.06 427 ALA A CA 1
ATOM 3478 C C . ALA A 1 427 ? -22.835 23.798 11.199 1.00 40.06 427 ALA A C 1
ATOM 3480 O O . ALA A 1 427 ? -21.631 23.838 10.954 1.00 40.06 427 ALA A O 1
ATOM 3481 N N . LEU A 1 428 ? -23.740 24.309 10.360 1.00 37.94 428 LEU A N 1
ATOM 3482 C CA . LEU A 1 428 ? -23.405 25.182 9.228 1.00 37.94 428 LEU A CA 1
ATOM 3483 C C . LEU A 1 428 ? -24.002 26.578 9.476 1.00 37.94 428 LEU A C 1
ATOM 3485 O O . LEU A 1 428 ? -25.156 26.654 9.906 1.00 37.94 428 LEU A O 1
ATOM 3489 N N . PRO A 1 429 ? -23.255 27.681 9.258 1.00 36.41 429 PRO A N 1
ATOM 3490 C CA . PRO A 1 429 ? -23.754 29.022 9.540 1.00 36.41 429 PRO A CA 1
ATOM 3491 C C . PRO A 1 429 ? -24.949 29.338 8.640 1.00 36.41 429 PRO A C 1
ATOM 3493 O O . PRO A 1 429 ? -24.908 29.110 7.431 1.00 36.41 429 PRO A O 1
ATOM 3496 N N . SER A 1 430 ? -26.006 29.885 9.233 1.00 43.94 430 SER A N 1
ATOM 3497 C CA . SER A 1 430 ? -27.247 30.292 8.575 1.00 43.94 430 SER A CA 1
ATOM 3498 C C . SER A 1 430 ? -27.102 31.599 7.782 1.00 43.94 430 SER A C 1
ATOM 3500 O O . SER A 1 430 ? -27.963 32.472 7.881 1.00 43.94 430 SER A O 1
ATOM 3502 N N . ASP A 1 431 ? -26.023 31.758 7.017 1.00 40.88 431 ASP A N 1
ATOM 3503 C CA . ASP A 1 431 ? -25.839 32.921 6.154 1.00 40.88 431 ASP A CA 1
ATOM 3504 C C . ASP A 1 431 ? -26.387 32.635 4.756 1.00 40.88 431 ASP A C 1
ATOM 3506 O O . ASP A 1 431 ? -25.906 31.766 4.023 1.00 40.88 431 ASP A O 1
ATOM 3510 N N . ARG A 1 432 ? -27.413 33.404 4.367 1.00 41.69 432 ARG A N 1
ATOM 3511 C CA . ARG A 1 432 ? -28.026 33.370 3.026 1.00 41.69 432 ARG A CA 1
ATOM 3512 C C . ARG A 1 432 ? -27.006 33.585 1.895 1.00 41.69 432 ARG A C 1
ATOM 3514 O O . ARG A 1 432 ? -27.251 33.116 0.787 1.00 41.69 432 ARG A O 1
ATOM 3521 N N . GLU A 1 433 ? -25.858 34.208 2.168 1.00 37.28 433 GLU A N 1
ATOM 3522 C CA . GLU A 1 433 ? -24.749 34.338 1.211 1.00 37.28 433 GLU A CA 1
ATOM 3523 C C . GLU A 1 433 ? -24.070 33.004 0.876 1.00 37.28 433 GLU A C 1
ATOM 3525 O O . GLU A 1 433 ? -23.680 32.800 -0.271 1.00 37.28 433 GLU A O 1
ATOM 3530 N N . VAL A 1 434 ? -23.987 32.044 1.803 1.00 40.56 434 VAL A N 1
ATOM 3531 C CA . VAL A 1 434 ? -23.365 30.735 1.532 1.00 40.56 434 VAL A CA 1
ATOM 3532 C C . VAL A 1 434 ? -24.265 29.872 0.645 1.00 40.56 434 VAL A C 1
ATOM 3534 O O . VAL A 1 434 ? -23.777 29.224 -0.277 1.00 40.56 434 VAL A O 1
ATOM 3537 N N . LEU A 1 435 ? -25.587 29.921 0.839 1.00 39.03 435 LEU A N 1
ATOM 3538 C CA . LEU A 1 435 ? -26.547 29.215 -0.022 1.00 39.03 435 LEU A CA 1
ATOM 3539 C C . LEU A 1 435 ? -26.596 29.799 -1.443 1.00 39.03 435 LEU A C 1
ATOM 3541 O O . LEU A 1 435 ? -26.653 29.038 -2.410 1.00 39.03 435 LEU A O 1
ATOM 3545 N N . PHE A 1 436 ? -26.501 31.125 -1.580 1.00 40.00 436 PHE A N 1
ATOM 3546 C CA . PHE A 1 436 ? -26.414 31.800 -2.879 1.00 40.00 436 PHE A CA 1
ATOM 3547 C C . PHE A 1 436 ? -25.071 31.520 -3.578 1.00 40.00 436 PHE A C 1
ATOM 3549 O O . PHE A 1 436 ? -25.033 31.268 -4.782 1.00 40.00 436 PHE A O 1
ATOM 3556 N N . THR A 1 437 ? -23.974 31.455 -2.816 1.00 39.31 437 THR A N 1
ATOM 3557 C CA . THR A 1 437 ? -22.641 31.104 -3.332 1.00 39.31 437 THR A CA 1
ATOM 3558 C C . THR A 1 437 ? -22.570 29.635 -3.744 1.00 39.31 437 THR A C 1
ATOM 3560 O O . THR A 1 437 ? -22.026 29.332 -4.799 1.00 39.31 437 THR A O 1
ATOM 3563 N N . MET A 1 438 ? -23.182 28.710 -2.997 1.00 35.34 438 MET A N 1
ATOM 3564 C CA . MET A 1 438 ? -23.252 27.292 -3.373 1.00 35.34 438 MET A CA 1
ATOM 3565 C C . MET A 1 438 ? -24.167 27.049 -4.576 1.00 35.34 438 MET A C 1
ATOM 3567 O O . MET A 1 438 ? -23.806 26.245 -5.428 1.00 35.34 438 MET A O 1
ATOM 3571 N N . GLN A 1 439 ? -25.295 27.759 -4.711 1.00 38.72 439 GLN A N 1
ATOM 3572 C CA . GLN A 1 439 ? -26.118 27.698 -5.926 1.00 38.72 439 GLN A CA 1
ATOM 3573 C C . GLN A 1 439 ? -25.378 28.250 -7.148 1.00 38.72 439 GLN A C 1
ATOM 3575 O O . GLN A 1 439 ? -25.379 27.597 -8.189 1.00 38.72 439 GLN A O 1
ATOM 3580 N N . ASN A 1 440 ? -24.689 29.386 -7.021 1.00 40.28 440 ASN A N 1
ATOM 3581 C CA . ASN A 1 440 ? -23.906 29.949 -8.121 1.00 40.28 440 ASN A CA 1
ATOM 3582 C C . ASN A 1 440 ? -22.669 29.104 -8.450 1.00 40.28 440 ASN A C 1
ATOM 3584 O O . ASN A 1 440 ? -22.367 28.937 -9.623 1.00 40.28 440 ASN A O 1
ATOM 3588 N N . THR A 1 441 ? -22.033 28.466 -7.462 1.00 39.06 441 THR A N 1
ATOM 3589 C CA . THR A 1 441 ? -20.926 27.514 -7.678 1.00 39.06 441 THR A CA 1
ATOM 3590 C C . THR A 1 441 ? -21.422 26.233 -8.348 1.00 39.06 441 THR A C 1
ATOM 3592 O O . THR A 1 441 ? -20.738 25.689 -9.208 1.00 39.06 441 THR A O 1
ATOM 3595 N N . LEU A 1 442 ? -22.634 25.762 -8.028 1.00 35.47 442 LEU A N 1
ATOM 3596 C CA . LEU A 1 442 ? -23.249 24.618 -8.710 1.00 35.47 442 LEU A CA 1
ATOM 3597 C C . LEU A 1 442 ? -23.625 24.971 -10.158 1.00 35.47 442 LEU A C 1
ATOM 3599 O O . LEU A 1 442 ? -23.449 24.153 -11.058 1.00 35.47 442 LEU A O 1
ATOM 3603 N N . VAL A 1 443 ? -24.107 26.194 -10.402 1.00 39.91 443 VAL A N 1
ATOM 3604 C CA . VAL A 1 443 ? -24.421 26.708 -11.745 1.00 39.91 443 VAL A CA 1
ATOM 3605 C C . VAL A 1 443 ? -23.144 26.944 -12.560 1.00 39.91 443 VAL A C 1
ATOM 3607 O O . VAL A 1 443 ? -23.099 26.527 -13.715 1.00 39.91 443 VAL A O 1
ATOM 3610 N N . GLU A 1 444 ? -22.081 27.496 -11.970 1.00 38.06 444 GLU A N 1
ATOM 3611 C CA . GLU A 1 444 ? -20.762 27.647 -12.599 1.00 38.06 444 GLU A CA 1
ATOM 3612 C C . GLU A 1 444 ? -20.077 26.297 -12.833 1.00 38.06 444 GLU A C 1
ATOM 3614 O O . GLU A 1 444 ? -19.508 26.089 -13.897 1.00 38.06 444 GLU A O 1
ATOM 3619 N N . MET A 1 445 ? -20.183 25.327 -11.919 1.00 34.34 445 MET A N 1
ATOM 3620 C CA . MET A 1 445 ? -19.698 23.958 -12.146 1.00 34.34 445 MET A CA 1
ATOM 3621 C C . MET A 1 445 ? -20.450 23.282 -13.299 1.00 34.34 445 MET A C 1
ATOM 3623 O O . MET A 1 445 ? -19.838 22.618 -14.136 1.00 34.34 445 MET A O 1
ATOM 3627 N N . LEU A 1 446 ? -21.764 23.496 -13.406 1.00 34.84 446 LEU A N 1
ATOM 3628 C CA . LEU A 1 446 ? -22.575 22.978 -14.511 1.00 34.84 446 LEU A CA 1
ATOM 3629 C C . LEU A 1 446 ? -22.333 23.725 -15.838 1.00 34.84 446 LEU A C 1
ATOM 3631 O O . LEU A 1 446 ? -22.530 23.138 -16.906 1.00 34.84 446 LEU A O 1
ATOM 3635 N N . GLN A 1 447 ? -21.877 24.980 -15.795 1.00 35.34 447 GLN A N 1
ATOM 3636 C CA . GLN A 1 447 ? -21.471 25.767 -16.966 1.00 35.34 447 GLN A CA 1
ATOM 3637 C C . GLN A 1 447 ? -20.010 25.509 -17.384 1.00 35.34 447 GLN A C 1
ATOM 3639 O O . GLN A 1 447 ? -19.724 25.496 -18.578 1.00 35.34 447 GLN A O 1
ATOM 3644 N N . ASN A 1 448 ? -19.109 25.180 -16.456 1.00 36.50 448 ASN A N 1
ATOM 3645 C CA . ASN A 1 448 ? -17.709 24.828 -16.732 1.00 36.50 448 ASN A CA 1
ATOM 3646 C C . ASN A 1 448 ? -17.557 23.440 -17.375 1.00 36.50 448 ASN A C 1
ATOM 3648 O O . ASN A 1 448 ? -16.632 23.212 -18.149 1.00 36.50 448 ASN A O 1
ATOM 3652 N N . VAL A 1 449 ? -18.536 22.546 -17.191 1.00 35.50 449 VAL A N 1
ATOM 3653 C CA . VAL A 1 449 ? -18.687 21.325 -18.010 1.00 35.50 449 VAL A CA 1
ATOM 3654 C C . VAL A 1 449 ? -19.016 21.655 -19.484 1.00 35.50 449 VAL A C 1
ATOM 3656 O O . VAL A 1 449 ? -18.915 20.793 -20.357 1.00 35.50 449 VAL A O 1
ATOM 3659 N N . ARG A 1 450 ? -19.390 22.904 -19.799 1.00 36.00 450 ARG A N 1
ATOM 3660 C CA . ARG A 1 450 ? -19.945 23.312 -21.097 1.00 36.00 450 ARG A CA 1
ATOM 3661 C C . ARG A 1 450 ? -18.964 24.027 -22.040 1.00 36.00 450 ARG A C 1
ATOM 3663 O O . ARG A 1 450 ? -19.282 24.122 -23.222 1.00 36.00 450 ARG A O 1
ATOM 3670 N N . THR A 1 451 ? -17.777 24.462 -21.608 1.00 32.38 451 THR A N 1
ATOM 3671 C CA . THR A 1 451 ? -16.828 25.179 -22.493 1.00 32.38 451 THR A CA 1
ATOM 3672 C C . THR A 1 451 ? -15.371 24.827 -22.218 1.00 32.38 451 THR A C 1
ATOM 3674 O O . THR A 1 451 ? -14.733 25.361 -21.319 1.00 32.38 451 THR A O 1
ATOM 3677 N N . ASN A 1 452 ? -14.820 23.962 -23.068 1.00 32.97 452 ASN A N 1
ATOM 3678 C CA . ASN A 1 452 ? -13.393 23.680 -23.138 1.00 32.97 452 ASN A CA 1
ATOM 3679 C C . ASN A 1 452 ? -12.739 24.699 -24.091 1.00 32.97 452 ASN A C 1
ATOM 3681 O O . ASN A 1 452 ? -12.807 24.547 -25.313 1.00 32.97 452 ASN A O 1
ATOM 3685 N N . ARG A 1 453 ? -12.158 25.775 -23.546 1.00 28.55 453 ARG A N 1
ATOM 3686 C CA . ARG A 1 453 ? -11.219 26.654 -24.265 1.00 28.55 453 ARG A CA 1
ATOM 3687 C C . ARG A 1 453 ? -10.347 27.407 -23.255 1.00 28.55 453 ARG A C 1
ATOM 3689 O O . ARG A 1 453 ? -10.807 28.355 -22.633 1.00 28.55 453 ARG A O 1
ATOM 3696 N N . ILE A 1 454 ? -9.090 26.990 -23.109 1.00 28.98 454 ILE A N 1
ATOM 3697 C CA . ILE A 1 454 ? -8.051 27.757 -22.409 1.00 28.98 454 ILE A CA 1
ATOM 3698 C C . ILE A 1 454 ? -7.068 28.304 -23.447 1.00 28.98 454 ILE A C 1
ATOM 3700 O O . ILE A 1 454 ? -6.400 27.542 -24.136 1.00 28.98 454 ILE A O 1
ATOM 3704 N N . LEU A 1 455 ? -6.992 29.629 -23.508 1.00 24.14 455 LEU A N 1
ATOM 3705 C CA . LEU A 1 455 ? -5.885 30.500 -23.931 1.00 24.14 455 LEU A CA 1
ATOM 3706 C C . LEU A 1 455 ? -6.176 31.820 -23.189 1.00 24.14 455 LEU A C 1
ATOM 3708 O O . LEU A 1 455 ? -7.334 32.217 -23.158 1.00 24.14 455 LEU A O 1
ATOM 3712 N N . SER A 1 456 ? -5.289 32.604 -22.584 1.00 22.17 456 SER A N 1
ATOM 3713 C CA . SER A 1 456 ? -3.861 32.604 -22.263 1.00 22.17 456 SER A CA 1
ATOM 3714 C C . SER A 1 456 ? -3.660 33.855 -21.371 1.00 22.17 456 SER A C 1
ATOM 3716 O O . SER A 1 456 ? -4.271 34.877 -21.660 1.00 22.17 456 SER A O 1
ATOM 3718 N N . THR A 1 457 ? -2.768 33.797 -20.369 1.00 22.50 457 THR A N 1
ATOM 3719 C CA . THR A 1 457 ? -1.969 34.916 -19.775 1.00 22.50 457 THR A CA 1
ATOM 3720 C C . THR A 1 457 ? -2.616 36.230 -19.278 1.00 22.50 457 THR A C 1
ATOM 3722 O O . THR A 1 457 ? -3.092 37.019 -20.081 1.00 22.50 457 THR A O 1
ATOM 3725 N N . MET A 1 458 ? -2.401 36.573 -17.992 1.00 20.95 458 MET A N 1
ATOM 3726 C CA . MET A 1 458 ? -1.556 37.696 -17.480 1.00 20.95 458 MET A CA 1
ATOM 3727 C C . MET A 1 458 ? -1.799 37.892 -15.962 1.00 20.95 458 MET A C 1
ATOM 3729 O O . MET A 1 458 ? -2.931 38.081 -15.547 1.00 20.95 458 MET A O 1
ATOM 3733 N N . VAL A 1 459 ? -0.865 37.559 -15.061 1.00 22.03 459 VAL A N 1
ATOM 3734 C CA . VAL A 1 459 ? 0.275 38.330 -14.500 1.00 22.03 459 VAL A CA 1
ATOM 3735 C C . VAL A 1 459 ? -0.092 39.527 -13.574 1.00 22.03 459 VAL A C 1
ATOM 3737 O O . VAL A 1 459 ? -0.558 40.557 -14.037 1.00 22.03 459 VAL A O 1
ATOM 3740 N N . PHE A 1 460 ? 0.327 39.381 -12.299 1.00 22.72 460 PHE A N 1
ATOM 3741 C CA . PHE A 1 460 ? 0.922 40.342 -11.330 1.00 22.72 460 PHE A CA 1
ATOM 3742 C C . PHE A 1 460 ? 0.192 40.755 -10.021 1.00 22.72 460 PHE A C 1
ATOM 3744 O O . PHE A 1 460 ? -0.746 41.535 -10.023 1.00 22.72 460 PHE A O 1
ATOM 3751 N N . ARG A 1 461 ? 0.816 40.298 -8.908 1.00 23.23 461 ARG A N 1
ATOM 3752 C CA . ARG A 1 461 ? 1.274 40.991 -7.667 1.00 23.23 461 ARG A CA 1
ATOM 3753 C C . ARG A 1 461 ? 0.318 41.882 -6.854 1.00 23.23 461 ARG A C 1
ATOM 3755 O O . ARG A 1 461 ? -0.133 42.908 -7.335 1.00 23.23 461 ARG A O 1
ATOM 3762 N N . GLY A 1 462 ? 0.347 41.657 -5.531 1.00 23.44 462 GLY A N 1
ATOM 3763 C CA . GLY A 1 462 ? 0.388 42.753 -4.547 1.00 23.44 462 GLY A CA 1
ATOM 3764 C C . GLY A 1 462 ? -0.236 42.454 -3.178 1.00 23.44 462 GLY A C 1
ATOM 3765 O O . GLY A 1 462 ? -1.441 42.542 -3.030 1.00 23.44 462 GLY A O 1
ATOM 3766 N N . LEU A 1 463 ? 0.605 42.133 -2.189 1.00 21.17 463 LEU A N 1
ATOM 3767 C CA . LEU A 1 463 ? 0.368 42.097 -0.724 1.00 21.17 463 LEU A CA 1
ATOM 3768 C C . LEU A 1 463 ? -0.104 43.476 -0.148 1.00 21.17 463 LEU A C 1
ATOM 3770 O O . LEU A 1 463 ? -0.046 44.448 -0.898 1.00 21.17 463 LEU A O 1
ATOM 3774 N N . PRO A 1 464 ? -0.220 43.701 1.190 1.00 43.91 464 PRO A N 1
ATOM 3775 C CA . PRO A 1 464 ? -0.985 43.059 2.285 1.00 43.91 464 PRO A CA 1
ATOM 3776 C C . PRO A 1 464 ? -1.691 44.120 3.212 1.00 43.91 464 PRO A C 1
ATOM 3778 O O . PRO A 1 464 ? -1.811 45.275 2.823 1.00 43.91 464 PRO A O 1
ATOM 3781 N N . TYR A 1 465 ? -2.029 43.740 4.466 1.00 25.75 465 TYR A N 1
ATOM 3782 C CA . TYR A 1 465 ? -2.600 44.506 5.618 1.00 25.75 465 TYR A CA 1
ATOM 3783 C C . TYR A 1 465 ? -4.142 44.567 5.678 1.00 25.75 465 TYR A C 1
ATOM 3785 O O . TYR A 1 465 ? -4.791 44.714 4.658 1.00 25.75 465 TYR A O 1
ATOM 3793 N N . GLY A 1 466 ? -4.844 44.452 6.813 1.00 24.19 466 GLY A N 1
ATOM 3794 C CA . GLY A 1 466 ? -4.471 44.417 8.229 1.00 24.19 466 GLY A CA 1
ATOM 3795 C C . GLY A 1 466 ? -5.385 45.346 9.058 1.00 24.19 466 GLY A C 1
ATOM 3796 O O . GLY A 1 466 ? -5.367 46.544 8.827 1.00 24.19 466 GLY A O 1
ATOM 3797 N N . VAL A 1 467 ? -6.065 44.785 10.075 1.00 25.39 467 VAL A N 1
ATOM 3798 C CA . VAL A 1 467 ? -6.466 45.415 11.366 1.00 25.39 467 VAL A CA 1
ATOM 3799 C C . VAL A 1 467 ? -7.791 46.230 11.479 1.00 25.39 467 VAL A C 1
ATOM 3801 O O . VAL A 1 467 ? -7.957 47.290 10.898 1.00 25.39 467 VAL A O 1
ATOM 3804 N N . GLN A 1 468 ? -8.655 45.709 12.376 1.00 26.36 468 GLN A N 1
ATOM 3805 C CA . GLN A 1 468 ? -9.625 46.305 13.338 1.00 26.36 468 GLN A CA 1
ATOM 3806 C C . GLN A 1 468 ? -10.754 47.277 12.939 1.00 26.36 468 GLN A C 1
ATOM 3808 O O . GLN A 1 468 ? -10.535 48.414 12.542 1.00 26.36 468 GLN A O 1
ATOM 3813 N N . SER A 1 469 ? -11.976 46.890 13.328 1.00 28.36 469 SER A N 1
ATOM 3814 C CA . SER A 1 469 ? -12.925 47.548 14.273 1.00 28.36 469 SER A CA 1
ATOM 3815 C C . SER A 1 469 ? -14.292 46.851 14.078 1.00 28.36 469 SER A C 1
ATOM 3817 O O . SER A 1 469 ? -14.555 46.342 13.000 1.00 28.36 469 SER A O 1
ATOM 3819 N N . GLY A 1 470 ? -15.200 46.627 15.026 1.00 23.94 470 GLY A N 1
ATOM 3820 C CA . GLY A 1 470 ? -15.482 47.268 16.300 1.00 23.94 470 GLY A CA 1
ATOM 3821 C C . GLY A 1 470 ? -16.929 47.790 16.278 1.00 23.94 470 GLY A C 1
ATOM 3822 O O . GLY A 1 470 ? -17.170 48.815 15.662 1.00 23.94 470 GLY A O 1
ATOM 3823 N N . LEU A 1 471 ? -17.820 47.113 17.023 1.00 24.88 471 LEU A N 1
ATOM 3824 C CA . LEU A 1 471 ? -19.097 47.578 17.612 1.00 24.88 471 LEU A CA 1
ATOM 3825 C C . LEU A 1 471 ? -20.444 47.529 16.841 1.00 24.88 471 LEU A C 1
ATOM 3827 O O . LEU A 1 471 ? -20.621 48.116 15.785 1.00 24.88 471 LEU A O 1
ATOM 3831 N N . GLN A 1 472 ? -21.405 46.947 17.588 1.00 28.73 472 GLN A N 1
ATOM 3832 C CA . GLN A 1 472 ? -22.865 47.171 17.676 1.00 28.73 472 GLN A CA 1
ATOM 3833 C C . GLN A 1 472 ? -23.737 46.630 16.525 1.00 28.73 472 GLN A C 1
ATOM 3835 O O . GLN A 1 472 ? -23.554 46.966 15.371 1.00 28.73 472 GLN A O 1
ATOM 3840 N N . GLY A 1 473 ? -24.721 45.751 16.740 1.00 26.88 473 GLY A N 1
ATOM 3841 C CA . GLY A 1 473 ? -25.544 45.525 17.928 1.00 26.88 473 GLY A CA 1
ATOM 3842 C C . GLY A 1 473 ? -26.869 46.273 17.780 1.00 26.88 473 GLY A C 1
ATOM 3843 O O . GLY A 1 473 ? -26.889 47.497 17.811 1.00 26.88 473 GLY A O 1
ATOM 3844 N N . THR A 1 474 ? -27.963 45.510 17.675 1.00 33.50 474 THR A N 1
ATOM 3845 C CA . THR A 1 474 ? -29.375 45.933 17.793 1.00 33.50 474 THR A CA 1
ATOM 3846 C C . THR A 1 474 ? -29.955 46.827 16.690 1.00 33.50 474 THR A C 1
ATOM 3848 O O . THR A 1 474 ? -30.092 48.026 16.884 1.00 33.50 474 THR A O 1
ATOM 3851 N N . GLN A 1 475 ? -30.421 46.206 15.591 1.00 28.39 475 GLN A N 1
ATOM 3852 C CA . GLN A 1 475 ? -31.591 46.683 14.814 1.00 28.39 475 GLN A CA 1
ATOM 3853 C C . GLN A 1 475 ? -32.224 45.659 13.835 1.00 28.39 475 GLN A C 1
ATOM 3855 O O . GLN A 1 475 ? -33.048 46.035 13.009 1.00 28.39 475 GLN A O 1
ATOM 3860 N N . LEU A 1 476 ? -31.930 44.353 13.945 1.00 28.20 476 LEU A N 1
ATOM 3861 C CA . LEU A 1 476 ? -32.455 43.328 13.017 1.00 28.20 476 LEU A CA 1
ATOM 3862 C C . LEU A 1 476 ? -33.432 42.317 13.654 1.00 28.20 476 LEU A C 1
ATOM 3864 O O . LEU A 1 476 ? -33.672 41.252 13.097 1.00 28.20 476 LEU A O 1
ATOM 3868 N N . ILE A 1 477 ? -33.999 42.632 14.826 1.00 29.52 477 ILE A N 1
ATOM 3869 C CA . ILE A 1 477 ? -34.937 41.742 15.549 1.00 29.52 477 ILE A CA 1
ATOM 3870 C C . ILE A 1 477 ? -36.409 42.191 15.419 1.00 29.52 477 ILE A C 1
ATOM 3872 O O . ILE A 1 477 ? -37.311 41.467 15.818 1.00 29.52 477 ILE A O 1
ATOM 3876 N N . GLN A 1 478 ? -36.700 43.310 14.746 1.00 28.50 478 GLN A N 1
ATOM 3877 C CA . GLN A 1 478 ? -38.085 43.776 14.545 1.00 28.50 478 GLN A CA 1
ATOM 3878 C C . GLN A 1 478 ? -38.671 43.453 13.151 1.00 28.50 478 GLN A C 1
ATOM 3880 O O . GLN A 1 478 ? -39.816 43.798 12.882 1.00 28.50 478 GLN A O 1
ATOM 3885 N N . ALA A 1 479 ? -37.921 42.789 12.263 1.00 28.47 479 ALA A N 1
ATOM 3886 C CA . ALA A 1 479 ? -38.346 42.520 10.879 1.00 28.47 479 ALA A CA 1
ATOM 3887 C C . ALA A 1 479 ? -38.616 41.032 10.568 1.00 28.47 479 ALA A C 1
ATOM 3889 O O . ALA A 1 479 ? -38.829 40.680 9.413 1.00 28.47 479 ALA A O 1
ATOM 3890 N N . LEU A 1 480 ? -38.614 40.150 11.577 1.00 27.75 480 LEU A N 1
ATOM 3891 C CA . LEU A 1 480 ? -38.828 38.702 11.395 1.00 27.75 480 LEU A CA 1
ATOM 3892 C C . LEU A 1 480 ? -39.975 38.120 12.235 1.00 27.75 480 LEU A C 1
ATOM 3894 O O . LEU A 1 480 ? -40.081 36.909 12.404 1.00 27.75 480 LEU A O 1
ATOM 3898 N N . THR A 1 481 ? -40.886 38.966 12.705 1.00 31.23 481 THR A N 1
ATOM 3899 C CA . THR A 1 481 ? -42.167 38.540 13.281 1.00 31.23 481 THR A CA 1
ATOM 3900 C C . THR A 1 481 ? -43.293 39.154 12.476 1.00 31.23 481 THR A C 1
ATOM 3902 O O . THR A 1 481 ? -43.787 40.216 12.834 1.00 31.23 481 THR A O 1
ATOM 3905 N N . ASN A 1 482 ? -43.613 38.511 11.351 1.00 31.25 482 ASN A N 1
ATOM 3906 C CA . ASN A 1 482 ? -44.940 38.411 10.737 1.00 31.25 482 ASN A CA 1
ATOM 3907 C C . ASN A 1 482 ? -44.781 37.729 9.378 1.00 31.25 482 ASN A C 1
ATOM 3909 O O . ASN A 1 482 ? -44.489 38.400 8.402 1.00 31.25 482 ASN A O 1
ATOM 3913 N N . GLU A 1 483 ? -44.919 36.404 9.350 1.00 30.53 483 GLU A N 1
ATOM 3914 C CA . GLU A 1 483 ? -45.532 35.626 8.261 1.00 30.53 483 GLU A CA 1
ATOM 3915 C C . GLU A 1 483 ? -45.204 34.147 8.464 1.00 30.53 483 GLU A C 1
ATOM 3917 O O . GLU A 1 483 ? -44.110 33.690 8.156 1.00 30.53 483 GLU A O 1
ATOM 3922 N N . LEU A 1 484 ? -46.159 33.406 9.029 1.00 32.31 484 LEU A N 1
ATOM 3923 C CA . LEU A 1 484 ? -46.456 32.012 8.683 1.00 32.31 484 LEU A CA 1
ATOM 3924 C C . LEU A 1 484 ? -47.726 31.617 9.439 1.00 32.31 484 LEU A C 1
ATOM 3926 O O . LEU A 1 484 ? -47.713 31.105 10.556 1.00 32.31 484 LEU A O 1
ATOM 3930 N N . ASN A 1 485 ? -48.854 31.946 8.817 1.00 39.91 485 ASN A N 1
ATOM 3931 C CA . ASN A 1 485 ? -50.178 31.576 9.281 1.00 39.91 485 ASN A CA 1
ATOM 3932 C C . ASN A 1 485 ? -50.455 30.135 8.810 1.00 39.91 485 ASN A C 1
ATOM 3934 O O . ASN A 1 485 ? -50.717 29.901 7.631 1.00 39.91 485 ASN A O 1
ATOM 3938 N N . LEU A 1 486 ? -50.355 29.171 9.732 1.00 38.81 486 LEU A N 1
ATOM 3939 C CA . LEU A 1 486 ? -50.490 27.719 9.510 1.00 38.81 486 LEU A CA 1
ATOM 3940 C C . LEU A 1 486 ? -51.864 27.274 8.964 1.00 38.81 486 LEU A C 1
ATOM 3942 O O . LEU A 1 486 ? -52.027 26.115 8.593 1.00 38.81 486 LEU A O 1
ATOM 3946 N N . ARG A 1 487 ? -52.843 28.182 8.870 1.00 38.97 487 ARG A N 1
ATOM 3947 C CA . ARG A 1 487 ? -54.197 27.890 8.374 1.00 38.97 487 ARG A CA 1
ATOM 3948 C C . ARG A 1 487 ? -54.268 27.604 6.872 1.00 38.97 487 ARG A C 1
ATOM 3950 O O . ARG A 1 487 ? -54.931 26.652 6.484 1.00 38.97 487 ARG A O 1
ATOM 3957 N N . HIS A 1 488 ? -53.521 28.329 6.039 1.00 43.66 488 HIS A N 1
ATOM 3958 C CA . HIS A 1 488 ? -53.573 28.116 4.584 1.00 43.66 488 HIS A CA 1
ATOM 3959 C C . HIS A 1 488 ? -52.854 26.833 4.134 1.00 43.66 488 HIS A C 1
ATOM 3961 O O . HIS A 1 488 ? -53.173 26.279 3.086 1.00 43.66 488 HIS A O 1
ATOM 3967 N N . LEU A 1 489 ? -51.907 26.324 4.935 1.00 39.44 489 LEU A N 1
ATOM 3968 C CA . LEU A 1 489 ? -51.235 25.053 4.645 1.00 39.44 489 LEU A CA 1
ATOM 3969 C C . LEU A 1 489 ? -52.158 23.851 4.918 1.00 39.44 489 LEU A C 1
ATOM 3971 O O . LEU A 1 489 ? -52.088 22.853 4.209 1.00 39.44 489 LEU A O 1
ATOM 3975 N N . ALA A 1 490 ? -53.036 23.958 5.921 1.00 45.72 490 ALA A N 1
ATOM 3976 C CA . ALA A 1 490 ? -54.017 22.923 6.240 1.00 45.72 490 ALA A CA 1
ATOM 3977 C C . ALA A 1 490 ? -55.131 22.842 5.178 1.00 45.72 490 ALA A C 1
ATOM 3979 O O . ALA A 1 490 ? -55.473 21.746 4.741 1.00 45.72 490 ALA A O 1
ATOM 3980 N N . GLU A 1 491 ? -55.617 23.988 4.690 1.00 44.38 491 GLU A N 1
ATOM 3981 C CA . GLU A 1 491 ? -56.627 24.049 3.619 1.00 44.38 491 GLU A CA 1
ATOM 3982 C C . GLU A 1 491 ? -56.075 23.551 2.270 1.00 44.38 491 GLU A C 1
ATOM 3984 O O . GLU A 1 491 ? -56.757 22.831 1.541 1.00 44.38 491 GLU A O 1
ATOM 3989 N N . ALA A 1 492 ? -54.805 23.841 1.963 1.00 44.00 492 ALA A N 1
ATOM 3990 C CA . ALA A 1 492 ? -54.151 23.326 0.760 1.00 44.00 492 ALA A CA 1
ATOM 3991 C C . ALA A 1 492 ? -53.932 21.801 0.807 1.00 44.00 492 ALA A C 1
ATOM 3993 O O . ALA A 1 492 ? -54.042 21.135 -0.222 1.00 44.00 492 ALA A O 1
ATOM 3994 N N . LEU A 1 493 ? -53.657 21.230 1.987 1.00 46.38 493 LEU A N 1
ATOM 3995 C CA . LEU A 1 493 ? -53.483 19.782 2.157 1.00 46.38 493 LEU A CA 1
ATOM 3996 C C . LEU A 1 493 ? -54.812 19.015 2.111 1.00 46.38 493 LEU A C 1
ATOM 3998 O O . LEU A 1 493 ? -54.840 17.914 1.563 1.00 46.38 493 LEU A O 1
ATOM 4002 N N . GLN A 1 494 ? -55.914 19.595 2.596 1.00 51.72 494 GLN A N 1
ATOM 4003 C CA . GLN A 1 494 ? -57.250 19.005 2.435 1.00 51.72 494 GLN A CA 1
ATOM 4004 C C . GLN A 1 494 ? -57.678 18.938 0.963 1.00 51.72 494 GLN A C 1
ATOM 4006 O O . GLN A 1 494 ? -58.227 17.927 0.530 1.00 51.72 494 GLN A O 1
ATOM 4011 N N . HIS A 1 495 ? -57.347 19.956 0.163 1.00 45.38 495 HIS A N 1
ATOM 4012 C CA . HIS A 1 495 ? -57.657 19.960 -1.268 1.00 45.38 495 HIS A CA 1
ATOM 4013 C C . HIS A 1 495 ? -56.782 19.003 -2.097 1.00 45.38 495 HIS A C 1
ATOM 4015 O O . HIS A 1 495 ? -57.232 18.520 -3.136 1.00 45.38 495 HIS A O 1
ATOM 4021 N N . LEU A 1 496 ? -55.549 18.719 -1.656 1.00 38.41 496 LEU A N 1
ATOM 4022 C CA . LEU A 1 496 ? -54.614 17.847 -2.380 1.00 38.41 496 LEU A CA 1
ATOM 4023 C C . LEU A 1 496 ? -54.827 16.350 -2.098 1.00 38.41 496 LEU A C 1
ATOM 4025 O O . LEU A 1 496 ? -54.421 15.519 -2.906 1.00 38.41 496 LEU A O 1
ATOM 4029 N N . LEU A 1 497 ? -55.425 16.007 -0.952 1.00 49.09 497 LEU A N 1
ATOM 4030 C CA . LEU A 1 497 ? -55.583 14.621 -0.493 1.00 49.09 497 LEU A CA 1
ATOM 4031 C C . LEU A 1 497 ? -56.988 14.041 -0.712 1.00 49.09 497 LEU A C 1
ATOM 4033 O O . LEU A 1 497 ? -57.189 12.865 -0.437 1.00 49.09 497 LEU A O 1
ATOM 4037 N N . GLY A 1 498 ? -57.934 14.821 -1.248 1.00 40.03 498 GLY A N 1
ATOM 4038 C CA . GLY A 1 498 ? -59.192 14.294 -1.791 1.00 40.03 498 GLY A CA 1
ATOM 4039 C C . GLY A 1 498 ? -60.105 13.583 -0.786 1.00 40.03 498 GLY A C 1
ATOM 4040 O O . GLY A 1 498 ? -60.829 12.675 -1.179 1.00 40.03 498 GLY A O 1
ATOM 4041 N N . PHE A 1 499 ? -60.085 13.978 0.488 1.00 37.75 499 PHE A N 1
ATOM 4042 C CA . PHE A 1 499 ? -61.023 13.470 1.490 1.00 37.75 499 PHE A CA 1
ATOM 4043 C C . PHE A 1 499 ? -62.263 14.371 1.552 1.00 37.75 499 PHE A C 1
ATOM 4045 O O . PHE A 1 499 ? -62.164 15.546 1.902 1.00 37.75 499 PHE A O 1
ATOM 4052 N N . THR A 1 500 ? -63.423 13.820 1.202 1.00 39.84 500 THR A N 1
ATOM 4053 C CA . THR A 1 500 ? -64.743 14.395 1.498 1.00 39.84 500 THR A CA 1
ATOM 4054 C C . THR A 1 500 ? -65.259 13.849 2.830 1.00 39.84 500 THR A C 1
ATOM 4056 O O . THR A 1 500 ? -65.000 12.696 3.157 1.00 39.84 500 THR A O 1
ATOM 4059 N N . ASP A 1 501 ? -65.997 14.675 3.575 1.00 38.59 501 ASP A N 1
ATOM 4060 C CA . ASP A 1 501 ? -66.505 14.461 4.949 1.00 38.59 501 ASP A CA 1
ATOM 4061 C C . ASP A 1 501 ? -67.533 13.314 5.138 1.00 38.59 501 ASP A C 1
ATOM 4063 O O . ASP A 1 501 ? -68.198 13.228 6.169 1.00 38.59 501 ASP A O 1
ATOM 4067 N N . GLU A 1 502 ? -67.658 12.392 4.188 1.00 36.59 502 GLU A N 1
ATOM 4068 C CA . GLU A 1 502 ? -68.513 11.205 4.301 1.00 36.59 502 GLU A CA 1
ATOM 4069 C C . GLU A 1 502 ? -67.638 9.954 4.365 1.00 36.59 502 GLU A C 1
ATOM 4071 O O . GLU A 1 502 ? -67.318 9.367 3.341 1.00 36.59 502 GLU A O 1
ATOM 4076 N N . ASP A 1 503 ? -67.153 9.646 5.569 1.00 34.09 503 ASP A N 1
ATOM 4077 C CA . ASP A 1 503 ? -66.976 8.290 6.126 1.00 34.09 503 ASP A CA 1
ATOM 4078 C C . ASP A 1 503 ? -66.141 8.398 7.410 1.00 34.09 503 ASP A C 1
ATOM 4080 O O . ASP A 1 503 ? -65.002 7.949 7.530 1.00 34.09 503 ASP A O 1
ATOM 4084 N N . SER A 1 504 ? -66.729 9.063 8.404 1.00 39.56 504 SER A N 1
ATOM 4085 C CA . SER A 1 504 ? -66.268 9.032 9.788 1.00 39.56 504 SER A CA 1
ATOM 4086 C C . SER A 1 504 ? -67.149 8.074 10.589 1.00 39.56 504 SER A C 1
ATOM 4088 O O . SER A 1 504 ? -67.975 8.524 11.367 1.00 39.56 504 SER A O 1
ATOM 4090 N N . HIS A 1 505 ? -66.997 6.760 10.381 1.00 31.97 505 HIS A N 1
ATOM 4091 C CA . HIS A 1 505 ? -67.390 5.710 11.337 1.00 31.97 505 HIS A CA 1
ATOM 4092 C C . HIS A 1 505 ? -66.886 4.319 10.894 1.00 31.97 505 HIS A C 1
ATOM 4094 O O . HIS A 1 505 ? -67.599 3.607 10.198 1.00 31.97 505 HIS A O 1
ATOM 4100 N N . GLU A 1 506 ? -65.670 3.947 11.316 1.00 28.59 506 GLU A N 1
ATOM 4101 C CA . GLU A 1 506 ? -65.280 2.654 11.935 1.00 28.59 506 GLU A CA 1
ATOM 4102 C C . GLU A 1 506 ? -63.779 2.629 12.257 1.00 28.59 506 GLU A C 1
ATOM 4104 O O . GLU A 1 506 ? -62.957 2.906 11.353 1.00 28.59 506 GLU A O 1
#

Foldseek 3Di:
DLVVLVVLLVVLCVQPADPVLVVLVVVVVCVQQVVDAPLRLLVVLQVLCCVQVVDHLCDPVCCVVQVQSNLLNLLLVLQVVADPVLLVVLVVVVLVQLPQAPPVLSVVLNVQSPDDLLDFADAPPVLVVSVVSSVVRHDPPDDPVSRVNSVSSSSSNNSLNPRDLVSNVVSSVVSSVVSSVRSQPDPSSVLSVVLVLLSVLLVCLLVVNDAPVSLVVCVVCVVCSQPLNSVVSSVVSVVVVDPPPDPPDDDDDDDDDDPDDPPPPPVPPDPVSVVSSVSSVVSSVVVVVVVVVLVVVLVVVVVCCVVVVPLDDDDDDDPNNQVVNCVVQVVVVRDDDDDDDDPVDDSRDVVSSSVVSSVSDPDDDDDDDDDDDPDDCDVVRCVVVVHDPVVVVVVVVVVVVVVVVVCVVDPDPVVVVVVVVVVPDPPDDPDPVVVVVVVVVVVVVVCVVPDPDDDDDDDDDDDDDDDDDDDDDDDPPPPPPDDDDPVVVVVVVCVVVPDDPPDPDD

Secondary structure (DSSP, 8-state):
-HHHHHHHHHHHHHHHS-HHHHHHHHHHHHHHTT-S-HHHHHHHHHHHHHHHH---TTSGGGGGT-HHHHHHHHHHHHHHH--HHHHHHHHHHHHHHGGGS-HHHHHHHHHHHTS-TT-S---TTHHHHHHHHHHHTS-TT--STT-HHHHHHHHHHHHHHT--HHHHHHHHHHHHHHHHHHH--SHHHHHHHHHHHHHHHHHHHHHT---HHHHHHHHHHHHHHSHHHHHHHHHHHHHTTS--TT-S------------------TT--THHHHHHHHHHHHHHHHHHHHHHHHHHHHHHHHHHHHHT-S-------HHHHHHHHHHHHHTT----------TT--SHHHHHHHHHH-S-------------SS---HHHHHHTT--HHHHHHHHHHHHHHHHHHTTT---HHHHHHHHHHHT---S---HHHHHHHHHHHHHHHHHTT------------------------SSSSSSSS---THHHHHHHHHHHT--S-----

Mean predicted aligned error: 16.36 Å